Protein AF-A0A2V6FCQ1-F1 (afdb_monomer)

Mean predicted aligned error: 16.77 Å

pLDDT: mean 84.48, std 20.83, range [24.03, 98.88]

Nearest PDB structures (foldseek):
  4ilk-assembly1_A  TM=9.042E-01  e=2.075E-12  Escherichia coli CFT073
  3meq-assembly1_C  TM=8.690E-01  e=2.772E-11  Brucella suis
  3ezy-assembly1_C  TM=9.038E-01  e=1.071E-07  Thermotoga maritima
  3ezy-assembly1_B  TM=8.682E-01  e=3.368E-07  Thermotoga maritima
  5uib-assembly1_A  TM=8.508E-01  e=3.171E-07  Rhizobium rhizogenes K84

Sequence (477 aa):
MACGGTECAFHAEYLALPDLLVAPVPAGVENWQAAYTTLCAIALQAVRQTGPQLGDRVLVMGQGLVGLLVTSLLEAAGARVMAVDLMPSRRSFSRAMGSEKVVILGEQNLSDELRAWTDGYGVDAAVICTATQSNTPIEQAAEGIRDRGRIVIVGNTRADLGWKIFYEKELEVRYSRSYGPGRYDPSYEWGGNDYPIGYVRWTEQRNFQACLELMAKGQINLAAITTRRAPFKDALAVYQDLMQEGAKDIGVVLEYESAECGARESAECGARSAELPRPAARQTHPESEIRDQHLTTPVQRLDVIGAGNFARTMLLPHLKNEIPFGTIVNRTALSANHVRDKFGFETAATDSAEIFKGTEPAAVLIATRHHLHAPLVKRALADHRHIFVEKPLCLSRQELAEIDAARAKSRGSVMVGFNRRFAPAIADLKEILASVPGPKTASFRVMPGKLDPQLLTSFASFSTRGLCASWRRPPGL

Foldseek 3Di:
DAFDDPVWPDPDPDTDFFPLGDEDQDPPFDPLLSPCLQLLLLLVLLLVVQVDDAAFEEEQEDLFQSSLSVLLVCVLRNYAYEYEDQDPLSPQSSVLSPHPHYDHPPVDDLLVVLCVVVVNQAGQEYEYADADADCVVVVSNLSRHHQAHEYEYRYNYDHDDDCVSCVVSVYHYYYRDRSDALPPDCCVGVVVDDDDCVVPVGHSSNSSVVSSVCSSVVSGPVVSQAPEEEEQVCVVVVVVLVPDPPRPHRHYHYHYDPPPPPDPPDPPPPPPPVPPPPCPVVPVCVVVCPVPCPPPDDQQEEEEEDDDPCCVPPPLVVCQVVHAAEEYEDCDQVVQVVCCVVRPYPYYYPDPVVVLPDDGQYAYEYDHPQQVQLVSLLSCLLSQHAYEYEPPNHDDPVSVVSSVVSNVVHVYHYHYPDPPCPPVLNVVVVVVVVPDDDDFDFDDDDDPDDDDPVVSVPDGDGDDPDDDDDDDDDDDD

Radius of gyration: 29.87 Å; Cα contacts (8 Å, |Δi|>4): 745; chains: 1; bounding box: 73×59×68 Å

Structure (mmCIF, N/CA/C/O backbone):
data_AF-A0A2V6FCQ1-F1
#
_entry.id   AF-A0A2V6FCQ1-F1
#
loop_
_atom_site.group_PDB
_atom_site.id
_atom_site.type_symbol
_atom_site.label_atom_id
_atom_site.label_alt_id
_atom_site.label_comp_id
_atom_site.label_asym_id
_atom_site.label_entity_id
_atom_site.label_seq_id
_atom_site.pdbx_PDB_ins_code
_atom_site.Cartn_x
_atom_site.Cartn_y
_atom_site.Cartn_z
_atom_site.occupancy
_atom_site.B_iso_or_equiv
_atom_site.auth_seq_id
_atom_site.auth_comp_id
_atom_site.auth_asym_id
_atom_site.auth_atom_id
_atom_site.pdbx_PDB_model_num
ATOM 1 N N . MET A 1 1 ? -14.957 0.132 -16.082 1.00 9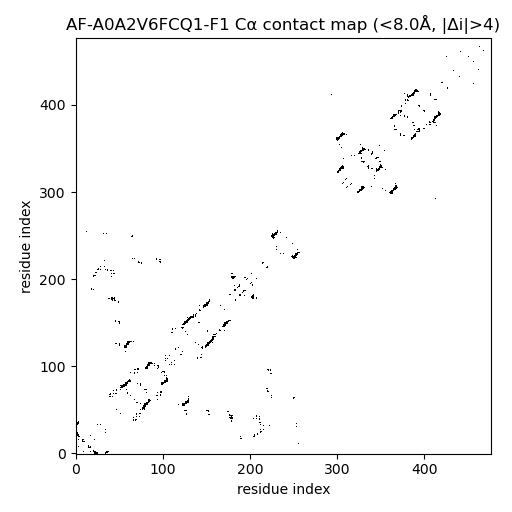1.12 1 MET A N 1
ATOM 2 C CA . MET A 1 1 ? -13.782 -0.405 -15.355 1.00 91.12 1 MET A CA 1
ATOM 3 C C . MET A 1 1 ? -13.518 0.494 -14.161 1.00 91.12 1 MET A C 1
ATOM 5 O O . MET A 1 1 ? -13.739 1.690 -14.287 1.00 91.12 1 MET A O 1
ATOM 9 N N . ALA A 1 2 ? -13.059 -0.053 -13.039 1.00 95.25 2 ALA A N 1
ATOM 10 C CA . ALA A 1 2 ? -12.425 0.719 -11.976 1.00 95.25 2 ALA A CA 1
ATOM 11 C C . ALA A 1 2 ? -10.908 0.630 -12.149 1.00 95.25 2 ALA A C 1
ATOM 13 O O . ALA A 1 2 ? -10.409 -0.381 -12.651 1.00 95.25 2 ALA A O 1
ATOM 14 N N . CYS A 1 3 ? -10.180 1.669 -11.758 1.00 94.44 3 CYS A N 1
ATOM 15 C CA . CYS A 1 3 ? -8.740 1.730 -11.961 1.00 94.44 3 CYS A CA 1
ATOM 16 C C . CYS A 1 3 ? -8.004 2.423 -10.817 1.00 94.44 3 CYS A C 1
ATOM 18 O O . CYS A 1 3 ? -8.585 3.204 -10.058 1.00 94.44 3 CYS A O 1
ATOM 20 N N . GLY A 1 4 ? -6.711 2.127 -10.723 1.00 92.56 4 GLY A N 1
ATOM 21 C CA . GLY A 1 4 ? -5.770 2.762 -9.812 1.00 92.56 4 GLY A CA 1
ATOM 22 C C . GLY A 1 4 ? -4.390 2.904 -10.451 1.00 92.56 4 GLY A C 1
ATOM 23 O O . GLY A 1 4 ? -4.201 2.600 -11.624 1.00 92.56 4 GLY A O 1
ATOM 24 N N . GLY A 1 5 ? -3.426 3.380 -9.666 1.00 87.31 5 GLY A N 1
ATOM 25 C CA . GLY A 1 5 ? -2.047 3.592 -10.114 1.00 87.31 5 GLY A CA 1
ATOM 26 C C . GLY A 1 5 ? -1.634 5.055 -10.014 1.00 87.31 5 GLY A C 1
ATOM 27 O O . GLY A 1 5 ? -2.132 5.908 -10.741 1.00 87.31 5 GLY A O 1
ATOM 28 N N . THR A 1 6 ? -0.690 5.357 -9.120 1.00 77.81 6 THR A N 1
ATOM 29 C CA . THR A 1 6 ? -0.251 6.741 -8.848 1.00 77.81 6 THR A CA 1
ATOM 30 C C . THR A 1 6 ? 0.373 7.427 -10.069 1.00 77.81 6 THR A C 1
ATOM 32 O O . THR A 1 6 ? 0.371 8.648 -10.152 1.00 77.81 6 THR A O 1
ATOM 35 N N . GLU A 1 7 ? 0.909 6.649 -11.009 1.00 80.12 7 GLU A N 1
ATOM 36 C CA . GLU A 1 7 ? 1.650 7.156 -12.169 1.00 80.12 7 GLU A CA 1
ATOM 37 C C . GLU A 1 7 ? 0.828 7.175 -13.465 1.00 80.12 7 GLU A C 1
ATOM 39 O O . GLU A 1 7 ? 1.345 7.588 -14.501 1.00 80.12 7 GLU A O 1
ATOM 44 N N . CYS A 1 8 ? -0.428 6.717 -13.438 1.00 84.81 8 CYS A N 1
ATOM 45 C CA . CYS A 1 8 ? -1.228 6.575 -14.657 1.00 84.81 8 CYS A CA 1
ATOM 46 C C . CYS A 1 8 ? -2.735 6.830 -14.491 1.00 84.81 8 CYS A C 1
ATOM 48 O O . CYS A 1 8 ? -3.376 7.211 -15.467 1.00 84.81 8 CYS A O 1
ATOM 50 N N . ALA A 1 9 ? -3.312 6.688 -13.292 1.00 88.75 9 ALA A N 1
ATOM 51 C CA . ALA A 1 9 ? -4.726 6.968 -13.037 1.00 88.75 9 ALA A CA 1
ATOM 52 C C . ALA A 1 9 ? -4.932 8.429 -12.600 1.00 88.75 9 ALA A C 1
ATOM 54 O O . ALA A 1 9 ? -5.111 8.728 -11.418 1.00 88.75 9 ALA A O 1
ATOM 55 N N . PHE A 1 10 ? -4.861 9.343 -13.568 1.00 88.69 10 PHE A N 1
ATOM 56 C CA . PHE A 1 10 ? -5.049 10.780 -13.360 1.00 88.69 10 PHE A CA 1
ATOM 57 C C . PHE A 1 10 ? -6.487 11.227 -13.633 1.00 88.69 10 PHE A C 1
ATOM 59 O O . PHE A 1 10 ? -7.298 10.487 -14.183 1.00 88.69 10 PHE A O 1
ATOM 66 N N . HIS A 1 11 ? -6.789 12.475 -13.284 1.00 90.75 11 HIS A N 1
ATOM 67 C CA . HIS A 1 11 ? -8.020 13.124 -13.718 1.00 90.75 11 HIS A CA 1
ATOM 68 C C . HIS A 1 11 ? -7.976 13.419 -15.222 1.00 90.75 11 HIS A C 1
ATOM 70 O O . HIS A 1 11 ? -7.257 14.322 -15.649 1.00 90.75 11 HIS A O 1
ATOM 76 N N . ALA A 1 12 ? -8.708 12.635 -16.014 1.00 87.69 12 ALA A N 1
ATOM 77 C CA . ALA A 1 12 ? -8.824 12.782 -17.461 1.00 87.69 12 ALA A CA 1
ATOM 78 C C . ALA A 1 12 ? -10.085 12.075 -17.988 1.00 87.69 12 ALA A C 1
ATOM 80 O O . ALA A 1 12 ? -10.575 11.129 -17.374 1.00 87.69 12 ALA A O 1
ATOM 81 N N . GLU A 1 13 ? -10.563 12.488 -19.165 1.00 83.50 13 GLU A N 1
ATOM 82 C CA . GLU A 1 13 ? -11.684 11.835 -19.865 1.00 83.50 13 GLU A CA 1
ATOM 83 C C . GLU A 1 13 ? -11.307 10.444 -20.407 1.00 83.50 13 GLU A C 1
ATOM 85 O O . GLU A 1 13 ? -12.148 9.551 -20.492 1.00 83.50 13 GLU A O 1
ATOM 90 N N . TYR A 1 14 ? -10.026 10.248 -20.744 1.00 84.88 14 TYR A N 1
ATOM 91 C CA . TYR A 1 14 ? -9.473 8.993 -21.251 1.00 84.88 14 TYR A CA 1
ATOM 92 C C . TYR A 1 14 ? -8.157 8.667 -20.542 1.00 84.88 14 TYR A C 1
ATOM 94 O O . TYR A 1 14 ? -7.306 9.539 -20.365 1.00 84.88 14 TYR A O 1
ATOM 102 N N . LEU A 1 15 ? -7.969 7.396 -20.180 1.00 85.69 15 LEU A N 1
ATOM 103 C CA . LEU A 1 15 ? -6.768 6.896 -19.511 1.00 85.69 15 LEU A CA 1
ATOM 104 C C . LEU A 1 15 ? -6.243 5.642 -20.213 1.00 85.69 15 LEU A C 1
ATOM 106 O O . LEU A 1 15 ? -7.009 4.734 -20.536 1.00 85.69 15 LEU A O 1
ATOM 110 N N . ALA A 1 16 ? -4.926 5.578 -20.410 1.00 86.75 16 ALA A N 1
ATOM 111 C CA . ALA A 1 16 ? -4.221 4.372 -20.832 1.00 86.75 16 ALA A CA 1
ATOM 112 C C . ALA A 1 16 ? -3.543 3.756 -19.604 1.00 86.75 16 ALA A C 1
ATOM 114 O O . ALA A 1 16 ? -2.686 4.384 -18.983 1.00 86.75 16 ALA A O 1
ATOM 115 N N . LEU A 1 17 ? -3.959 2.545 -19.238 1.00 90.31 17 LEU A N 1
ATOM 116 C CA . LEU A 1 17 ? -3.600 1.918 -17.969 1.00 90.31 17 LEU A CA 1
ATOM 117 C C . LEU A 1 17 ? -3.112 0.485 -18.195 1.00 90.31 17 LEU A C 1
ATOM 119 O O . LEU A 1 17 ? -3.642 -0.199 -19.076 1.00 90.31 17 LEU A O 1
ATOM 123 N N . PRO A 1 18 ? -2.152 0.005 -17.390 1.00 91.75 18 PRO A N 1
ATOM 124 C CA . PRO A 1 18 ? -1.828 -1.411 -17.335 1.00 91.75 18 PRO A CA 1
ATOM 125 C C . PRO A 1 18 ? -3.037 -2.262 -16.934 1.00 91.75 18 PRO A C 1
ATOM 127 O O . PRO A 1 18 ? -3.857 -1.869 -16.102 1.00 91.75 18 PRO A O 1
ATOM 130 N N . ASP A 1 19 ? -3.123 -3.459 -17.503 1.00 91.88 19 ASP A N 1
ATOM 131 C CA . ASP A 1 19 ? -4.212 -4.414 -17.292 1.00 91.88 19 ASP A CA 1
ATOM 132 C C . ASP A 1 19 ? -4.371 -4.820 -15.818 1.00 91.88 19 ASP A C 1
ATOM 134 O O . ASP A 1 19 ? -5.487 -4.867 -15.302 1.00 91.88 19 ASP A O 1
ATOM 138 N N . LEU A 1 20 ? -3.264 -5.029 -15.103 1.00 95.75 20 LEU A N 1
ATOM 139 C CA . LEU A 1 20 ? -3.265 -5.382 -13.678 1.00 95.75 20 LEU A CA 1
ATOM 140 C C . LEU A 1 20 ? -3.569 -4.209 -12.730 1.00 95.75 20 LEU A C 1
ATOM 142 O O . LEU A 1 20 ? -3.664 -4.418 -11.518 1.00 95.75 20 LEU A O 1
ATOM 146 N N . LEU A 1 21 ? -3.773 -3.000 -13.263 1.00 96.00 21 LEU A N 1
ATOM 147 C CA . LEU A 1 21 ? -4.216 -1.816 -12.518 1.00 96.00 21 LEU A CA 1
ATOM 148 C C . LEU A 1 21 ? -5.677 -1.439 -12.805 1.00 96.00 21 LEU A C 1
ATOM 150 O O . LEU A 1 21 ? -6.159 -0.397 -12.352 1.00 96.00 21 LEU A O 1
ATOM 154 N N . VAL A 1 22 ? -6.406 -2.299 -13.521 1.00 96.12 22 VAL A N 1
ATOM 155 C CA . VAL A 1 22 ? -7.833 -2.135 -13.808 1.00 96.12 22 VAL A CA 1
ATOM 156 C C . VAL A 1 22 ? -8.632 -3.371 -13.405 1.00 96.12 22 VAL A C 1
ATOM 158 O O . VAL A 1 22 ? -8.152 -4.498 -13.488 1.00 96.12 22 VAL A O 1
ATOM 161 N N . ALA A 1 23 ? -9.880 -3.174 -12.987 1.00 97.12 23 ALA A N 1
ATOM 162 C CA . ALA A 1 23 ? -10.818 -4.251 -12.684 1.00 97.12 23 ALA A CA 1
ATOM 163 C C . ALA A 1 23 ? -12.197 -3.982 -13.318 1.00 97.12 23 ALA A C 1
ATOM 165 O O . ALA A 1 23 ? -12.641 -2.827 -13.373 1.00 97.12 23 ALA A O 1
ATOM 166 N N . PRO A 1 24 ? -12.894 -5.020 -13.817 1.00 97.12 24 PRO A N 1
ATOM 167 C CA . PRO A 1 24 ? -14.250 -4.873 -14.330 1.00 97.12 24 PRO A CA 1
ATOM 168 C C . PRO A 1 24 ? -15.205 -4.511 -13.196 1.00 97.12 24 PRO A C 1
ATOM 170 O O . PRO A 1 24 ? -15.172 -5.125 -12.135 1.00 97.12 24 PRO A O 1
ATOM 173 N N . VAL A 1 25 ? -16.053 -3.509 -13.434 1.00 97.81 25 VAL A N 1
ATOM 174 C CA . VAL A 1 25 ? -17.096 -3.107 -12.483 1.00 97.81 25 VAL A CA 1
ATOM 175 C C . VAL A 1 25 ? -18.255 -4.094 -12.630 1.00 97.81 25 VAL A C 1
ATOM 177 O O . VAL A 1 25 ? -18.773 -4.220 -13.743 1.00 97.81 25 VAL A O 1
ATOM 180 N N . PRO A 1 26 ? -18.640 -4.823 -11.569 1.00 96.44 26 PRO A N 1
ATOM 181 C CA . PRO A 1 26 ? -19.769 -5.741 -11.618 1.00 96.44 26 PRO A CA 1
ATOM 182 C C . PRO A 1 26 ? -21.078 -5.019 -11.941 1.00 96.44 26 PRO A C 1
ATOM 184 O O . PRO A 1 26 ? -21.255 -3.844 -11.615 1.00 96.44 26 PRO A O 1
ATOM 187 N N . ALA A 1 27 ? -22.027 -5.748 -12.531 1.00 93.44 27 ALA A N 1
ATOM 188 C CA . ALA A 1 27 ? -23.381 -5.238 -12.712 1.00 93.44 27 ALA A CA 1
ATOM 189 C C . ALA A 1 27 ? -23.992 -4.841 -11.355 1.00 93.44 27 ALA A C 1
ATOM 191 O O . ALA A 1 27 ? -23.818 -5.545 -10.361 1.00 93.44 27 ALA A O 1
ATOM 192 N N . GLY A 1 28 ? -24.703 -3.715 -11.325 1.00 92.50 28 GLY A N 1
ATOM 193 C CA . GLY A 1 28 ? -25.333 -3.185 -10.112 1.00 92.50 28 GLY A CA 1
ATOM 194 C C . GLY A 1 28 ? -24.444 -2.277 -9.256 1.00 92.50 28 GLY A C 1
ATOM 195 O O . GLY A 1 28 ? -24.967 -1.643 -8.348 1.00 92.50 28 GLY A O 1
ATOM 196 N N . VAL A 1 29 ? -23.143 -2.157 -9.550 1.00 97.31 29 VAL A N 1
ATOM 197 C CA . VAL A 1 29 ? -22.277 -1.143 -8.923 1.00 97.31 29 VAL A CA 1
ATOM 198 C C . VAL A 1 29 ? -22.316 0.132 -9.757 1.00 97.31 29 VAL A C 1
ATOM 200 O O . VAL A 1 29 ? -21.922 0.132 -10.924 1.00 97.31 29 VAL A O 1
ATOM 203 N N . GLU A 1 30 ? -22.777 1.232 -9.166 1.00 96.12 30 GLU A N 1
ATOM 204 C CA . GLU A 1 30 ? -22.813 2.528 -9.840 1.00 96.12 30 GLU A CA 1
ATOM 205 C C . GLU A 1 30 ? -21.399 3.101 -10.035 1.00 96.12 30 GLU A C 1
ATOM 207 O O . GLU A 1 30 ? -20.493 2.878 -9.229 1.00 96.12 30 GLU A O 1
ATOM 212 N N . ASN A 1 31 ? -21.200 3.907 -11.084 1.00 95.00 31 ASN A N 1
ATOM 213 C CA . ASN A 1 31 ? -19.883 4.474 -11.407 1.00 95.00 31 ASN A CA 1
ATOM 214 C C . ASN A 1 31 ? -19.276 5.281 -10.247 1.00 95.00 31 ASN A C 1
ATOM 216 O O . ASN A 1 31 ? -18.073 5.195 -9.998 1.00 95.00 31 ASN A O 1
ATOM 220 N N . TRP A 1 32 ? -20.102 6.028 -9.506 1.00 95.94 32 TRP A N 1
ATOM 221 C CA . TRP A 1 32 ? -19.641 6.805 -8.355 1.00 95.94 32 TRP A CA 1
ATOM 222 C C . TRP A 1 32 ? -19.147 5.905 -7.211 1.00 95.94 32 TRP A C 1
ATOM 224 O O . TRP A 1 32 ? -18.186 6.261 -6.537 1.00 95.94 32 TRP A O 1
ATOM 234 N N . GLN A 1 33 ? -19.740 4.719 -7.026 1.00 97.44 33 GLN A N 1
ATOM 235 C CA . GLN A 1 33 ? -19.266 3.722 -6.060 1.00 97.44 33 GLN A CA 1
ATOM 236 C C . GLN A 1 33 ? -17.949 3.115 -6.536 1.00 97.44 33 GLN A C 1
ATOM 238 O O . GLN A 1 33 ? -16.984 3.042 -5.779 1.00 97.44 33 GLN A O 1
ATOM 243 N N . ALA A 1 34 ? -17.877 2.742 -7.817 1.00 97.38 34 ALA A N 1
ATOM 244 C CA . ALA A 1 34 ? -16.674 2.174 -8.413 1.00 97.38 34 ALA A CA 1
ATOM 245 C C . ALA A 1 34 ? -15.461 3.121 -8.319 1.00 97.38 34 ALA A C 1
ATOM 247 O O . ALA A 1 34 ? -14.328 2.643 -8.219 1.00 97.38 34 ALA A O 1
ATOM 248 N N . ALA A 1 35 ? -15.669 4.442 -8.267 1.00 96.75 35 ALA A N 1
ATOM 249 C CA . ALA A 1 35 ? -14.603 5.421 -8.035 1.00 96.75 35 ALA A CA 1
ATOM 250 C C . ALA A 1 35 ? -13.879 5.232 -6.682 1.00 96.75 35 ALA A C 1
ATOM 252 O O . ALA A 1 35 ? -12.701 5.566 -6.558 1.00 96.75 35 ALA A O 1
ATOM 253 N N . TYR A 1 36 ? -14.527 4.621 -5.682 1.00 97.69 36 TYR A N 1
ATOM 254 C CA . TYR A 1 36 ? -13.917 4.324 -4.380 1.00 97.69 36 TYR A CA 1
ATOM 255 C C . TYR A 1 36 ? -12.969 3.122 -4.400 1.00 97.69 36 TYR A C 1
ATOM 257 O O . TYR A 1 36 ? -12.269 2.897 -3.414 1.00 97.69 36 TYR A O 1
ATOM 265 N N . THR A 1 37 ? -12.915 2.343 -5.485 1.00 97.88 37 THR A N 1
ATOM 266 C CA . THR A 1 37 ? -12.208 1.049 -5.534 1.00 97.88 37 THR A CA 1
ATOM 267 C C . THR A 1 37 ? -10.761 1.133 -5.047 1.00 97.88 37 THR A C 1
ATOM 269 O O . THR A 1 37 ? -10.345 0.325 -4.218 1.00 97.88 37 THR A O 1
ATOM 272 N N . THR A 1 38 ? -10.004 2.138 -5.491 1.00 96.12 38 THR A N 1
ATOM 273 C CA . THR A 1 38 ? -8.594 2.305 -5.104 1.00 96.12 38 THR A CA 1
ATOM 274 C C . THR A 1 38 ? -8.435 2.635 -3.617 1.00 96.12 38 THR A C 1
ATOM 276 O O . THR A 1 38 ? -7.566 2.076 -2.949 1.00 96.12 38 THR A O 1
ATOM 279 N N . LEU A 1 39 ? -9.303 3.487 -3.063 1.00 96.81 39 LEU A N 1
ATOM 280 C CA . LEU A 1 39 ? -9.303 3.819 -1.633 1.00 96.81 39 LEU A CA 1
ATOM 281 C C . LEU A 1 39 ? -9.754 2.633 -0.778 1.00 96.81 39 LEU A C 1
ATOM 283 O O . LEU A 1 39 ? -9.154 2.341 0.257 1.00 96.81 39 LEU A O 1
ATOM 287 N N . CYS A 1 40 ? -10.776 1.917 -1.240 1.00 98.06 40 CYS A N 1
ATOM 288 C CA . CYS A 1 40 ? -11.270 0.712 -0.595 1.00 98.06 40 CYS A CA 1
ATOM 289 C C . CYS A 1 40 ? -10.191 -0.375 -0.567 1.00 98.06 40 CYS A C 1
ATOM 291 O O . CYS A 1 40 ? -10.039 -1.051 0.443 1.00 98.06 40 CYS A O 1
ATOM 293 N N . ALA A 1 41 ? -9.384 -0.503 -1.622 1.00 98.31 41 ALA A N 1
ATOM 294 C CA . ALA A 1 41 ? -8.277 -1.450 -1.671 1.00 98.31 41 ALA A CA 1
ATOM 295 C C . ALA A 1 41 ? -7.134 -1.093 -0.709 1.00 98.31 41 ALA A C 1
ATOM 297 O O . ALA A 1 41 ? -6.541 -1.994 -0.114 1.00 98.31 41 ALA A O 1
ATOM 298 N N . ILE A 1 42 ? -6.854 0.200 -0.502 1.00 98.06 42 ILE A N 1
ATOM 299 C CA . ILE A 1 42 ? -5.909 0.657 0.533 1.00 98.06 42 ILE A CA 1
ATOM 300 C C . ILE A 1 42 ? -6.408 0.251 1.925 1.00 98.06 42 ILE A C 1
ATOM 302 O O . ILE A 1 42 ? -5.658 -0.319 2.722 1.00 98.06 42 ILE A O 1
ATOM 306 N N . ALA A 1 43 ? -7.689 0.500 2.203 1.00 98.56 43 ALA A N 1
ATOM 307 C CA . ALA A 1 43 ? -8.317 0.100 3.456 1.00 98.56 43 ALA A CA 1
ATOM 308 C C . ALA A 1 43 ? -8.330 -1.431 3.624 1.00 98.56 43 ALA A C 1
ATOM 310 O O . ALA A 1 43 ? -7.946 -1.942 4.673 1.00 98.56 43 ALA A O 1
ATOM 311 N N . LEU A 1 44 ? -8.675 -2.184 2.578 1.00 98.56 44 LEU A N 1
ATOM 312 C CA . LEU A 1 44 ? -8.725 -3.646 2.600 1.00 98.56 44 LEU A CA 1
ATOM 313 C C . LEU A 1 44 ? -7.351 -4.267 2.848 1.00 98.56 44 LEU A C 1
ATOM 315 O O . LEU A 1 44 ? -7.237 -5.242 3.593 1.00 98.56 44 LEU A O 1
ATOM 319 N N . GLN A 1 45 ? -6.294 -3.694 2.274 1.00 98.44 45 GLN A N 1
ATOM 320 C CA . GLN A 1 45 ? -4.938 -4.133 2.572 1.00 98.44 45 GLN A CA 1
ATOM 321 C C . GLN A 1 45 ? -4.593 -3.908 4.049 1.00 98.44 45 GLN A C 1
ATOM 323 O O . GLN A 1 45 ? -3.988 -4.790 4.659 1.00 98.44 45 GLN A O 1
ATOM 328 N N . ALA A 1 46 ? -5.011 -2.786 4.641 1.00 98.44 46 ALA A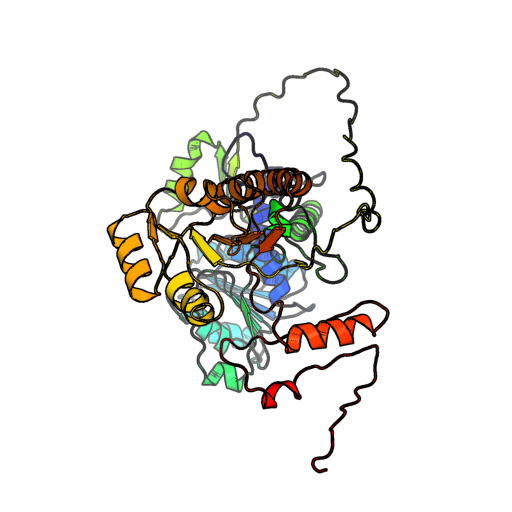 N 1
ATOM 329 C CA . ALA A 1 46 ? -4.813 -2.533 6.066 1.00 98.44 46 ALA A CA 1
ATOM 330 C C . ALA A 1 46 ? -5.544 -3.558 6.937 1.00 98.44 46 ALA A C 1
ATOM 332 O O . ALA A 1 46 ? -4.931 -4.150 7.823 1.00 98.44 46 ALA A O 1
ATOM 333 N N . VAL A 1 47 ? -6.810 -3.841 6.621 1.00 98.50 47 VAL A N 1
ATOM 334 C CA . VAL A 1 47 ? -7.590 -4.890 7.290 1.00 98.50 47 VAL A CA 1
ATOM 335 C C . VAL A 1 47 ? -6.895 -6.245 7.170 1.00 98.50 47 VAL A C 1
ATOM 337 O O . VAL A 1 47 ? -6.725 -6.951 8.151 1.00 98.50 47 VAL A O 1
ATOM 340 N N . ARG A 1 48 ? -6.360 -6.614 6.005 1.00 97.44 48 ARG A N 1
ATOM 341 C CA . ARG A 1 48 ? -5.622 -7.884 5.872 1.00 97.44 48 ARG A CA 1
ATOM 342 C C . ARG A 1 48 ? -4.342 -7.938 6.695 1.00 97.44 48 ARG A C 1
ATOM 344 O O . ARG A 1 48 ? -3.959 -9.021 7.133 1.00 97.44 48 ARG A O 1
ATOM 351 N N . GLN A 1 49 ? -3.687 -6.801 6.925 1.00 97.94 49 GLN A N 1
ATOM 352 C CA . GLN A 1 49 ? -2.527 -6.753 7.810 1.00 97.94 49 GLN A CA 1
ATOM 353 C C . GLN A 1 49 ? -2.905 -6.963 9.281 1.00 97.94 49 GLN A C 1
ATOM 355 O O . GLN A 1 49 ? -2.065 -7.479 10.021 1.00 97.94 49 GLN A O 1
ATOM 360 N N . THR A 1 50 ? -4.138 -6.656 9.710 1.00 97.62 50 THR A N 1
ATOM 361 C CA . THR A 1 50 ? -4.587 -6.987 11.077 1.00 97.62 50 THR A CA 1
ATOM 362 C C . THR A 1 50 ? -4.780 -8.492 11.241 1.00 97.62 50 THR A C 1
ATOM 364 O O . THR A 1 50 ? -4.469 -9.028 12.297 1.00 97.62 50 THR A O 1
ATOM 367 N N . GLY A 1 51 ? -5.145 -9.197 10.165 1.00 95.50 51 GLY A N 1
ATOM 368 C CA . GLY A 1 51 ? -5.433 -10.633 10.190 1.00 95.50 51 GLY A CA 1
ATOM 369 C C . GLY A 1 51 ? -6.652 -10.957 11.060 1.00 95.50 51 GLY A C 1
ATOM 370 O O . GLY A 1 51 ? -6.527 -11.820 11.930 1.00 95.50 51 GLY A O 1
ATOM 371 N N . PRO A 1 52 ? -7.783 -10.256 10.854 1.00 94.88 52 PRO A N 1
ATOM 372 C CA . PRO A 1 52 ? -8.898 -10.257 11.785 1.00 94.88 52 PRO A CA 1
ATOM 373 C C . PRO A 1 52 ? -9.537 -11.642 11.863 1.00 94.88 52 PRO A C 1
ATOM 375 O O . PRO A 1 52 ? -9.650 -12.346 10.853 1.00 94.88 52 PRO A O 1
ATOM 378 N N . GLN A 1 53 ? -9.969 -12.009 13.060 1.00 96.62 53 GLN A N 1
ATOM 379 C CA . GLN A 1 53 ? -10.843 -13.140 13.330 1.00 96.62 53 GLN A CA 1
ATOM 380 C C . GLN A 1 53 ? -12.253 -12.650 13.671 1.00 96.62 53 GLN A C 1
ATOM 382 O O . GLN A 1 53 ? -12.467 -11.504 14.074 1.00 96.62 53 GLN A O 1
ATOM 387 N N . LEU A 1 54 ? -13.229 -13.545 13.515 1.00 97.56 54 LEU A N 1
ATOM 388 C CA . LEU A 1 54 ? -14.607 -13.282 13.915 1.00 97.56 54 LEU A CA 1
ATOM 389 C C . LEU A 1 54 ? -14.658 -12.978 15.421 1.00 97.56 54 LEU A C 1
ATOM 391 O O . LEU A 1 54 ? -14.275 -13.817 16.235 1.00 97.56 54 LEU A O 1
ATOM 395 N N . GLY A 1 55 ? -15.166 -11.800 15.776 1.00 96.19 55 GLY A N 1
ATOM 396 C CA . GLY A 1 55 ? -15.294 -11.340 17.157 1.00 96.19 55 GLY A CA 1
ATOM 397 C C . GLY A 1 55 ? -14.118 -10.519 17.694 1.00 96.19 55 GLY A C 1
ATOM 398 O O . GLY A 1 55 ? -14.265 -9.965 18.785 1.00 96.19 55 GLY A O 1
ATOM 399 N N . ASP A 1 56 ? -13.011 -10.385 16.949 1.00 98.12 56 ASP A N 1
ATOM 400 C CA . ASP A 1 56 ? -11.871 -9.550 17.357 1.00 98.12 56 ASP A CA 1
ATOM 401 C C . ASP A 1 56 ? -12.323 -8.116 17.653 1.00 98.12 56 ASP A C 1
ATOM 403 O O . ASP A 1 56 ? -13.113 -7.530 16.906 1.00 98.12 56 ASP A O 1
ATOM 407 N N . ARG A 1 57 ? -11.789 -7.517 18.719 1.00 98.69 57 ARG A N 1
ATOM 408 C CA . ARG A 1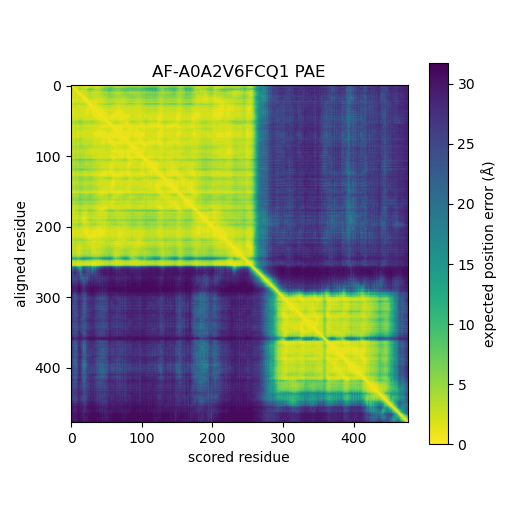 57 ? -11.995 -6.099 19.037 1.00 98.69 57 ARG A CA 1
ATOM 409 C C . ARG A 1 57 ? -10.866 -5.293 18.411 1.00 98.69 57 ARG A C 1
ATOM 411 O O . ARG A 1 57 ? -9.706 -5.474 18.773 1.00 98.69 57 ARG A O 1
ATOM 418 N N . VAL A 1 58 ? -11.189 -4.387 17.491 1.00 98.88 58 VAL A N 1
ATOM 419 C CA . VAL A 1 58 ? -10.196 -3.606 16.741 1.00 98.88 58 VAL A CA 1
ATOM 420 C C . VAL A 1 58 ? -10.387 -2.110 16.967 1.00 98.88 58 VAL A C 1
ATOM 422 O O . VAL A 1 58 ? -11.483 -1.570 16.824 1.00 98.88 58 VAL A O 1
ATOM 425 N N . LEU A 1 59 ? -9.294 -1.432 17.312 1.00 98.81 59 LEU A N 1
ATOM 426 C CA . LEU A 1 59 ? -9.227 0.021 17.437 1.00 98.81 59 LEU A CA 1
ATOM 427 C C . LEU A 1 59 ? -8.876 0.646 16.083 1.00 98.81 59 LEU A C 1
ATOM 429 O O . LEU A 1 59 ? -7.886 0.255 15.472 1.00 98.81 59 LEU A O 1
ATOM 433 N N . VAL A 1 60 ? -9.621 1.647 15.618 1.00 98.88 60 VAL A N 1
ATOM 434 C CA . VAL A 1 60 ? -9.296 2.390 14.386 1.00 98.88 60 VAL A CA 1
ATOM 435 C C . VAL A 1 60 ? -9.110 3.865 14.717 1.00 98.88 60 VAL A C 1
ATOM 437 O O . VAL A 1 60 ? -10.074 4.578 15.007 1.00 98.88 60 VAL A O 1
ATOM 440 N N . MET A 1 61 ? -7.861 4.325 14.664 1.00 98.50 61 MET A N 1
ATOM 441 C CA . MET A 1 61 ? -7.491 5.706 14.967 1.00 98.50 61 MET A CA 1
ATOM 442 C C . MET A 1 61 ? -7.498 6.566 13.707 1.00 98.50 61 MET A C 1
ATOM 444 O O . MET A 1 61 ? -6.723 6.326 12.782 1.00 98.50 61 MET A O 1
ATOM 448 N N . GLY A 1 62 ? -8.325 7.608 13.708 1.00 97.81 62 GLY A N 1
ATOM 449 C CA . GLY A 1 62 ? -8.583 8.482 12.569 1.00 97.81 62 GLY A CA 1
ATOM 450 C C . GLY A 1 62 ? -9.748 7.964 11.729 1.00 97.81 62 GLY A C 1
ATOM 451 O O . GLY A 1 62 ? -9.670 6.891 11.142 1.00 97.81 62 GLY A O 1
ATOM 452 N N . GLN A 1 63 ? -10.812 8.757 11.631 1.00 97.69 63 GLN A N 1
ATOM 453 C CA . GLN A 1 63 ? -12.042 8.498 10.874 1.00 97.69 63 GLN A CA 1
ATOM 454 C C . GLN A 1 63 ? -12.176 9.484 9.701 1.00 97.69 63 GLN A C 1
ATOM 456 O O . GLN A 1 63 ? -13.250 9.998 9.369 1.00 97.69 63 GLN A O 1
ATOM 461 N N . GLY A 1 64 ? -11.042 9.734 9.039 1.00 95.38 64 GLY A N 1
ATOM 462 C CA . GLY A 1 64 ? -11.016 10.237 7.669 1.00 95.38 64 GLY A CA 1
ATOM 463 C C . GLY A 1 64 ? -11.495 9.172 6.676 1.00 95.38 64 GLY A C 1
ATOM 464 O O . GLY A 1 64 ? -11.893 8.073 7.059 1.00 95.38 64 GLY A O 1
ATOM 465 N N . LEU A 1 65 ? -11.413 9.473 5.381 1.00 95.88 65 LEU A N 1
ATOM 466 C CA . LEU A 1 65 ? -11.960 8.618 4.322 1.00 95.88 65 LEU A CA 1
ATOM 467 C C . LEU A 1 65 ? -11.454 7.162 4.381 1.00 95.88 65 LEU A C 1
ATOM 469 O O . LEU A 1 65 ? -12.248 6.227 4.331 1.00 95.88 65 LEU A O 1
ATOM 473 N N . VAL A 1 66 ? -10.142 6.964 4.557 1.00 97.69 66 VAL A N 1
ATOM 474 C CA . VAL A 1 66 ? -9.538 5.622 4.675 1.00 97.69 66 VAL A CA 1
ATOM 475 C C . VAL A 1 66 ? -9.950 4.928 5.974 1.00 97.69 66 VAL A C 1
ATOM 477 O O . VAL A 1 66 ? -10.274 3.747 5.946 1.00 97.69 66 VAL A O 1
ATOM 480 N N . GLY A 1 67 ? -9.971 5.645 7.100 1.00 98.44 67 GLY A N 1
ATOM 481 C CA . GLY A 1 67 ? -10.351 5.080 8.397 1.00 98.44 67 GLY A CA 1
ATOM 482 C C . GLY A 1 67 ? -11.798 4.597 8.436 1.00 98.44 67 GLY A C 1
ATOM 483 O O . GLY A 1 67 ? -12.068 3.504 8.918 1.00 98.44 67 GLY A O 1
ATOM 484 N N . LEU A 1 68 ? -12.713 5.356 7.829 1.00 98.62 68 LEU A N 1
ATOM 485 C CA . LEU A 1 68 ? -14.117 4.968 7.682 1.00 98.62 68 LEU A CA 1
ATOM 486 C C . LEU A 1 68 ? -14.281 3.701 6.831 1.00 98.62 68 LEU A C 1
ATOM 488 O O . LEU A 1 68 ? -15.057 2.816 7.184 1.00 98.62 68 LEU A O 1
ATOM 492 N N . LEU A 1 69 ? -13.517 3.576 5.740 1.00 98.69 69 LEU A N 1
ATOM 493 C CA . LEU A 1 69 ? -13.495 2.356 4.926 1.00 98.69 69 LEU A CA 1
ATOM 494 C C . LEU A 1 69 ? -12.901 1.166 5.695 1.00 98.69 69 LEU A C 1
ATOM 496 O O . LEU A 1 69 ? -13.429 0.063 5.600 1.00 98.69 69 LEU A O 1
ATOM 500 N N . VAL A 1 70 ? -11.844 1.377 6.488 1.00 98.81 70 VAL A N 1
ATOM 501 C CA . VAL A 1 70 ? -11.277 0.342 7.371 1.00 98.81 70 VAL A CA 1
ATOM 502 C C . VAL A 1 70 ? -12.316 -0.133 8.387 1.00 98.81 70 VAL A C 1
ATOM 504 O O . VAL A 1 70 ? -12.475 -1.339 8.549 1.00 98.81 70 VAL A O 1
ATOM 507 N N . THR A 1 71 ? -13.048 0.786 9.023 1.00 98.75 71 THR A N 1
ATOM 508 C CA . THR A 1 71 ? -14.129 0.472 9.972 1.00 98.75 71 THR A CA 1
ATOM 509 C C . THR A 1 71 ? -15.173 -0.450 9.337 1.00 98.75 71 THR A C 1
ATOM 511 O O . THR A 1 71 ? -15.448 -1.513 9.887 1.00 98.75 71 THR A O 1
ATOM 514 N N . SER A 1 72 ? -15.686 -0.106 8.150 1.00 98.50 72 SER A N 1
ATOM 515 C CA . SER A 1 72 ? -16.694 -0.938 7.471 1.00 98.50 72 SER A CA 1
ATOM 516 C C . SER A 1 72 ? -16.149 -2.283 7.006 1.00 98.50 72 SER A C 1
ATOM 518 O O . SER A 1 72 ? -16.847 -3.286 7.097 1.00 98.50 72 SER A O 1
ATOM 520 N N . LEU A 1 73 ? -14.900 -2.345 6.546 1.00 98.62 73 LEU A N 1
ATOM 521 C CA . LEU A 1 73 ? -14.299 -3.607 6.113 1.00 98.62 73 LEU A CA 1
ATOM 522 C C . LEU A 1 73 ? -13.971 -4.544 7.285 1.00 98.62 73 LEU A C 1
ATOM 524 O O . LEU A 1 73 ? -13.999 -5.760 7.111 1.00 98.62 73 LEU A O 1
ATOM 528 N N . LEU A 1 74 ? -13.654 -4.001 8.464 1.00 98.62 74 LEU A N 1
ATOM 529 C CA . LEU A 1 74 ? -13.494 -4.780 9.694 1.00 98.62 74 LEU A CA 1
ATOM 530 C C . LEU A 1 74 ? -14.834 -5.330 10.185 1.00 98.62 74 LEU A C 1
ATOM 532 O O . LEU A 1 74 ? -14.904 -6.509 10.522 1.00 98.62 74 LEU A O 1
ATOM 536 N N . GLU A 1 75 ? -15.888 -4.512 10.168 1.00 97.69 75 GLU A N 1
ATOM 537 C CA . GLU A 1 75 ? -17.248 -4.959 10.490 1.00 97.69 75 GLU A CA 1
ATOM 538 C C . GLU A 1 75 ? -17.696 -6.078 9.538 1.00 97.69 75 GLU A C 1
ATOM 540 O O . GLU A 1 75 ? -18.085 -7.153 9.996 1.00 97.69 75 GLU A O 1
ATOM 545 N N . ALA A 1 76 ? -17.481 -5.911 8.229 1.00 96.75 76 ALA A N 1
ATOM 546 C CA . ALA A 1 76 ? -17.779 -6.938 7.231 1.00 96.75 76 ALA A CA 1
ATOM 547 C C . ALA A 1 76 ? -16.939 -8.222 7.403 1.00 96.75 76 ALA A C 1
ATOM 549 O O . ALA A 1 76 ? -17.353 -9.299 6.967 1.00 96.75 76 ALA A O 1
ATOM 550 N N . ALA A 1 77 ? -15.763 -8.130 8.034 1.00 96.69 77 ALA A N 1
ATOM 551 C CA . ALA A 1 77 ? -14.938 -9.280 8.409 1.00 96.69 77 ALA A CA 1
ATOM 552 C C . ALA A 1 77 ? -15.393 -9.953 9.722 1.00 96.69 77 ALA A C 1
ATOM 554 O O . ALA A 1 77 ? -14.818 -10.967 10.119 1.00 96.69 77 ALA A O 1
ATOM 555 N N . GLY A 1 78 ? -16.418 -9.411 10.387 1.00 97.31 78 GLY A N 1
ATOM 556 C CA . GLY A 1 78 ? -16.947 -9.902 11.655 1.00 97.31 78 GLY A CA 1
ATOM 557 C C . GLY A 1 78 ? -16.200 -9.391 12.890 1.00 97.31 78 GLY A C 1
ATOM 558 O O . GLY A 1 78 ? -16.392 -9.934 13.979 1.00 97.31 78 GLY A O 1
ATOM 559 N N . ALA A 1 79 ? -15.342 -8.380 12.743 1.00 98.25 79 ALA A N 1
ATOM 560 C CA . ALA A 1 79 ? -14.679 -7.727 13.865 1.00 98.25 79 ALA A CA 1
ATOM 561 C C . ALA A 1 79 ? -15.577 -6.642 14.481 1.00 98.25 79 ALA A C 1
ATOM 563 O O . ALA A 1 79 ? -16.395 -6.011 13.813 1.00 98.25 79 ALA A O 1
ATOM 564 N N . ARG A 1 80 ? -15.387 -6.386 15.773 1.00 98.50 80 ARG A N 1
ATOM 565 C CA . ARG A 1 80 ? -16.042 -5.314 16.526 1.00 98.50 80 ARG A CA 1
ATOM 566 C C . ARG A 1 80 ? -15.124 -4.103 16.537 1.00 98.50 80 ARG A C 1
ATOM 568 O O . ARG A 1 80 ? -13.967 -4.222 16.935 1.00 98.50 80 ARG A O 1
ATOM 575 N N . VAL A 1 81 ? -15.610 -2.936 16.116 1.00 98.81 81 VAL A N 1
ATOM 576 C CA . VAL A 1 81 ? -14.744 -1.765 15.898 1.00 98.81 81 VAL A CA 1
ATOM 577 C C . VAL A 1 81 ? -15.018 -0.642 16.895 1.00 98.81 81 VAL A C 1
ATOM 579 O O . VAL A 1 81 ? -16.147 -0.157 17.002 1.00 98.81 81 VAL A O 1
ATOM 582 N N . MET A 1 82 ? -13.959 -0.169 17.560 1.00 98.81 82 MET A N 1
ATOM 583 C CA . MET A 1 82 ? -13.934 1.130 18.234 1.00 98.81 82 MET A CA 1
ATOM 584 C C . MET A 1 82 ? -13.265 2.159 17.320 1.00 98.81 82 MET A C 1
ATOM 586 O O . MET A 1 82 ? -12.065 2.096 17.056 1.00 98.81 82 MET A O 1
ATOM 590 N N . ALA A 1 83 ? -14.046 3.126 16.854 1.00 98.75 83 ALA A N 1
ATOM 591 C CA . ALA A 1 83 ? -13.589 4.244 16.045 1.00 98.75 83 ALA A CA 1
ATOM 592 C C . ALA A 1 83 ? -13.147 5.415 16.935 1.00 98.75 83 ALA A C 1
ATOM 594 O O . ALA A 1 83 ? -13.863 5.799 17.859 1.00 98.75 83 ALA A O 1
ATOM 595 N N . VAL A 1 84 ? -11.991 6.010 16.641 1.00 98.62 84 VAL A N 1
ATOM 596 C CA . VAL A 1 84 ? -11.457 7.165 17.380 1.00 98.62 84 VAL A CA 1
ATOM 597 C C . VAL A 1 84 ? -11.158 8.310 16.427 1.00 98.62 84 VAL A C 1
ATOM 599 O O . VAL A 1 84 ? -10.493 8.108 15.413 1.00 98.62 84 VAL A O 1
ATOM 602 N N . ASP A 1 85 ? -11.600 9.517 16.768 1.00 97.50 85 ASP A N 1
ATOM 603 C CA . ASP A 1 85 ? -11.257 10.744 16.042 1.00 97.50 85 ASP A CA 1
ATOM 604 C C . ASP A 1 85 ? -11.218 11.959 16.989 1.00 97.50 85 ASP A C 1
ATOM 606 O O . ASP A 1 85 ? -11.578 11.854 18.160 1.00 97.50 85 ASP A O 1
ATOM 610 N N . LEU A 1 86 ? -10.768 13.109 16.488 1.00 95.12 86 LEU A N 1
ATOM 611 C CA . LEU A 1 86 ? -10.788 14.392 17.198 1.00 95.12 86 LEU A CA 1
ATOM 612 C C . LEU A 1 86 ? -12.075 15.176 16.913 1.00 95.12 86 LEU A C 1
ATOM 614 O O . LEU A 1 86 ? -12.508 15.976 17.735 1.00 95.12 86 LEU A O 1
ATOM 618 N N . MET A 1 87 ? -12.677 14.988 15.736 1.00 93.69 87 MET A N 1
ATOM 619 C CA . MET A 1 87 ? -13.812 15.791 15.290 1.00 93.69 87 MET A CA 1
ATOM 620 C C . MET A 1 87 ? -15.143 15.120 15.676 1.00 93.69 87 MET A C 1
ATOM 622 O O . MET A 1 87 ? -15.445 14.036 15.163 1.00 93.69 87 MET A O 1
ATOM 626 N N . PRO A 1 88 ? -16.015 15.774 16.471 1.00 94.94 88 PRO A N 1
ATOM 627 C CA . PRO A 1 88 ? -17.319 15.215 16.848 1.00 94.94 88 PRO A CA 1
ATOM 628 C C . PRO A 1 88 ? -18.205 14.858 15.646 1.00 94.94 88 PRO A C 1
ATOM 630 O O . PRO A 1 88 ? -18.977 13.897 15.693 1.00 94.94 88 PRO A O 1
ATOM 633 N N . SER A 1 89 ? -18.050 15.583 14.530 1.00 93.12 89 SER A N 1
ATOM 634 C CA . SER A 1 89 ? -18.762 15.330 13.271 1.00 93.12 89 SER A CA 1
ATOM 635 C C . SER A 1 89 ? -18.499 13.940 12.684 1.00 93.12 89 SER A C 1
ATOM 637 O O . SER A 1 89 ? -19.325 13.442 11.924 1.00 93.12 89 SER A O 1
ATOM 639 N N . ARG A 1 90 ? -17.405 13.260 13.061 1.00 95.06 90 ARG A N 1
ATOM 640 C CA . ARG A 1 90 ? -17.094 11.896 12.595 1.00 95.06 90 ARG A CA 1
ATOM 641 C C . ARG A 1 90 ? -17.963 10.821 13.227 1.00 95.06 90 ARG A C 1
ATOM 643 O O . ARG A 1 90 ? -18.001 9.704 12.712 1.00 95.06 90 ARG A O 1
ATOM 650 N N . ARG A 1 91 ? -18.685 11.132 14.307 1.00 96.19 91 ARG A N 1
ATOM 651 C CA . ARG A 1 91 ? -19.494 10.155 15.047 1.00 96.19 91 ARG A CA 1
ATOM 652 C C . ARG A 1 91 ? -20.610 9.543 14.207 1.00 96.19 91 ARG A C 1
ATOM 654 O O . ARG A 1 91 ? -20.812 8.332 14.276 1.00 96.19 91 ARG A O 1
ATOM 661 N N . SER A 1 92 ? -21.319 10.349 13.418 1.00 96.31 92 SER A N 1
ATOM 662 C CA . SER A 1 92 ? -22.386 9.857 12.537 1.00 96.31 92 SER A CA 1
ATOM 663 C C . SER A 1 92 ? -21.825 8.966 11.430 1.00 96.31 92 SER A C 1
ATOM 665 O O . SER A 1 92 ? -22.317 7.856 11.245 1.00 96.31 92 SER A O 1
ATOM 667 N N . PHE A 1 93 ? -20.754 9.406 10.764 1.00 97.50 93 PHE A N 1
ATOM 668 C CA . PHE A 1 93 ? -20.086 8.641 9.710 1.00 97.50 93 PHE A CA 1
ATOM 669 C C . PHE A 1 93 ? -19.549 7.303 10.222 1.00 97.50 93 PHE A C 1
ATOM 671 O O . PHE A 1 93 ? -19.805 6.270 9.616 1.00 97.50 93 PHE A O 1
ATOM 678 N N . SER A 1 94 ? -18.868 7.301 11.369 1.00 98.19 94 SER A N 1
ATOM 679 C CA . SER A 1 94 ? -18.280 6.080 11.941 1.00 98.19 94 SER A CA 1
ATOM 680 C C . SER A 1 94 ? -19.351 5.036 12.261 1.00 98.19 94 SER A C 1
ATOM 682 O O . SER A 1 94 ? -19.213 3.874 11.886 1.00 98.19 94 SER A O 1
ATOM 684 N N . ARG A 1 95 ? -20.466 5.463 12.875 1.00 98.06 95 ARG A N 1
ATOM 685 C CA . ARG A 1 95 ? -21.610 4.584 13.171 1.00 98.06 95 ARG A CA 1
ATOM 686 C C . ARG A 1 95 ? -22.269 4.053 11.904 1.00 98.06 95 ARG A C 1
ATOM 688 O O . ARG A 1 95 ? -22.561 2.867 11.834 1.00 98.06 95 ARG A O 1
ATOM 695 N N . ALA A 1 96 ? -22.475 4.909 10.904 1.00 97.31 96 ALA A N 1
ATOM 696 C CA . ALA A 1 96 ? -23.051 4.500 9.623 1.00 97.31 96 ALA A CA 1
ATOM 697 C C . ALA A 1 96 ? -22.158 3.504 8.860 1.00 97.31 96 ALA A C 1
ATOM 699 O O . ALA A 1 96 ? -22.664 2.715 8.066 1.00 97.31 96 ALA A O 1
ATOM 700 N N . MET A 1 97 ? -20.852 3.531 9.134 1.00 98.06 97 MET A N 1
ATOM 701 C CA . MET A 1 97 ? -19.857 2.595 8.612 1.00 98.06 97 MET A CA 1
ATOM 702 C C . MET A 1 97 ? -19.648 1.361 9.502 1.00 98.06 97 MET A C 1
ATOM 704 O O . MET A 1 97 ? -18.750 0.578 9.224 1.00 98.06 97 MET A O 1
ATOM 708 N N . GLY A 1 98 ? -20.451 1.168 10.553 1.00 97.12 98 GLY A N 1
ATOM 709 C CA . GLY A 1 98 ? -20.445 -0.063 11.350 1.00 97.12 98 GLY A CA 1
ATOM 710 C C . GLY A 1 98 ? -19.575 -0.039 12.609 1.00 97.12 98 GLY A C 1
ATOM 711 O O . GLY A 1 98 ? -19.381 -1.081 13.230 1.00 97.12 98 GLY A O 1
ATOM 712 N N . SER A 1 99 ? -19.059 1.120 13.044 1.00 98.19 99 SER A N 1
ATOM 713 C CA . SER A 1 99 ? -18.377 1.185 14.344 1.00 98.19 99 SER A CA 1
ATOM 714 C C . SER A 1 99 ? -19.355 0.861 15.475 1.00 98.19 99 SER A C 1
ATOM 716 O O . SER A 1 99 ? -20.391 1.520 15.601 1.00 98.19 99 SER A O 1
ATOM 718 N N . GLU A 1 100 ? -18.985 -0.062 16.355 1.00 98.31 100 GLU A N 1
ATOM 719 C CA . GLU A 1 100 ? -19.767 -0.378 17.550 1.00 98.31 100 GLU A CA 1
ATOM 720 C C . GLU A 1 100 ? -19.661 0.739 18.594 1.00 98.31 100 GLU A C 1
ATOM 722 O O . GLU A 1 100 ? -20.641 1.112 19.242 1.00 98.31 100 GLU A O 1
ATOM 727 N N . LYS A 1 101 ? -18.462 1.314 18.732 1.00 98.12 101 LYS A N 1
ATOM 728 C CA . LYS A 1 101 ? -18.178 2.400 19.668 1.00 98.12 101 LYS A CA 1
ATOM 729 C C . LYS A 1 101 ? -17.416 3.515 18.970 1.00 98.12 101 LYS A C 1
ATOM 731 O O . LYS A 1 101 ? -16.538 3.253 18.155 1.00 98.12 101 LYS A O 1
ATOM 736 N N . VAL A 1 102 ? -17.742 4.761 19.308 1.00 98.62 102 VAL A N 1
ATOM 737 C CA . VAL A 1 102 ? -17.019 5.943 18.825 1.00 98.62 102 VAL A CA 1
ATOM 738 C C . VAL A 1 102 ? -16.523 6.737 20.019 1.00 98.62 102 VAL A C 1
ATOM 740 O O . VAL A 1 102 ? -17.324 7.082 20.888 1.00 98.62 102 VAL A O 1
ATOM 743 N N . VAL A 1 103 ? -15.232 7.048 20.029 1.00 98.50 103 VAL A N 1
ATOM 744 C CA . VAL A 1 103 ? -14.584 7.891 21.033 1.00 98.50 103 VAL A CA 1
ATOM 745 C C . VAL A 1 103 ? -14.119 9.177 20.363 1.00 98.50 103 VAL A C 1
ATOM 747 O O . VAL A 1 103 ? -13.382 9.136 19.377 1.00 98.50 103 VAL A O 1
ATOM 750 N N . ILE A 1 104 ? -14.551 10.318 20.900 1.00 98.06 104 ILE A N 1
ATOM 751 C CA . ILE A 1 104 ? -14.068 11.632 20.467 1.00 98.06 104 ILE A CA 1
ATOM 752 C C . ILE A 1 104 ? -13.027 12.127 21.467 1.00 98.06 104 ILE A C 1
ATOM 754 O O . ILE A 1 104 ? -13.330 12.387 22.634 1.00 98.06 104 ILE A O 1
ATOM 758 N N . LEU A 1 105 ? -11.783 12.236 21.008 1.00 94.50 105 LEU A N 1
ATOM 759 C CA . LEU A 1 105 ? -10.672 12.716 21.822 1.00 94.50 105 LEU A CA 1
ATOM 760 C C . LEU A 1 105 ? -10.881 14.198 22.153 1.00 94.50 105 LEU A C 1
ATOM 762 O O . LEU A 1 105 ? -11.126 15.010 21.266 1.00 94.50 105 LEU A O 1
ATOM 766 N N . GLY A 1 106 ? -10.794 14.536 23.439 1.00 92.06 106 GLY A N 1
ATOM 767 C CA . GLY A 1 106 ? -11.135 15.860 23.973 1.00 92.06 106 GLY A CA 1
ATOM 768 C C . GLY A 1 106 ? -12.499 15.904 24.670 1.00 92.06 106 GLY A C 1
ATOM 769 O O . GLY A 1 106 ? -12.666 16.686 25.599 1.00 92.06 106 GLY A O 1
ATOM 770 N N . GLU A 1 107 ? -13.434 15.021 24.298 1.00 95.75 107 GLU A N 1
ATOM 771 C CA . GLU A 1 107 ? -14.685 14.795 25.046 1.00 95.75 107 GLU A CA 1
ATOM 772 C C . GLU A 1 107 ? -14.559 13.614 26.019 1.00 95.75 107 GLU A C 1
ATOM 774 O O . GLU A 1 107 ? -15.145 13.624 27.098 1.00 95.75 107 GLU A O 1
ATOM 779 N N . GLN A 1 108 ? -13.809 12.581 25.624 1.00 96.62 108 GLN A N 1
ATOM 780 C CA . GLN A 1 108 ? -13.711 11.303 26.329 1.00 96.62 108 GLN A CA 1
ATOM 781 C C . GLN A 1 108 ? -12.247 10.897 26.544 1.00 96.62 108 GLN A C 1
ATOM 783 O O . GLN A 1 108 ? -11.376 11.190 25.719 1.00 96.62 108 GLN A O 1
ATOM 788 N N . ASN A 1 109 ? -11.976 10.178 27.639 1.00 97.19 109 ASN A N 1
ATOM 789 C CA . ASN A 1 109 ? -10.672 9.570 27.896 1.00 97.19 109 ASN A CA 1
ATOM 790 C C . ASN A 1 109 ? -10.582 8.201 27.204 1.00 97.19 109 ASN A C 1
ATOM 792 O O . ASN A 1 109 ? -11.302 7.269 27.553 1.00 97.19 109 ASN A O 1
ATOM 796 N N . LEU A 1 110 ? -9.675 8.067 26.233 1.00 97.44 110 LEU A N 1
ATOM 797 C CA . LEU A 1 110 ? -9.541 6.841 25.444 1.00 97.44 110 LEU A CA 1
ATOM 798 C C . LEU A 1 110 ? -9.187 5.606 26.290 1.00 97.44 110 LEU A C 1
ATOM 800 O O . LEU A 1 110 ? -9.724 4.533 26.031 1.00 97.44 110 LEU A O 1
ATOM 804 N N . SER A 1 111 ? -8.322 5.744 27.298 1.00 96.56 111 SER A N 1
ATOM 805 C CA . SER A 1 111 ? -7.906 4.623 28.153 1.00 96.56 111 SER A CA 1
ATOM 806 C C . SER A 1 111 ? -9.084 4.056 28.949 1.00 96.56 111 SER A C 1
ATOM 808 O O . SER A 1 111 ? -9.250 2.837 29.028 1.00 96.56 111 SER A O 1
ATOM 810 N N . ASP A 1 112 ? -9.932 4.926 29.497 1.00 97.56 112 ASP A N 1
ATOM 811 C CA . ASP A 1 112 ? -11.117 4.507 30.251 1.00 97.56 112 ASP A CA 1
ATOM 812 C C . ASP A 1 112 ? -12.142 3.827 29.336 1.00 97.56 112 ASP A C 1
ATOM 814 O O . ASP A 1 112 ? -12.666 2.756 29.654 1.00 97.56 112 ASP A O 1
ATOM 818 N N . GLU A 1 113 ? -12.375 4.405 28.154 1.00 98.31 113 GLU A N 1
ATOM 819 C CA . GLU A 1 113 ? -13.311 3.865 27.168 1.00 98.31 113 GLU A CA 1
ATOM 820 C C . GLU A 1 113 ? -12.872 2.502 26.622 1.00 98.31 113 GLU A C 1
ATOM 822 O O . GLU A 1 113 ? -13.726 1.630 26.410 1.00 98.31 113 GLU A O 1
ATOM 827 N N . LEU A 1 114 ? -11.562 2.321 26.414 1.00 97.81 114 LEU A N 1
ATOM 828 C CA . LEU A 1 114 ? -10.938 1.053 26.045 1.00 97.81 114 LEU A CA 1
ATOM 829 C C . LEU A 1 114 ? -11.103 0.032 27.158 1.00 97.81 114 LEU A C 1
ATOM 831 O O . LEU A 1 114 ? -11.713 -1.004 26.920 1.00 97.81 114 LEU A O 1
ATOM 835 N N . ARG A 1 115 ? -10.646 0.339 28.379 1.00 96.88 115 ARG A N 1
ATOM 836 C CA . ARG A 1 115 ? -10.743 -0.578 29.522 1.00 96.88 115 ARG A CA 1
ATOM 837 C C . ARG A 1 115 ? -12.179 -1.061 29.725 1.00 96.88 115 ARG A C 1
ATOM 839 O O . ARG A 1 115 ? -12.380 -2.258 29.905 1.00 96.88 115 ARG A O 1
ATOM 846 N N . ALA A 1 116 ? -13.160 -0.161 29.653 1.00 97.94 116 ALA A N 1
ATOM 847 C CA . ALA A 1 116 ? -14.569 -0.511 29.797 1.00 97.94 116 ALA A CA 1
ATOM 848 C C . ALA A 1 116 ? -15.097 -1.382 28.643 1.00 97.94 116 ALA A C 1
ATOM 850 O O . ALA A 1 116 ? -15.870 -2.304 28.875 1.00 97.94 116 ALA A O 1
ATOM 851 N N . TRP A 1 117 ? -14.700 -1.106 27.398 1.00 98.25 117 TRP A N 1
ATOM 852 C CA . TRP A 1 117 ? -15.194 -1.844 26.228 1.00 98.25 117 TRP A CA 1
ATOM 853 C C . TRP A 1 117 ? -14.517 -3.205 26.035 1.00 98.25 117 TRP A C 1
ATOM 855 O O . TRP A 1 117 ? -15.126 -4.130 25.494 1.00 98.25 117 TRP A O 1
ATOM 865 N N . THR A 1 118 ?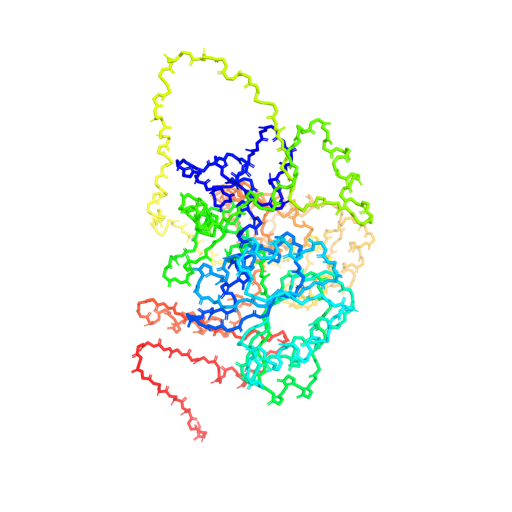 -13.265 -3.328 26.476 1.00 97.75 118 THR A N 1
ATOM 866 C CA . THR A 1 118 ? -12.440 -4.528 26.309 1.00 97.75 118 THR A CA 1
ATOM 867 C C . THR A 1 118 ? -12.389 -5.411 27.557 1.00 97.75 118 THR A C 1
ATOM 869 O O . THR A 1 118 ? -11.538 -6.292 27.625 1.00 97.75 118 THR A O 1
ATOM 872 N N . ASP A 1 119 ? -13.209 -5.142 28.576 1.00 95.56 119 ASP A N 1
ATOM 873 C CA . ASP A 1 119 ? -13.177 -5.839 29.875 1.00 95.56 119 ASP A CA 1
ATOM 874 C C . ASP A 1 119 ? -11.782 -5.800 30.542 1.00 95.56 119 ASP A C 1
ATOM 876 O O . ASP A 1 119 ? -11.360 -6.717 31.239 1.00 95.56 119 ASP A O 1
ATOM 880 N N . GLY A 1 120 ? -11.024 -4.730 30.282 1.00 96.00 120 GLY A N 1
ATOM 881 C CA . GLY A 1 120 ? -9.652 -4.543 30.757 1.00 96.00 120 GLY A CA 1
ATOM 882 C C . GLY A 1 120 ? -8.556 -5.314 30.013 1.00 96.00 120 GLY A C 1
ATOM 883 O O . GLY A 1 120 ? -7.388 -5.077 30.307 1.00 96.00 120 GLY A O 1
ATOM 884 N N . TYR A 1 121 ? -8.885 -6.170 29.039 1.00 95.56 121 TYR A N 1
ATOM 885 C CA . TYR A 1 121 ? -7.885 -6.972 28.316 1.00 95.56 121 TYR A CA 1
ATOM 886 C C . TYR A 1 121 ? -7.137 -6.213 27.211 1.00 95.56 121 TYR A C 1
ATOM 888 O O . TYR A 1 121 ? -6.034 -6.613 26.846 1.00 95.56 121 TYR A O 1
ATOM 896 N N . GLY A 1 122 ? -7.705 -5.118 26.700 1.00 98.00 122 GLY A N 1
ATOM 897 C CA . GLY A 1 122 ? -7.209 -4.407 25.522 1.00 98.00 122 GLY A CA 1
ATOM 898 C C . GLY A 1 122 ? -7.767 -4.963 24.208 1.00 98.00 122 GLY A C 1
ATOM 899 O O . GLY A 1 122 ? -8.495 -5.955 24.187 1.00 98.00 122 GLY A O 1
ATOM 900 N N . VAL A 1 123 ? -7.462 -4.282 23.105 1.00 98.62 123 VAL A N 1
ATOM 901 C CA . VAL A 1 123 ? -7.896 -4.665 21.747 1.00 98.62 123 VAL A CA 1
ATOM 902 C C . VAL A 1 123 ? -6.935 -5.664 21.102 1.00 98.62 123 VAL A C 1
ATOM 904 O O . VAL A 1 123 ? -5.745 -5.662 21.415 1.00 98.62 123 VAL A O 1
ATOM 907 N N . ASP A 1 124 ? -7.427 -6.483 20.173 1.00 98.62 124 ASP A N 1
ATOM 908 C CA . ASP A 1 124 ? -6.637 -7.474 19.427 1.00 98.62 124 ASP A CA 1
ATOM 909 C C . ASP A 1 124 ? -5.700 -6.820 18.408 1.00 98.62 124 ASP A C 1
ATOM 911 O O . ASP A 1 124 ? -4.549 -7.234 18.225 1.00 98.62 124 ASP A O 1
ATOM 915 N N . ALA A 1 125 ? -6.193 -5.764 17.762 1.00 98.75 125 ALA A N 1
ATOM 916 C CA . ALA A 1 125 ? -5.437 -4.978 16.807 1.00 98.75 125 ALA A CA 1
ATOM 917 C C . ALA A 1 125 ? -5.791 -3.490 16.882 1.00 98.75 125 ALA A C 1
ATOM 919 O O . ALA A 1 125 ? -6.899 -3.109 17.264 1.00 98.75 125 ALA A O 1
ATOM 920 N N . ALA A 1 126 ? -4.854 -2.649 16.453 1.00 98.81 126 ALA A N 1
ATOM 921 C CA . ALA A 1 126 ? -5.084 -1.232 16.214 1.00 98.81 126 ALA A CA 1
ATOM 922 C C . ALA A 1 126 ? -4.681 -0.860 14.783 1.00 98.81 126 ALA A C 1
ATOM 924 O O . ALA A 1 126 ? -3.611 -1.252 14.320 1.00 98.81 126 ALA A O 1
ATOM 925 N N . VAL A 1 127 ? -5.512 -0.089 14.082 1.00 98.88 127 VAL A N 1
ATOM 926 C CA . VAL A 1 127 ? -5.219 0.450 12.749 1.00 98.88 127 VAL A CA 1
ATOM 927 C C . VAL A 1 127 ? -5.064 1.962 12.833 1.00 98.88 127 VAL A C 1
ATOM 929 O O . VAL A 1 127 ? -5.961 2.670 13.289 1.00 98.88 127 VAL A O 1
ATOM 932 N N . ILE A 1 128 ? -3.917 2.460 12.384 1.00 98.69 128 ILE A N 1
ATOM 933 C CA . ILE A 1 128 ? -3.542 3.870 12.446 1.00 98.69 128 ILE A CA 1
ATOM 934 C C . ILE A 1 128 ? -3.778 4.500 11.074 1.00 98.69 128 ILE A C 1
ATOM 936 O O . ILE A 1 128 ? -2.998 4.318 10.133 1.00 98.69 128 ILE A O 1
ATOM 940 N N . CYS A 1 129 ? -4.879 5.237 10.976 1.00 98.19 129 CYS A N 1
ATOM 941 C CA . CYS A 1 129 ? -5.350 5.937 9.781 1.00 98.19 129 CYS A CA 1
ATOM 942 C C . CYS A 1 129 ? -5.208 7.466 9.893 1.00 98.19 129 CYS A C 1
ATOM 944 O O . CYS A 1 129 ? -5.721 8.196 9.045 1.00 98.19 129 CYS A O 1
ATOM 946 N N . THR A 1 130 ? -4.523 7.960 10.926 1.00 96.56 130 THR A N 1
ATOM 947 C CA . THR A 1 130 ? -4.194 9.381 11.095 1.00 96.56 130 THR A CA 1
ATOM 948 C C . THR A 1 130 ? -3.068 9.818 10.151 1.00 96.56 130 THR A C 1
ATOM 950 O O . THR A 1 130 ? -2.350 8.995 9.591 1.00 96.56 130 THR A O 1
ATOM 953 N N . ALA A 1 131 ? -2.900 11.127 9.972 1.00 93.62 131 ALA A N 1
ATOM 954 C CA . ALA A 1 131 ? -1.729 11.706 9.321 1.00 93.62 131 ALA A CA 1
ATOM 955 C C . ALA A 1 131 ? -1.197 12.831 10.212 1.00 93.62 131 ALA A C 1
ATOM 957 O O . ALA A 1 131 ? -1.805 13.895 10.305 1.00 93.62 131 ALA A O 1
ATOM 958 N N . THR A 1 132 ? -0.111 12.574 10.941 1.00 94.62 132 THR A N 1
ATOM 959 C CA . THR A 1 132 ? 0.438 13.526 11.916 1.00 94.62 132 THR A CA 1
ATOM 960 C C . THR A 1 132 ? 1.912 13.262 12.210 1.00 94.62 132 THR A C 1
ATOM 962 O O . THR A 1 132 ? 2.384 12.130 12.171 1.00 94.62 132 THR A O 1
ATOM 965 N N . GLN A 1 133 ? 2.650 14.317 12.551 1.00 94.94 133 GLN A N 1
ATOM 966 C CA . GLN A 1 133 ? 4.028 14.197 13.039 1.00 94.94 133 GLN A CA 1
ATOM 967 C C . GLN A 1 133 ? 4.101 13.862 14.538 1.00 94.94 133 GLN A C 1
ATOM 969 O O . GLN A 1 133 ? 5.191 13.628 15.059 1.00 94.94 133 GLN A O 1
ATOM 974 N N . SER A 1 134 ? 2.965 13.844 15.242 1.00 96.12 134 SER A N 1
ATOM 975 C CA . SER A 1 134 ? 2.912 13.395 16.633 1.00 96.12 134 SER A CA 1
ATOM 976 C C . SER A 1 134 ? 2.979 11.870 16.730 1.00 96.12 134 SER A C 1
ATOM 978 O O . SER A 1 134 ? 2.337 11.172 15.948 1.00 96.12 134 SER A O 1
ATOM 980 N N . ASN A 1 135 ? 3.698 11.363 17.733 1.00 97.25 135 ASN A N 1
ATOM 981 C CA . ASN A 1 135 ? 3.735 9.936 18.059 1.00 97.25 135 ASN A CA 1
ATOM 982 C C . ASN A 1 135 ? 2.527 9.476 18.904 1.00 97.25 135 ASN A C 1
ATOM 984 O O . ASN A 1 135 ? 2.330 8.280 19.106 1.00 97.25 135 ASN A O 1
ATOM 988 N N . THR A 1 136 ? 1.686 10.411 19.366 1.00 96.75 136 THR A N 1
ATOM 989 C CA . THR A 1 136 ? 0.556 10.134 20.270 1.00 96.75 136 THR A CA 1
ATOM 990 C C . THR A 1 136 ? -0.373 9.008 19.795 1.00 96.75 136 THR A C 1
ATOM 992 O O . THR A 1 136 ? -0.723 8.174 20.627 1.00 96.75 136 THR A O 1
ATOM 995 N N . PRO A 1 137 ? -0.766 8.897 18.504 1.00 97.38 137 PRO A N 1
ATOM 996 C CA . PRO A 1 137 ? -1.619 7.788 18.073 1.00 97.38 137 PRO A CA 1
ATOM 997 C C . PRO A 1 137 ? -0.969 6.413 18.283 1.00 97.38 137 PRO A C 1
ATOM 999 O O . PRO A 1 137 ? -1.650 5.445 18.597 1.00 97.38 137 PRO A O 1
ATOM 1002 N N . ILE A 1 138 ? 0.353 6.320 18.134 1.00 98.12 138 ILE A N 1
ATOM 1003 C CA . ILE A 1 138 ? 1.094 5.066 18.304 1.00 98.12 138 ILE A CA 1
ATOM 1004 C C . ILE A 1 138 ? 1.204 4.699 19.780 1.00 98.12 138 ILE A C 1
ATOM 1006 O O . ILE A 1 138 ? 0.975 3.546 20.137 1.00 98.12 138 ILE A O 1
ATOM 1010 N N . GLU A 1 139 ? 1.495 5.676 20.636 1.00 97.69 139 GLU A N 1
ATOM 1011 C CA . GLU A 1 139 ? 1.559 5.495 22.090 1.00 97.69 139 GLU A CA 1
ATOM 1012 C C . GLU A 1 139 ? 0.207 5.045 22.653 1.00 97.69 139 GLU A C 1
ATOM 1014 O O . GLU A 1 139 ? 0.124 4.006 23.305 1.00 97.69 139 GLU A O 1
ATOM 1019 N N . GLN A 1 140 ? -0.871 5.751 22.302 1.00 97.38 140 GLN A N 1
ATOM 1020 C CA . GLN A 1 140 ? -2.229 5.416 22.737 1.00 97.38 140 GLN A CA 1
ATOM 1021 C C . GLN A 1 140 ? -2.683 4.038 22.237 1.00 97.38 140 GLN A C 1
ATOM 1023 O O . GLN A 1 140 ? -3.298 3.274 22.983 1.00 97.38 140 GLN A O 1
ATOM 1028 N N . ALA A 1 141 ? -2.363 3.689 20.987 1.00 97.88 141 ALA A N 1
ATOM 1029 C CA . ALA A 1 141 ? -2.643 2.357 20.464 1.00 97.88 141 ALA A CA 1
ATOM 1030 C C . ALA A 1 141 ? -1.864 1.270 21.222 1.00 97.88 141 ALA A C 1
ATOM 1032 O O . ALA A 1 141 ? -2.444 0.246 21.576 1.00 97.88 141 ALA A O 1
ATOM 1033 N N . ALA A 1 142 ? -0.577 1.488 21.508 1.00 98.19 142 ALA A N 1
ATOM 1034 C CA . ALA A 1 142 ? 0.256 0.534 22.241 1.00 98.19 142 ALA A CA 1
ATOM 1035 C C . ALA A 1 142 ? -0.203 0.342 23.697 1.00 98.19 142 ALA A C 1
ATOM 1037 O O . ALA A 1 142 ? -0.121 -0.762 24.241 1.00 98.19 142 ALA A O 1
ATOM 1038 N N . GLU A 1 143 ? -0.727 1.384 24.337 1.00 97.44 143 GLU A N 1
ATOM 1039 C CA . GLU A 1 143 ? -1.345 1.288 25.663 1.00 97.44 143 GLU A CA 1
ATOM 1040 C C . GLU A 1 143 ? -2.639 0.469 25.626 1.00 97.44 143 GLU A C 1
ATOM 1042 O O . GLU A 1 143 ? -2.818 -0.428 26.454 1.00 97.44 143 GLU A O 1
ATOM 1047 N N . GLY A 1 144 ? -3.490 0.725 24.629 1.00 97.19 144 GLY A N 1
ATOM 1048 C CA . GLY A 1 144 ? -4.809 0.112 24.472 1.00 97.19 144 GLY A CA 1
ATOM 1049 C C . GLY A 1 144 ? -4.834 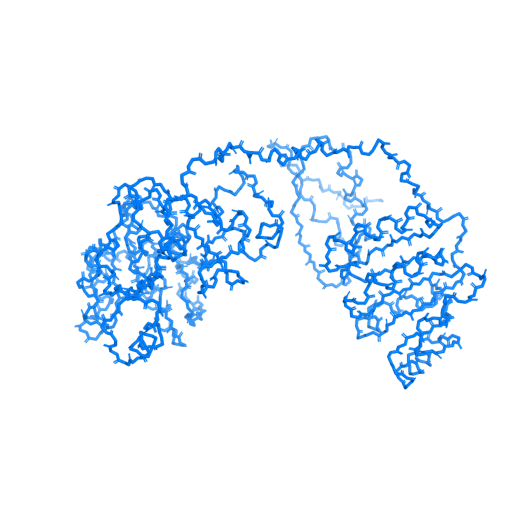-1.326 23.960 1.00 97.19 144 GLY A C 1
ATOM 1050 O O . GLY A 1 144 ? -5.855 -2.004 24.081 1.00 97.19 144 GLY A O 1
ATOM 1051 N N . ILE A 1 145 ? -3.741 -1.794 23.363 1.00 98.00 145 ILE A N 1
ATOM 1052 C CA . ILE A 1 145 ? -3.658 -3.128 22.769 1.00 98.00 145 ILE A CA 1
ATOM 1053 C C . ILE A 1 145 ? -3.317 -4.197 23.815 1.00 98.00 145 ILE A C 1
ATOM 1055 O O . ILE A 1 145 ? -2.572 -3.932 24.765 1.00 98.00 145 ILE A O 1
ATOM 1059 N N . ARG A 1 146 ? -3.842 -5.412 23.649 1.00 98.00 146 ARG A N 1
ATOM 1060 C CA . ARG A 1 146 ? -3.503 -6.546 24.521 1.00 98.00 146 ARG A CA 1
ATOM 1061 C C . ARG A 1 146 ? -2.065 -7.038 24.312 1.00 98.00 146 ARG A C 1
ATOM 1063 O O . ARG A 1 146 ? -1.414 -6.701 23.321 1.00 98.00 146 ARG A O 1
ATOM 1070 N N . ASP A 1 147 ? -1.594 -7.892 25.220 1.00 97.31 147 ASP A N 1
ATOM 1071 C CA . ASP A 1 147 ? -0.362 -8.667 25.022 1.00 97.31 147 ASP A CA 1
ATOM 1072 C C . ASP A 1 147 ? -0.437 -9.487 23.719 1.00 97.31 147 ASP A C 1
ATOM 1074 O O . ASP A 1 147 ? -1.485 -10.060 23.396 1.00 97.31 147 ASP A O 1
ATOM 1078 N N . ARG A 1 148 ? 0.655 -9.511 22.947 1.00 97.44 148 ARG A N 1
ATOM 1079 C CA . ARG A 1 148 ? 0.771 -10.131 21.612 1.00 97.44 148 ARG A CA 1
ATOM 1080 C C . ARG A 1 148 ? -0.257 -9.613 20.605 1.00 97.44 148 ARG A C 1
ATOM 1082 O O . ARG A 1 148 ? -0.738 -10.360 19.749 1.00 97.44 148 ARG A O 1
ATOM 1089 N N . GLY A 1 149 ? -0.655 -8.351 20.743 1.00 97.75 149 GLY A N 1
ATOM 1090 C CA . GLY A 1 149 ? -1.495 -7.658 19.774 1.00 97.75 149 GLY A CA 1
ATOM 1091 C C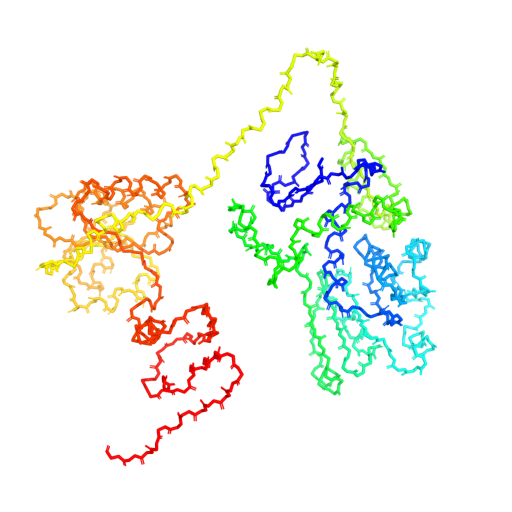 . GLY A 1 149 ? -0.698 -7.067 18.608 1.00 97.75 149 GLY A C 1
ATOM 1092 O O . GLY A 1 149 ? 0.537 -7.042 18.610 1.00 97.75 149 GLY A O 1
ATOM 1093 N N . ARG A 1 150 ? -1.418 -6.562 17.600 1.00 98.19 150 ARG A N 1
ATOM 1094 C CA . ARG A 1 150 ? -0.824 -5.963 16.396 1.00 98.19 150 ARG A CA 1
ATOM 1095 C C . ARG A 1 150 ? -1.242 -4.515 16.131 1.00 98.19 150 ARG A C 1
ATOM 1097 O O . ARG A 1 150 ? -2.425 -4.197 16.086 1.00 98.19 150 ARG A O 1
ATOM 1104 N N . ILE A 1 151 ? -0.274 -3.664 15.804 1.00 98.75 151 ILE A N 1
ATOM 1105 C CA . ILE A 1 151 ? -0.505 -2.316 15.272 1.00 98.75 151 ILE A CA 1
ATOM 1106 C C . ILE A 1 151 ? -0.259 -2.317 13.760 1.00 98.75 151 ILE A C 1
ATOM 1108 O O . ILE A 1 151 ? 0.810 -2.706 13.289 1.00 98.75 151 ILE A O 1
ATOM 1112 N N . VAL A 1 152 ? -1.244 -1.862 12.987 1.00 98.75 152 VAL A N 1
ATOM 1113 C CA . VAL A 1 152 ? -1.160 -1.683 11.534 1.00 98.75 152 VAL A CA 1
ATOM 1114 C C . VAL A 1 152 ? -1.152 -0.199 11.201 1.00 98.75 152 VAL A C 1
ATOM 1116 O O . VAL A 1 152 ? -2.109 0.515 11.481 1.00 98.75 152 VAL A O 1
ATOM 1119 N N . ILE A 1 153 ? -0.092 0.266 10.553 1.00 98.44 153 ILE A N 1
ATOM 1120 C CA . ILE A 1 153 ? 0.093 1.669 10.186 1.00 98.44 153 ILE A CA 1
ATOM 1121 C C . ILE A 1 153 ? -0.207 1.838 8.698 1.00 98.44 153 ILE A C 1
ATOM 1123 O O . ILE A 1 153 ? 0.405 1.180 7.854 1.00 98.44 153 ILE A O 1
ATOM 1127 N N . VAL A 1 154 ? -1.167 2.708 8.383 1.00 97.19 154 VAL A N 1
ATOM 1128 C CA . VAL A 1 154 ? -1.626 2.994 7.011 1.00 97.19 154 VAL A CA 1
ATOM 1129 C C . VAL A 1 154 ? -1.394 4.454 6.658 1.00 97.19 154 VAL A C 1
ATOM 1131 O O . VAL A 1 154 ? -0.959 4.770 5.553 1.00 97.19 154 VAL A O 1
ATOM 1134 N N . GLY A 1 155 ? -1.723 5.345 7.592 1.00 92.12 155 GLY A N 1
ATOM 1135 C CA . GLY A 1 155 ? -1.567 6.776 7.407 1.00 92.12 155 GLY A CA 1
ATOM 1136 C C . GLY A 1 155 ? -0.128 7.247 7.609 1.00 92.12 155 GLY A C 1
ATOM 1137 O O . GLY A 1 155 ? 0.729 6.522 8.118 1.00 92.12 155 GLY A O 1
ATOM 1138 N N . ASN A 1 156 ? 0.141 8.483 7.187 1.00 93.19 156 ASN A N 1
ATOM 1139 C CA . ASN A 1 156 ? 1.455 9.110 7.310 1.00 93.19 156 ASN A CA 1
ATOM 1140 C C . ASN A 1 156 ? 1.659 9.660 8.732 1.00 93.19 156 ASN A C 1
ATOM 1142 O O . ASN A 1 156 ? 1.641 10.874 8.951 1.00 93.19 156 ASN A O 1
ATOM 1146 N N . THR A 1 157 ? 1.777 8.748 9.695 1.00 93.25 157 THR A N 1
ATOM 1147 C CA . THR A 1 157 ? 1.926 9.047 11.122 1.00 93.25 157 THR A CA 1
ATOM 1148 C C . THR A 1 157 ? 3.328 8.701 11.603 1.00 93.25 157 THR A C 1
ATOM 1150 O O . THR A 1 157 ? 3.855 7.639 11.268 1.00 93.25 157 THR A O 1
ATOM 1153 N N . ARG A 1 158 ? 3.935 9.593 12.397 1.00 94.38 158 ARG A N 1
ATOM 1154 C CA . ARG A 1 158 ? 5.200 9.309 13.088 1.00 94.38 158 ARG A CA 1
ATOM 1155 C C . ARG A 1 158 ? 5.044 8.062 13.960 1.00 94.38 158 ARG A C 1
ATOM 1157 O O . ARG A 1 158 ? 4.060 7.943 14.682 1.00 94.38 158 ARG A O 1
ATOM 1164 N N . ALA A 1 159 ? 6.016 7.155 13.878 1.00 95.44 159 ALA A N 1
ATOM 1165 C CA . ALA A 1 159 ? 5.944 5.841 14.507 1.00 95.44 159 ALA A CA 1
ATOM 1166 C C . ALA A 1 159 ? 7.234 5.465 15.236 1.00 95.44 159 ALA A C 1
ATOM 1168 O O . ALA A 1 159 ? 7.958 4.550 14.838 1.00 95.44 159 ALA A O 1
ATOM 1169 N N . ASP A 1 160 ? 7.493 6.175 16.328 1.00 96.38 160 ASP A N 1
ATOM 1170 C CA . ASP A 1 160 ? 8.556 5.842 17.264 1.00 96.38 160 ASP A CA 1
ATOM 1171 C C . ASP A 1 160 ? 8.055 4.775 18.241 1.00 96.38 160 ASP A C 1
ATOM 1173 O O . ASP A 1 160 ? 7.045 4.944 18.931 1.00 96.38 160 ASP A O 1
ATOM 1177 N N . LEU A 1 161 ? 8.771 3.653 18.300 1.00 96.88 161 LEU A N 1
ATOM 1178 C CA . LEU A 1 161 ? 8.372 2.492 19.090 1.00 96.88 161 LEU A CA 1
ATOM 1179 C C . LEU A 1 161 ? 9.031 2.549 20.471 1.00 96.88 161 LEU A C 1
ATOM 1181 O O . LEU A 1 161 ? 10.239 2.343 20.608 1.00 96.88 161 LEU A O 1
ATOM 1185 N N . GLY A 1 162 ? 8.237 2.828 21.504 1.00 95.50 162 GLY A N 1
ATOM 1186 C CA . GLY A 1 162 ? 8.713 2.880 22.885 1.00 95.50 162 GLY A CA 1
ATOM 1187 C C . GLY A 1 162 ? 9.194 1.511 23.369 1.00 95.50 162 GLY A C 1
ATOM 1188 O O . GLY A 1 162 ? 8.380 0.631 23.633 1.00 95.50 162 GLY A O 1
ATOM 1189 N N . TRP A 1 163 ? 10.508 1.331 23.530 1.00 96.50 163 TRP A N 1
ATOM 1190 C CA . TRP A 1 163 ? 11.111 0.012 23.775 1.00 96.50 163 TRP A CA 1
ATOM 1191 C C . TRP A 1 163 ? 10.393 -0.810 24.857 1.00 96.50 163 TRP A C 1
ATOM 1193 O O . TRP A 1 163 ? 10.032 -1.952 24.599 1.00 96.50 163 TRP A O 1
ATOM 1203 N N . LYS A 1 164 ? 10.115 -0.219 26.029 1.00 97.56 164 LYS A N 1
ATOM 1204 C CA . LYS A 1 164 ? 9.526 -0.926 27.177 1.00 97.56 164 LYS A CA 1
ATOM 1205 C C . LYS A 1 164 ? 8.166 -1.558 26.858 1.00 97.56 164 LYS A C 1
ATOM 1207 O O . LYS A 1 164 ? 8.021 -2.763 27.003 1.00 97.56 164 LYS A O 1
ATOM 1212 N N . ILE A 1 165 ? 7.190 -0.766 26.404 1.00 97.69 165 ILE A N 1
ATOM 1213 C CA . ILE A 1 165 ? 5.816 -1.253 26.190 1.00 97.69 165 ILE A CA 1
ATOM 1214 C C . ILE A 1 165 ? 5.729 -2.244 25.026 1.00 97.69 165 ILE A C 1
ATOM 1216 O O . ILE A 1 165 ? 5.029 -3.248 25.123 1.00 97.69 165 ILE A O 1
ATOM 1220 N N . PHE A 1 166 ? 6.472 -1.992 23.945 1.00 97.94 166 PHE A N 1
ATOM 1221 C CA . PHE A 1 166 ? 6.498 -2.883 22.786 1.00 97.94 166 PHE A CA 1
ATOM 1222 C C . PHE A 1 166 ? 7.192 -4.211 23.109 1.00 97.94 166 PHE A C 1
ATOM 1224 O O . PHE A 1 166 ? 6.747 -5.252 22.632 1.00 97.94 166 PHE A O 1
ATOM 1231 N N . TYR A 1 167 ? 8.249 -4.179 23.930 1.00 97.69 167 TYR A N 1
ATOM 1232 C CA . TYR A 1 167 ? 8.951 -5.374 24.393 1.00 97.69 167 TYR A CA 1
ATOM 1233 C C . TYR A 1 167 ? 8.107 -6.183 25.384 1.00 97.69 167 TYR A C 1
ATOM 1235 O O . TYR A 1 167 ? 7.917 -7.376 25.176 1.00 97.69 167 TYR A O 1
ATOM 1243 N N . GLU A 1 168 ? 7.567 -5.545 26.428 1.00 97.44 168 GLU A N 1
ATOM 1244 C CA . GLU A 1 168 ? 6.804 -6.225 27.486 1.00 97.44 168 GLU A CA 1
ATOM 1245 C C . GLU A 1 168 ? 5.541 -6.905 26.954 1.00 97.44 168 GLU A C 1
ATOM 1247 O O . GLU A 1 168 ? 5.220 -7.997 27.410 1.00 97.44 168 GLU A O 1
ATOM 1252 N N . LYS A 1 169 ? 4.858 -6.286 25.981 1.00 97.81 169 LYS A N 1
ATOM 1253 C CA . LYS A 1 169 ? 3.655 -6.850 25.355 1.00 97.81 169 LYS A CA 1
ATOM 1254 C C . LYS A 1 169 ? 3.935 -7.699 24.110 1.00 97.81 169 LYS A C 1
ATOM 1256 O O . LYS A 1 169 ? 2.985 -8.149 23.479 1.00 97.81 169 LYS A O 1
ATOM 1261 N N . GLU A 1 170 ? 5.194 -7.853 23.692 1.00 97.94 170 GLU A N 1
ATOM 1262 C CA . GLU A 1 170 ? 5.581 -8.488 22.418 1.00 97.94 170 GLU A CA 1
ATOM 1263 C C . GLU A 1 170 ? 4.740 -8.014 21.214 1.00 97.94 170 GLU A C 1
ATOM 1265 O O . GLU A 1 170 ? 4.166 -8.807 20.463 1.00 97.94 170 GLU A O 1
ATOM 1270 N N . LEU A 1 171 ? 4.627 -6.695 21.043 1.00 98.19 171 LEU A N 1
ATOM 1271 C CA . LEU A 1 171 ? 3.760 -6.124 20.013 1.00 98.19 171 LEU A CA 1
ATOM 1272 C C . LEU A 1 171 ? 4.322 -6.325 18.608 1.00 98.19 171 LEU A C 1
ATOM 1274 O O . LEU A 1 171 ? 5.497 -6.069 18.335 1.00 98.19 171 LEU A O 1
ATOM 1278 N N . GLU A 1 172 ? 3.438 -6.677 17.678 1.00 98.19 172 GLU A N 1
ATOM 1279 C CA . GLU A 1 172 ? 3.758 -6.708 16.257 1.00 98.19 172 GLU A CA 1
ATOM 1280 C C . GLU A 1 172 ? 3.375 -5.382 15.591 1.00 98.19 172 GLU A C 1
ATOM 1282 O O . GLU A 1 172 ? 2.243 -4.917 15.711 1.00 98.19 172 GLU A O 1
ATOM 1287 N N . VAL A 1 173 ? 4.294 -4.791 14.825 1.00 98.06 173 VAL A N 1
ATOM 1288 C CA . VAL A 1 173 ? 4.027 -3.571 14.048 1.00 98.06 173 VAL A CA 1
ATOM 1289 C C . VAL A 1 173 ? 4.134 -3.876 12.563 1.00 98.06 173 VAL A C 1
ATOM 1291 O O . VAL A 1 173 ? 5.160 -4.370 12.094 1.00 98.06 173 VAL A O 1
ATOM 1294 N N . ARG A 1 174 ? 3.081 -3.563 11.803 1.00 97.88 174 ARG A N 1
ATOM 1295 C CA . ARG A 1 174 ? 3.030 -3.763 10.352 1.00 97.88 174 ARG A CA 1
ATOM 1296 C C . ARG A 1 174 ? 2.704 -2.473 9.623 1.00 97.88 174 ARG A C 1
ATOM 1298 O O . ARG A 1 174 ? 1.765 -1.771 9.975 1.00 97.88 174 ARG A O 1
ATOM 1305 N N . TYR A 1 175 ? 3.416 -2.219 8.535 1.00 97.06 175 TYR A N 1
ATOM 1306 C CA . TYR A 1 175 ? 3.045 -1.177 7.584 1.00 97.06 175 TYR A CA 1
ATOM 1307 C C . TYR A 1 175 ? 2.135 -1.754 6.499 1.00 97.06 175 TYR A C 1
ATOM 1309 O O . TYR A 1 175 ? 2.479 -2.739 5.840 1.00 97.06 175 TYR A O 1
ATOM 1317 N N . SER A 1 176 ? 0.983 -1.121 6.288 1.00 96.75 176 SER A N 1
ATOM 1318 C CA . SER A 1 176 ? 0.091 -1.434 5.178 1.00 96.75 176 SER A CA 1
ATOM 1319 C C . SER A 1 176 ? 0.528 -0.675 3.929 1.00 96.75 176 SER A C 1
ATOM 1321 O O . SER A 1 176 ? 0.380 0.542 3.821 1.00 96.75 176 SER A O 1
ATOM 1323 N N . ARG A 1 177 ? 1.096 -1.397 2.963 1.00 91.44 177 ARG A N 1
ATOM 1324 C CA . ARG A 1 177 ? 1.555 -0.807 1.704 1.00 91.44 177 ARG A CA 1
ATOM 1325 C C . ARG A 1 177 ? 0.391 -0.625 0.727 1.00 91.44 177 ARG A C 1
ATOM 1327 O O . ARG A 1 177 ? 0.100 -1.550 -0.027 1.00 91.44 177 ARG A O 1
ATOM 1334 N N . SER A 1 178 ? -0.173 0.584 0.671 1.00 91.06 178 SER A N 1
ATOM 1335 C CA . SER A 1 178 ? -1.125 1.019 -0.371 1.00 91.06 178 SER A CA 1
ATOM 1336 C C . SER A 1 178 ? -2.215 -0.040 -0.638 1.00 91.06 178 SER A C 1
ATOM 1338 O O . SER A 1 178 ? -2.720 -0.627 0.312 1.00 91.06 178 SER A O 1
ATOM 1340 N N . TYR A 1 179 ? -2.559 -0.316 -1.897 1.00 91.81 179 TYR A N 1
ATOM 1341 C CA . TYR A 1 179 ? -3.510 -1.358 -2.311 1.00 91.81 179 TYR A CA 1
ATOM 1342 C C . TYR A 1 179 ? -2.919 -2.788 -2.350 1.00 91.81 179 TYR A C 1
ATOM 1344 O O . TYR A 1 179 ? -3.548 -3.699 -2.884 1.00 91.81 179 TYR A O 1
ATOM 1352 N N . GLY A 1 180 ? -1.755 -3.030 -1.729 1.00 94.69 180 GLY A N 1
ATOM 1353 C CA . GLY A 1 180 ? -1.234 -4.371 -1.435 1.00 94.69 180 GLY A CA 1
ATOM 1354 C C . GLY A 1 180 ? -0.108 -4.891 -2.342 1.00 94.69 180 GLY A C 1
ATOM 1355 O O . GLY A 1 180 ? 0.592 -4.113 -2.989 1.00 94.69 180 GLY A O 1
ATOM 1356 N N . PRO A 1 181 ? 0.150 -6.214 -2.312 1.00 95.62 181 PRO A N 1
ATOM 1357 C CA . PRO A 1 181 ? 1.163 -6.877 -3.137 1.00 95.62 181 PRO A CA 1
ATOM 1358 C C . PRO A 1 181 ? 1.012 -6.585 -4.635 1.00 95.62 181 PRO A C 1
ATOM 1360 O O . PRO A 1 181 ? -0.096 -6.619 -5.159 1.00 95.62 181 PRO A O 1
ATOM 1363 N N . GLY A 1 182 ? 2.134 -6.334 -5.310 1.00 94.38 182 GLY A N 1
ATOM 1364 C CA . GLY A 1 182 ? 2.197 -5.727 -6.647 1.00 94.38 182 GLY A CA 1
ATOM 1365 C C . GLY A 1 182 ? 2.715 -4.297 -6.588 1.00 94.38 182 GLY A C 1
ATOM 1366 O O . GLY A 1 182 ? 3.545 -3.919 -7.412 1.00 94.38 182 GLY A O 1
ATOM 1367 N N . ARG A 1 183 ? 2.343 -3.542 -5.541 1.00 94.12 183 ARG A N 1
ATOM 1368 C CA . ARG A 1 183 ? 2.682 -2.119 -5.482 1.00 94.12 183 ARG A CA 1
ATOM 1369 C C . ARG A 1 183 ? 4.192 -1.939 -5.416 1.00 94.12 183 ARG A C 1
ATOM 1371 O O . ARG A 1 183 ? 4.843 -2.476 -4.504 1.00 94.12 183 ARG A O 1
ATOM 1378 N N . TYR A 1 184 ? 4.704 -1.095 -6.311 1.00 89.44 184 TYR A N 1
ATOM 1379 C CA . TYR A 1 184 ? 6.129 -0.821 -6.515 1.00 89.44 184 TYR A CA 1
ATOM 1380 C C . TYR A 1 184 ? 6.920 -1.997 -7.106 1.00 89.44 184 TYR A C 1
ATOM 1382 O O . TYR A 1 184 ? 8.149 -2.008 -7.013 1.00 89.44 184 TYR A O 1
ATOM 1390 N N . ASP A 1 185 ? 6.244 -2.983 -7.699 1.00 93.06 185 ASP A N 1
ATOM 1391 C CA . ASP A 1 185 ? 6.860 -4.005 -8.540 1.00 93.06 185 ASP A CA 1
ATOM 1392 C C . ASP A 1 185 ? 6.584 -3.682 -10.019 1.00 93.06 185 ASP A C 1
ATOM 1394 O O . ASP A 1 185 ? 5.495 -3.964 -10.524 1.00 93.06 185 ASP A O 1
ATOM 1398 N N . PRO A 1 186 ? 7.571 -3.144 -10.761 1.00 87.56 186 PRO A N 1
ATOM 1399 C CA . PRO A 1 186 ? 7.396 -2.830 -12.174 1.00 87.56 186 PRO A CA 1
ATOM 1400 C C . PRO A 1 186 ? 7.049 -4.048 -13.037 1.00 87.56 186 PRO A C 1
ATOM 1402 O O . PRO A 1 186 ? 6.439 -3.889 -14.090 1.00 87.56 186 PRO A O 1
ATOM 1405 N N . SER A 1 187 ? 7.427 -5.265 -12.626 1.00 91.25 187 SER A N 1
ATOM 1406 C CA . SER A 1 187 ? 7.073 -6.488 -13.353 1.00 91.25 187 SER A CA 1
ATOM 1407 C C . SER A 1 187 ? 5.575 -6.770 -13.285 1.00 91.25 187 SER A C 1
ATOM 1409 O O . SER A 1 187 ? 5.011 -7.278 -14.258 1.00 91.25 187 SER A O 1
ATOM 1411 N N . TYR A 1 188 ? 4.951 -6.430 -12.159 1.00 94.19 188 TYR A N 1
ATOM 1412 C CA . TYR A 1 188 ? 3.512 -6.511 -11.964 1.00 94.19 188 TYR A CA 1
ATOM 1413 C C . TYR A 1 188 ? 2.824 -5.306 -12.618 1.00 94.19 188 TYR A C 1
ATOM 1415 O O . TYR A 1 188 ? 2.113 -5.478 -13.604 1.00 94.19 188 TYR A O 1
ATOM 1423 N N . GLU A 1 189 ? 3.108 -4.089 -12.140 1.00 90.69 189 GLU A N 1
ATOM 1424 C CA . GLU A 1 189 ? 2.371 -2.870 -12.510 1.00 90.69 189 GLU A CA 1
ATOM 1425 C C . GLU A 1 189 ? 2.521 -2.516 -13.990 1.00 90.69 189 GLU A C 1
ATOM 1427 O O . GLU A 1 189 ? 1.552 -2.121 -14.617 1.00 90.69 189 GLU A O 1
ATOM 1432 N N . TRP A 1 190 ? 3.713 -2.679 -14.566 1.00 86.12 190 TRP A N 1
ATOM 1433 C CA . TRP A 1 190 ? 3.996 -2.291 -15.956 1.00 86.12 190 TRP A CA 1
ATOM 1434 C C . TRP A 1 190 ? 4.309 -3.479 -16.862 1.00 86.12 190 TRP A C 1
ATOM 1436 O O . TRP A 1 190 ? 4.258 -3.376 -18.087 1.00 86.12 190 TRP A O 1
ATOM 1446 N N . GLY A 1 191 ? 4.689 -4.609 -16.271 1.00 86.31 191 GLY A N 1
ATOM 1447 C CA . GLY A 1 191 ? 5.054 -5.813 -16.998 1.00 86.31 191 GLY A CA 1
ATOM 1448 C C . GLY A 1 191 ? 3.895 -6.771 -17.253 1.00 86.31 191 GLY A C 1
ATOM 1449 O O . GLY A 1 191 ? 4.113 -7.709 -18.020 1.00 86.31 191 GLY A O 1
ATOM 1450 N N . GLY A 1 192 ? 2.730 -6.575 -16.622 1.00 89.88 192 GLY A N 1
ATOM 1451 C CA . GLY A 1 192 ? 1.563 -7.455 -16.760 1.00 89.88 192 GLY A CA 1
ATOM 1452 C C . GLY A 1 192 ? 1.774 -8.856 -16.171 1.00 89.88 192 GLY A C 1
ATOM 1453 O O . GLY A 1 192 ? 1.075 -9.799 -16.534 1.00 89.88 192 GLY A O 1
ATOM 1454 N N . ASN A 1 193 ? 2.771 -9.036 -15.294 1.00 92.81 193 ASN A N 1
ATOM 1455 C CA . ASN A 1 193 ? 3.089 -10.340 -14.712 1.00 92.81 193 ASN A CA 1
ATOM 1456 C C . ASN A 1 193 ? 2.466 -10.452 -13.324 1.00 92.81 193 ASN A C 1
ATOM 1458 O O . ASN A 1 193 ? 3.046 -10.009 -12.332 1.00 92.81 193 ASN A O 1
ATOM 1462 N N . ASP A 1 194 ? 1.289 -11.067 -13.263 1.00 95.69 194 ASP A N 1
ATOM 1463 C CA . ASP A 1 194 ? 0.624 -11.356 -11.998 1.00 95.69 194 ASP A CA 1
ATOM 1464 C C . ASP A 1 194 ? 1.401 -12.421 -11.198 1.00 95.69 194 ASP A C 1
ATOM 1466 O O . ASP A 1 194 ? 2.100 -13.281 -11.746 1.00 95.69 194 ASP A O 1
ATOM 1470 N N . TYR A 1 195 ? 1.268 -12.386 -9.875 1.00 94.75 195 TYR A N 1
ATOM 1471 C CA . TYR A 1 195 ? 1.855 -13.391 -9.002 1.00 94.75 195 TYR A CA 1
ATOM 1472 C C . TYR A 1 195 ? 1.024 -14.675 -9.027 1.00 94.75 195 TYR A C 1
ATOM 1474 O O . TYR A 1 195 ? -0.217 -14.622 -9.043 1.00 94.75 195 TYR A O 1
ATOM 1482 N N . PRO A 1 196 ? 1.665 -15.853 -8.921 1.00 93.94 196 PRO A N 1
ATOM 1483 C CA . PRO A 1 196 ? 0.915 -17.092 -8.858 1.00 93.94 196 PRO A CA 1
ATOM 1484 C C . PRO A 1 196 ? 0.014 -17.107 -7.614 1.00 93.94 196 PRO A C 1
ATOM 1486 O O . PRO A 1 196 ? 0.463 -16.877 -6.486 1.00 93.94 196 PRO A O 1
ATOM 1489 N N . ILE A 1 197 ? -1.271 -17.400 -7.832 1.00 93.06 197 ILE A N 1
ATOM 1490 C CA . ILE A 1 197 ? -2.344 -17.229 -6.839 1.00 93.06 197 ILE A CA 1
ATOM 1491 C C . ILE A 1 197 ? -2.117 -17.995 -5.527 1.00 93.06 197 ILE A C 1
ATOM 1493 O O . ILE A 1 197 ? -2.539 -17.529 -4.472 1.00 93.06 197 ILE A O 1
ATOM 1497 N N . GLY A 1 198 ? -1.419 -19.135 -5.575 1.00 92.56 198 GLY A N 1
ATOM 1498 C CA . GLY A 1 198 ? -1.099 -19.944 -4.394 1.00 92.56 198 GLY A CA 1
ATOM 1499 C C . GLY A 1 198 ? -0.036 -19.337 -3.470 1.00 92.56 198 GLY A C 1
ATOM 1500 O O . GLY A 1 198 ? 0.028 -19.720 -2.307 1.00 92.56 198 GLY A O 1
ATOM 1501 N N . TYR A 1 199 ? 0.775 -18.390 -3.955 1.00 92.69 199 TYR A N 1
ATOM 1502 C CA . TYR A 1 199 ? 1.812 -17.721 -3.154 1.00 92.69 199 TYR A CA 1
ATOM 1503 C C . TYR A 1 199 ? 1.386 -16.324 -2.717 1.00 92.69 199 TYR A C 1
ATOM 1505 O O . TYR A 1 199 ? 1.605 -15.933 -1.574 1.00 92.69 199 TYR A O 1
ATOM 1513 N N . VAL A 1 200 ? 0.755 -15.573 -3.621 1.00 95.75 200 VAL A N 1
ATOM 1514 C CA . VAL A 1 200 ? 0.234 -14.237 -3.331 1.00 95.75 200 VAL A CA 1
ATOM 1515 C C . VAL A 1 200 ? -1.226 -14.229 -3.735 1.00 95.75 200 VAL A C 1
ATOM 1517 O O . VAL A 1 200 ? -1.566 -13.957 -4.883 1.00 95.75 200 VAL A O 1
ATOM 1520 N N . ARG A 1 201 ? -2.110 -14.559 -2.789 1.00 95.00 201 ARG A N 1
ATOM 1521 C CA . ARG A 1 201 ? -3.554 -14.627 -3.055 1.00 95.00 201 ARG A CA 1
ATOM 1522 C C . ARG A 1 201 ? -4.132 -13.268 -3.438 1.00 95.00 201 ARG A C 1
ATOM 1524 O O . ARG A 1 201 ? -5.042 -13.192 -4.266 1.00 95.00 201 ARG A O 1
ATOM 1531 N N . TRP A 1 202 ? -3.606 -12.215 -2.834 1.00 96.81 202 TRP A N 1
ATOM 1532 C CA . TRP A 1 202 ? -4.198 -10.892 -2.826 1.00 96.81 202 TRP A CA 1
ATOM 1533 C C . TRP A 1 202 ? -3.223 -9.870 -3.385 1.00 96.81 202 TRP A C 1
ATOM 1535 O O . TRP A 1 202 ? -2.359 -9.383 -2.668 1.00 96.81 202 TRP A O 1
ATOM 1545 N N . THR A 1 203 ? -3.363 -9.597 -4.674 1.00 97.25 203 THR A N 1
ATOM 1546 C CA . THR A 1 203 ? -2.630 -8.556 -5.395 1.00 97.25 203 THR A CA 1
ATOM 1547 C C . THR A 1 203 ? -3.479 -7.295 -5.501 1.00 97.25 203 THR A C 1
ATOM 1549 O O . THR A 1 203 ? -4.655 -7.317 -5.132 1.00 97.25 203 THR A O 1
ATOM 1552 N N . GLU A 1 204 ? -2.920 -6.204 -6.014 1.00 96.06 204 GLU A N 1
ATOM 1553 C CA . GLU A 1 204 ? -3.643 -4.941 -6.214 1.00 96.06 204 GLU A CA 1
ATOM 1554 C C . GLU A 1 204 ? -4.957 -5.119 -6.983 1.00 96.06 204 GLU A C 1
ATOM 1556 O O . GLU A 1 204 ? -6.021 -4.712 -6.519 1.00 96.06 204 GLU A O 1
ATOM 1561 N N . GLN A 1 205 ? -4.908 -5.817 -8.121 1.00 97.44 205 GLN A N 1
ATOM 1562 C CA . GLN A 1 205 ? -6.082 -6.024 -8.965 1.00 97.44 205 GLN A CA 1
ATOM 1563 C C . GLN A 1 205 ? -7.133 -6.871 -8.251 1.00 97.44 205 GLN A C 1
ATOM 1565 O O . GLN A 1 205 ? -8.328 -6.591 -8.307 1.00 97.44 205 GLN A O 1
ATOM 1570 N N . ARG A 1 206 ? -6.694 -7.911 -7.535 1.00 97.94 206 ARG A N 1
ATOM 1571 C CA . ARG A 1 206 ? -7.596 -8.787 -6.778 1.00 97.94 206 ARG A CA 1
ATOM 1572 C C . ARG A 1 206 ? -8.166 -8.078 -5.551 1.00 97.94 206 ARG A C 1
ATOM 1574 O O . ARG A 1 206 ? -9.253 -8.424 -5.099 1.00 97.94 206 ARG A O 1
ATOM 1581 N N . ASN A 1 207 ? -7.460 -7.082 -5.016 1.00 98.12 207 ASN A N 1
ATOM 1582 C CA . ASN A 1 207 ? -7.998 -6.141 -4.042 1.00 98.12 207 ASN A CA 1
ATOM 1583 C C . ASN A 1 207 ? -9.092 -5.268 -4.662 1.00 98.12 207 ASN A C 1
ATOM 1585 O O . ASN A 1 207 ? -10.153 -5.145 -4.057 1.00 98.12 207 ASN A O 1
ATOM 1589 N N . PHE A 1 208 ? -8.883 -4.731 -5.868 1.00 98.25 208 PHE A N 1
ATOM 1590 C CA . PHE A 1 208 ? -9.919 -3.985 -6.592 1.00 98.25 208 PHE A CA 1
ATOM 1591 C C . PHE A 1 208 ? -11.165 -4.841 -6.831 1.00 98.25 208 PHE A C 1
ATOM 1593 O O . PHE A 1 208 ? -12.267 -4.426 -6.481 1.00 98.25 208 PHE A O 1
ATOM 1600 N N . GLN A 1 209 ? -10.986 -6.062 -7.340 1.00 98.31 209 GLN A N 1
ATOM 1601 C CA . GLN A 1 209 ? -12.071 -7.022 -7.568 1.00 98.31 209 GLN A CA 1
ATOM 1602 C C . GLN A 1 209 ? -12.832 -7.333 -6.275 1.00 98.31 209 GLN A C 1
ATOM 1604 O O . GLN A 1 209 ? -14.051 -7.212 -6.247 1.00 98.31 209 GLN A O 1
ATOM 1609 N N . ALA A 1 210 ? -12.128 -7.640 -5.180 1.00 98.12 210 ALA A N 1
ATOM 1610 C CA . ALA A 1 210 ? -12.769 -7.915 -3.895 1.00 98.12 210 ALA A CA 1
ATOM 1611 C C . ALA A 1 210 ? -13.568 -6.711 -3.367 1.00 98.12 210 ALA A C 1
ATOM 1613 O O . ALA A 1 210 ? -14.673 -6.884 -2.864 1.00 98.12 210 ALA A O 1
ATOM 1614 N N . CYS A 1 211 ? -13.045 -5.489 -3.504 1.00 98.38 211 CYS A N 1
ATOM 1615 C CA . CYS A 1 211 ? -13.770 -4.283 -3.101 1.00 98.38 211 CYS A CA 1
ATOM 1616 C C . CYS A 1 211 ? -15.042 -4.090 -3.935 1.00 98.38 211 CYS A C 1
ATOM 1618 O O . CYS A 1 211 ? -16.107 -3.833 -3.383 1.00 98.38 211 CYS A O 1
ATOM 1620 N N . LEU A 1 212 ? -14.945 -4.263 -5.253 1.00 98.50 212 LEU A N 1
ATOM 1621 C CA . LEU A 1 212 ? -16.084 -4.167 -6.162 1.00 98.50 212 LEU A CA 1
ATOM 1622 C C . LEU A 1 212 ? -17.146 -5.241 -5.889 1.00 98.50 212 LEU A C 1
ATOM 1624 O O . LEU A 1 212 ? -18.336 -4.952 -5.953 1.00 98.50 212 LEU A O 1
ATOM 1628 N N . GLU A 1 213 ? -16.740 -6.463 -5.544 1.00 97.88 213 GLU A N 1
ATOM 1629 C CA . GLU A 1 213 ? -17.661 -7.529 -5.134 1.00 97.88 213 GLU A CA 1
ATOM 1630 C C . GLU A 1 213 ? -18.404 -7.184 -3.837 1.00 97.88 213 GLU A C 1
ATOM 1632 O O . GLU A 1 213 ? -19.605 -7.437 -3.735 1.00 97.88 213 GLU A O 1
ATOM 1637 N N . LEU A 1 214 ? -17.719 -6.587 -2.854 1.00 97.44 214 LEU A N 1
ATOM 1638 C CA . LEU A 1 214 ? -18.351 -6.113 -1.618 1.00 97.44 214 LEU A CA 1
ATOM 1639 C C . LEU A 1 214 ? -19.356 -4.984 -1.898 1.00 97.44 214 LEU A C 1
ATOM 1641 O O . LEU A 1 214 ? -20.446 -4.982 -1.326 1.00 97.44 214 LEU A O 1
ATOM 1645 N N . MET A 1 215 ? -19.026 -4.063 -2.812 1.00 97.62 215 MET A N 1
ATOM 1646 C CA . MET A 1 215 ? -19.947 -3.011 -3.266 1.00 97.62 215 MET A CA 1
ATOM 1647 C C . MET A 1 215 ? -21.173 -3.605 -3.967 1.00 97.62 215 MET A C 1
ATOM 1649 O O . MET A 1 215 ? -22.296 -3.226 -3.649 1.00 97.62 215 MET A O 1
ATOM 1653 N N . ALA A 1 216 ? -20.975 -4.578 -4.862 1.00 97.38 216 ALA A N 1
ATOM 1654 C CA . ALA A 1 216 ? -22.058 -5.240 -5.592 1.00 97.38 216 ALA A CA 1
ATOM 1655 C C . ALA A 1 216 ? -23.034 -5.970 -4.659 1.00 97.38 216 ALA A C 1
ATOM 1657 O O . ALA A 1 216 ? -24.233 -6.019 -4.917 1.00 97.38 216 ALA A O 1
ATOM 1658 N N . LYS A 1 217 ? -22.525 -6.519 -3.550 1.00 96.56 217 LYS A N 1
ATOM 1659 C CA . LYS A 1 217 ? -23.332 -7.172 -2.510 1.00 96.56 217 LYS A CA 1
ATOM 1660 C C . LYS A 1 217 ? -23.957 -6.191 -1.512 1.00 96.56 217 LYS A C 1
ATOM 1662 O O . LYS A 1 217 ? -24.638 -6.636 -0.594 1.00 96.56 217 LYS A O 1
ATOM 1667 N N . GLY A 1 218 ? -23.706 -4.887 -1.644 1.00 94.44 218 GLY A N 1
ATOM 1668 C CA . GLY A 1 218 ? -24.193 -3.873 -0.707 1.00 94.44 218 GLY A CA 1
ATOM 1669 C C . GLY A 1 218 ? -23.583 -3.976 0.695 1.00 94.44 218 GLY A C 1
ATOM 1670 O O . GLY A 1 218 ? -24.176 -3.487 1.650 1.00 94.44 218 GLY A O 1
ATOM 1671 N N . GLN A 1 219 ? -22.411 -4.606 0.839 1.00 94.19 219 GLN A N 1
ATOM 1672 C CA . GLN A 1 219 ? -21.755 -4.822 2.139 1.00 94.19 219 GLN A CA 1
ATOM 1673 C C . GLN A 1 219 ? -20.947 -3.606 2.619 1.00 94.19 219 GLN A C 1
ATOM 1675 O O . GLN A 1 219 ? -20.375 -3.638 3.702 1.00 94.19 219 GLN A O 1
ATOM 1680 N N . ILE A 1 220 ? -20.875 -2.538 1.817 1.00 93.81 220 ILE A N 1
ATOM 1681 C CA . ILE A 1 220 ? -20.192 -1.288 2.165 1.00 93.81 220 ILE A CA 1
ATOM 1682 C C . ILE A 1 220 ? -21.135 -0.121 1.876 1.00 93.81 220 ILE A C 1
ATOM 1684 O O . ILE A 1 220 ? -21.514 0.117 0.727 1.00 93.81 220 ILE A O 1
ATOM 1688 N N . ASN A 1 221 ? -21.479 0.648 2.908 1.00 93.56 221 ASN A N 1
ATOM 1689 C CA . ASN A 1 221 ? -22.382 1.792 2.796 1.00 93.56 221 ASN A CA 1
ATOM 1690 C C . ASN A 1 221 ? -21.651 3.063 2.320 1.00 93.56 221 ASN A C 1
ATOM 1692 O O . ASN A 1 221 ? -21.494 4.033 3.059 1.00 93.56 221 ASN A O 1
ATOM 1696 N N . LEU A 1 222 ? -21.196 3.074 1.064 1.00 97.25 222 LEU A N 1
ATOM 1697 C CA . LEU A 1 222 ? -20.464 4.220 0.503 1.00 97.25 222 LEU A CA 1
ATOM 1698 C C . LEU A 1 222 ? -21.299 5.509 0.452 1.00 97.25 222 LEU A C 1
ATOM 1700 O O . LEU A 1 222 ? -20.738 6.603 0.525 1.00 97.25 222 LEU A O 1
ATOM 1704 N N . ALA A 1 223 ? -22.627 5.398 0.370 1.00 96.62 223 ALA A N 1
ATOM 1705 C CA . ALA A 1 223 ? -23.523 6.552 0.381 1.00 96.62 223 ALA A CA 1
ATOM 1706 C C . ALA A 1 223 ? -23.397 7.349 1.688 1.00 96.62 223 ALA A C 1
ATOM 1708 O O . ALA A 1 223 ? -23.446 8.574 1.662 1.00 96.62 223 ALA A O 1
ATOM 1709 N N . ALA A 1 224 ? -23.141 6.674 2.817 1.00 95.88 224 ALA A N 1
ATOM 1710 C CA . ALA A 1 224 ? -22.949 7.339 4.102 1.00 95.88 224 ALA A CA 1
ATOM 1711 C C . ALA A 1 224 ? -21.731 8.271 4.133 1.00 95.88 224 ALA A C 1
ATOM 1713 O O . ALA A 1 224 ? -21.729 9.222 4.905 1.00 95.88 224 ALA A O 1
ATOM 1714 N N . ILE A 1 225 ? -20.704 8.011 3.317 1.00 96.25 225 ILE A N 1
ATOM 1715 C CA . ILE A 1 225 ? -19.441 8.770 3.316 1.00 96.25 225 ILE A CA 1
ATOM 1716 C C . ILE A 1 225 ? -19.228 9.594 2.042 1.00 96.25 225 ILE A C 1
ATOM 1718 O O . ILE A 1 225 ? -18.219 10.290 1.934 1.00 96.25 225 ILE A O 1
ATOM 1722 N N . THR A 1 226 ? -20.152 9.526 1.082 1.00 97.38 226 THR A N 1
ATOM 1723 C CA . THR A 1 226 ? -20.128 10.337 -0.142 1.00 97.38 226 THR A CA 1
ATOM 1724 C C . THR A 1 226 ? -20.931 11.605 0.101 1.00 97.38 226 THR A C 1
ATOM 1726 O O . THR A 1 226 ? -22.151 11.618 -0.029 1.00 97.38 226 THR A O 1
ATOM 1729 N N . THR A 1 227 ? -20.253 12.674 0.502 1.00 95.81 227 THR A N 1
ATOM 1730 C CA . THR A 1 227 ? -20.897 13.928 0.915 1.00 95.81 227 THR A CA 1
ATOM 1731 C C . THR A 1 227 ? -21.158 14.870 -0.254 1.00 95.81 227 THR A C 1
ATOM 1733 O O . THR A 1 227 ? -22.081 15.680 -0.186 1.00 95.81 227 THR A O 1
ATOM 1736 N N . ARG A 1 228 ? -20.385 14.748 -1.342 1.00 95.69 228 ARG A N 1
ATOM 173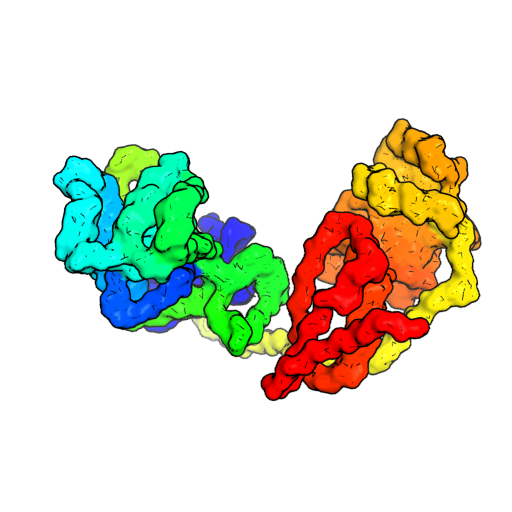7 C CA . ARG A 1 228 ? -20.532 15.580 -2.540 1.00 95.69 228 ARG A CA 1
ATOM 1738 C C . ARG A 1 228 ? -20.266 14.773 -3.810 1.00 95.69 228 ARG A C 1
ATOM 1740 O O . ARG A 1 228 ? -19.276 14.053 -3.913 1.00 95.69 228 ARG A O 1
ATOM 1747 N N . ARG A 1 229 ? -21.135 14.944 -4.803 1.00 96.00 229 ARG A N 1
ATOM 1748 C CA . ARG A 1 229 ? -20.895 14.585 -6.207 1.00 96.00 229 ARG A CA 1
ATOM 1749 C C . ARG A 1 229 ? -20.882 15.892 -6.984 1.00 96.00 229 ARG A C 1
ATOM 1751 O O . ARG A 1 229 ? -21.817 16.676 -6.842 1.00 96.00 229 ARG A O 1
ATOM 1758 N N . ALA A 1 230 ? -19.801 16.171 -7.697 1.00 95.31 230 ALA A N 1
ATOM 1759 C CA . ALA A 1 230 ? -19.612 17.446 -8.381 1.00 95.31 230 ALA A CA 1
ATOM 1760 C C . ALA A 1 230 ? -19.091 17.211 -9.799 1.00 95.31 230 ALA A C 1
ATOM 1762 O O . ALA A 1 230 ? -18.277 16.308 -9.993 1.00 95.31 230 ALA A O 1
ATOM 1763 N N . PRO A 1 231 ? -19.506 18.011 -10.790 1.00 95.31 231 PRO A N 1
ATOM 1764 C CA . PRO A 1 231 ? -18.961 17.893 -12.130 1.00 95.31 231 PRO A CA 1
ATOM 1765 C C . PRO A 1 231 ? -17.472 18.268 -12.126 1.00 95.31 231 PRO A C 1
ATOM 1767 O O . PRO A 1 231 ? -17.033 19.145 -11.381 1.00 95.31 231 PRO A O 1
ATOM 1770 N N . PHE A 1 232 ? -16.679 17.628 -12.983 1.00 94.44 232 PHE A N 1
ATOM 1771 C CA . PHE A 1 232 ? -15.226 17.803 -13.013 1.00 94.44 232 PHE A CA 1
ATOM 1772 C C . PHE A 1 232 ? -14.802 19.256 -13.286 1.00 94.44 232 PHE A C 1
ATOM 1774 O O . PHE A 1 232 ? -13.771 19.700 -12.786 1.00 94.44 232 PHE A O 1
ATOM 1781 N N . LYS A 1 233 ? -15.624 20.034 -14.003 1.00 94.69 233 LYS A N 1
ATOM 1782 C CA . LYS A 1 233 ? -15.397 21.474 -14.225 1.00 94.69 233 LYS A CA 1
ATOM 1783 C C . LYS A 1 233 ? -15.262 22.285 -12.929 1.00 94.69 233 LYS A C 1
ATOM 1785 O O . LYS A 1 233 ? -14.552 23.285 -12.917 1.00 94.69 233 LYS A O 1
ATOM 1790 N N . ASP A 1 234 ? -15.856 21.808 -11.836 1.00 95.50 234 ASP A N 1
ATOM 1791 C CA . ASP A 1 234 ? -15.809 22.456 -10.524 1.00 95.50 234 ASP A CA 1
ATOM 1792 C C . ASP A 1 234 ? -14.667 21.920 -9.640 1.00 95.50 234 ASP A C 1
ATOM 1794 O O . ASP A 1 234 ? -14.555 22.298 -8.473 1.00 95.50 234 ASP A O 1
ATOM 1798 N N . ALA A 1 235 ? -13.790 21.053 -10.167 1.00 94.25 235 ALA A N 1
ATOM 1799 C CA . ALA A 1 235 ? -12.757 20.371 -9.386 1.00 94.25 235 ALA A CA 1
ATOM 1800 C C . ALA A 1 235 ? -11.876 21.336 -8.580 1.00 94.25 235 ALA A C 1
ATOM 1802 O O . ALA A 1 235 ? -11.588 21.065 -7.418 1.00 94.25 235 ALA A O 1
ATOM 1803 N N . LEU A 1 236 ? -11.477 22.478 -9.151 1.00 94.81 236 LEU A N 1
ATOM 1804 C CA . LEU A 1 236 ? -10.646 23.458 -8.441 1.00 94.81 236 LEU A CA 1
ATOM 1805 C C . LEU A 1 236 ? -11.349 24.028 -7.203 1.00 94.81 236 LEU A C 1
ATOM 1807 O O . LEU A 1 236 ? -10.731 24.100 -6.142 1.00 94.81 236 LEU A O 1
ATOM 1811 N N . ALA A 1 237 ? -12.630 24.384 -7.319 1.00 94.19 237 ALA A N 1
ATOM 1812 C CA . ALA A 1 237 ? -13.421 24.872 -6.191 1.00 94.19 237 ALA A CA 1
ATOM 1813 C C . ALA A 1 237 ? -13.619 23.768 -5.140 1.00 94.19 237 ALA A C 1
ATOM 1815 O O . ALA A 1 237 ? -13.451 24.003 -3.947 1.00 94.19 237 ALA A O 1
ATOM 1816 N N . VAL A 1 238 ? -13.875 22.532 -5.582 1.00 94.31 238 VAL A N 1
ATOM 1817 C CA . VAL A 1 238 ? -13.963 21.361 -4.697 1.00 94.31 238 VAL A CA 1
ATOM 1818 C C . VAL A 1 238 ? -12.666 21.152 -3.908 1.00 94.31 238 VAL A C 1
ATOM 1820 O O . VAL A 1 238 ? -12.715 20.943 -2.698 1.00 94.31 238 VAL A O 1
ATOM 1823 N N . TYR A 1 239 ? -11.500 21.222 -4.557 1.00 92.44 239 TYR A N 1
ATOM 1824 C CA . TYR A 1 239 ? -10.213 21.094 -3.869 1.00 92.44 239 TYR A CA 1
ATOM 1825 C C . TYR A 1 239 ? -9.970 22.238 -2.881 1.00 92.44 239 TYR A C 1
ATOM 1827 O O . TYR A 1 239 ? -9.467 21.988 -1.788 1.00 92.44 239 TYR A O 1
ATOM 1835 N N . GLN A 1 240 ? -10.351 23.470 -3.229 1.00 92.56 240 GLN A N 1
ATOM 1836 C CA . GLN A 1 240 ? -10.259 24.613 -2.317 1.00 92.56 240 GLN A CA 1
ATOM 1837 C C . GLN A 1 240 ? -11.110 24.402 -1.061 1.00 92.56 240 GLN A C 1
ATOM 1839 O O . GLN A 1 240 ? -10.602 24.603 0.038 1.00 92.56 240 GLN A O 1
ATOM 1844 N N . ASP A 1 241 ? -12.352 23.932 -1.204 1.00 91.62 241 ASP A N 1
ATOM 1845 C CA . ASP A 1 241 ? -13.229 23.614 -0.071 1.00 91.62 241 ASP A CA 1
ATOM 1846 C C . ASP A 1 241 ? -12.646 22.506 0.819 1.00 91.62 241 ASP A C 1
ATOM 1848 O O . ASP A 1 241 ? -12.681 22.607 2.044 1.00 91.62 241 ASP A O 1
ATOM 1852 N N . LEU A 1 242 ? -12.078 21.454 0.218 1.00 89.44 242 LEU A N 1
ATOM 1853 C CA . LEU A 1 242 ? -11.477 20.331 0.949 1.00 89.44 242 LEU A CA 1
ATOM 1854 C C . LEU A 1 242 ? -10.222 20.722 1.738 1.00 89.44 242 LEU A C 1
ATOM 1856 O O . LEU A 1 242 ? -9.887 20.060 2.719 1.00 89.44 242 LEU A O 1
ATOM 1860 N N . MET A 1 243 ? -9.516 21.768 1.307 1.00 87.00 243 MET A N 1
ATOM 1861 C CA . MET A 1 243 ? -8.322 22.274 1.986 1.00 87.00 243 MET A CA 1
ATOM 1862 C C . MET A 1 243 ? -8.641 23.235 3.138 1.00 87.00 243 MET A C 1
ATOM 1864 O O . MET A 1 243 ? -7.737 23.568 3.904 1.00 87.00 243 MET A O 1
ATOM 1868 N N . GLN A 1 244 ? -9.891 23.689 3.277 1.00 86.88 244 GLN A N 1
ATOM 1869 C CA . GLN A 1 244 ? -10.288 24.561 4.380 1.00 86.88 244 GLN A CA 1
ATOM 1870 C C . GLN A 1 244 ? -10.363 23.789 5.702 1.00 86.88 244 GLN A C 1
ATOM 1872 O O . GLN A 1 244 ? -10.833 22.649 5.770 1.00 86.88 244 GLN A O 1
ATOM 1877 N N . GLU A 1 245 ? -9.935 24.434 6.787 1.00 76.31 245 GLU A N 1
ATOM 1878 C CA . GLU A 1 245 ? -10.112 23.881 8.127 1.00 76.31 245 GLU A CA 1
ATOM 1879 C C . GLU A 1 245 ? -11.602 23.691 8.438 1.00 76.31 245 GLU A C 1
ATOM 1881 O O . GLU A 1 245 ? -12.426 24.579 8.226 1.00 76.31 245 GLU A O 1
ATOM 1886 N N . GLY A 1 246 ? -11.959 22.509 8.943 1.00 74.75 246 GLY A N 1
ATOM 1887 C CA . GLY A 1 246 ? -13.351 22.179 9.249 1.00 74.75 246 GLY A CA 1
ATOM 1888 C C . GLY A 1 246 ? -14.210 21.838 8.028 1.00 74.75 246 GLY A C 1
ATOM 1889 O O . GLY A 1 246 ? -15.438 21.859 8.147 1.00 74.75 246 GLY A O 1
ATOM 1890 N N . ALA A 1 247 ? -13.598 21.502 6.883 1.00 80.50 247 ALA A N 1
ATOM 1891 C CA . ALA A 1 247 ? -14.304 21.011 5.703 1.00 80.50 247 ALA A CA 1
ATOM 1892 C C . ALA A 1 247 ? -15.365 19.958 6.076 1.00 80.50 247 ALA A C 1
ATOM 1894 O O . ALA A 1 247 ? -15.097 18.980 6.783 1.00 80.50 247 ALA A O 1
ATOM 1895 N N . LYS A 1 248 ? -16.596 20.188 5.607 1.00 83.38 248 LYS A N 1
ATOM 1896 C CA . LYS A 1 248 ? -17.751 19.319 5.887 1.00 83.38 248 LYS A CA 1
ATOM 1897 C C . LYS A 1 248 ? -17.729 18.040 5.056 1.00 83.38 248 LYS A C 1
ATOM 1899 O O . LYS A 1 248 ? -18.367 17.059 5.434 1.00 83.38 248 LYS A O 1
ATOM 1904 N N . ASP A 1 249 ? -17.022 18.075 3.932 1.00 91.19 249 ASP A N 1
ATOM 1905 C CA . ASP A 1 249 ? -16.955 16.965 3.001 1.00 91.19 249 ASP A CA 1
ATOM 1906 C C . ASP A 1 249 ? -15.976 15.884 3.449 1.00 91.19 249 ASP A C 1
ATOM 1908 O O . ASP A 1 249 ? -14.897 16.160 3.976 1.00 91.19 249 ASP A O 1
ATOM 1912 N N . ILE A 1 250 ? -16.374 14.629 3.234 1.00 91.94 250 ILE A N 1
ATOM 1913 C CA . ILE A 1 250 ? -15.572 13.454 3.581 1.00 91.94 250 ILE A CA 1
ATOM 1914 C C . ILE A 1 250 ? -15.107 12.749 2.315 1.00 91.94 250 ILE A C 1
ATOM 1916 O O . ILE A 1 250 ? -13.909 12.636 2.064 1.00 91.94 250 ILE A O 1
ATOM 1920 N N . GLY A 1 251 ? -16.062 12.261 1.532 1.00 94.94 251 GLY A N 1
ATOM 1921 C CA . GLY A 1 251 ? -15.831 11.641 0.242 1.00 94.94 251 GLY A CA 1
ATOM 1922 C C . GLY A 1 251 ? -16.484 12.477 -0.842 1.00 94.94 251 GLY A C 1
ATOM 1923 O O . GLY A 1 251 ? -17.687 12.738 -0.787 1.00 94.94 251 GLY A O 1
ATOM 1924 N N . VAL A 1 252 ? -15.681 12.890 -1.818 1.00 96.69 252 VAL A N 1
ATOM 1925 C CA . VAL A 1 252 ? -16.144 13.658 -2.971 1.00 96.69 252 VAL A CA 1
ATOM 1926 C C . VAL A 1 252 ? -15.870 12.872 -4.240 1.00 96.69 252 VAL A C 1
ATOM 1928 O O . VAL A 1 252 ? -14.746 12.419 -4.459 1.00 96.69 252 VAL A O 1
ATOM 1931 N N . VAL A 1 253 ? -16.892 12.729 -5.078 1.00 96.88 253 VAL A N 1
ATOM 1932 C CA . VAL A 1 253 ? -16.773 12.123 -6.407 1.00 96.88 253 VAL A CA 1
ATOM 1933 C C . VAL A 1 253 ? -16.851 13.225 -7.453 1.00 96.88 253 VAL A C 1
ATOM 1935 O O . VAL A 1 253 ? -17.805 14.004 -7.468 1.00 96.88 253 VAL A O 1
ATOM 1938 N N . LEU A 1 254 ? -15.842 13.281 -8.321 1.00 96.06 254 LEU A N 1
ATOM 1939 C CA . LEU A 1 254 ? -15.839 14.156 -9.488 1.00 96.06 254 LEU A CA 1
ATOM 1940 C C . LEU A 1 254 ? -16.417 13.412 -10.691 1.00 96.06 254 LEU A C 1
ATOM 1942 O O . LEU A 1 254 ? -15.972 12.313 -11.024 1.00 96.06 254 LEU A O 1
ATOM 1946 N N . GLU A 1 255 ? -17.408 14.017 -11.330 1.00 94.31 255 GLU A N 1
ATOM 1947 C CA . GLU A 1 255 ? -18.165 13.437 -12.431 1.00 94.31 255 GLU A CA 1
ATOM 1948 C C . GLU A 1 255 ? -17.780 14.110 -13.740 1.00 94.31 255 GLU A C 1
ATOM 1950 O O . GLU A 1 255 ? -17.887 15.324 -13.900 1.00 94.31 255 GLU A O 1
ATOM 1955 N N . TYR A 1 256 ? -17.325 13.315 -14.694 1.00 90.25 256 TYR A N 1
ATOM 1956 C CA . TYR A 1 256 ? -17.055 13.799 -16.036 1.00 90.25 256 TYR A CA 1
ATOM 1957 C C . TYR A 1 256 ? -18.377 13.826 -16.797 1.00 90.25 256 TYR A C 1
ATOM 1959 O O . TYR A 1 256 ? -19.151 12.868 -16.718 1.00 90.25 256 TYR A O 1
ATOM 1967 N N . GLU A 1 257 ? -18.652 14.924 -17.504 1.00 81.06 257 GLU A N 1
ATOM 1968 C CA . GLU A 1 257 ? -19.791 14.978 -18.415 1.00 81.06 257 GLU A CA 1
ATOM 1969 C C . GLU A 1 257 ? -19.586 13.858 -19.435 1.00 81.06 257 GLU A C 1
ATOM 1971 O O . GLU A 1 257 ? -18.563 13.800 -20.119 1.00 81.06 257 GLU A O 1
ATOM 1976 N N . SER A 1 258 ? -20.516 12.903 -19.483 1.00 61.22 258 SER A N 1
ATOM 1977 C CA . SER A 1 258 ? -20.491 11.916 -20.547 1.00 61.22 258 SER A CA 1
ATOM 1978 C C . SER A 1 258 ? -20.619 12.700 -21.843 1.00 61.22 258 SER A C 1
ATOM 1980 O O . SER A 1 258 ? -21.681 13.276 -22.087 1.00 61.22 258 SER A O 1
ATOM 1982 N N . ALA A 1 259 ? -19.576 12.717 -22.677 1.00 48.16 259 ALA A N 1
ATOM 1983 C CA . ALA A 1 259 ? -19.801 12.922 -24.096 1.00 48.16 259 ALA A CA 1
ATOM 1984 C C . ALA A 1 259 ? -20.931 11.958 -24.443 1.00 48.16 259 ALA A C 1
ATOM 1986 O O . ALA A 1 259 ? -20.799 10.760 -24.168 1.00 48.16 259 ALA A O 1
ATOM 1987 N N . GLU A 1 260 ? -22.068 12.482 -24.902 1.00 43.22 260 GLU A N 1
ATOM 1988 C CA . GLU A 1 260 ? -23.145 11.655 -25.410 1.00 43.22 260 GLU A CA 1
ATOM 1989 C C . GLU A 1 260 ? -22.475 10.637 -26.325 1.00 43.22 260 GLU A C 1
ATOM 1991 O O . GLU A 1 260 ? -21.952 10.975 -27.389 1.00 43.22 260 GLU A O 1
ATOM 1996 N N . CYS A 1 261 ? -22.426 9.379 -25.886 1.00 37.94 261 CYS A N 1
ATOM 1997 C CA . CYS A 1 261 ? -22.135 8.276 -26.773 1.00 37.94 261 CYS A CA 1
ATOM 1998 C C . CYS A 1 261 ? -23.418 8.131 -27.586 1.00 37.94 261 CYS A C 1
ATOM 2000 O O . CYS A 1 261 ? -24.222 7.227 -27.368 1.00 37.94 261 CYS A O 1
ATOM 2002 N N . GLY A 1 262 ? -23.671 9.140 -28.428 1.00 31.80 262 GLY A N 1
ATOM 2003 C CA . GLY A 1 262 ? -24.722 9.144 -29.410 1.00 31.80 262 GLY A CA 1
ATOM 2004 C C . GLY A 1 262 ? -24.569 7.835 -30.138 1.00 31.80 262 GLY A C 1
ATOM 2005 O O . GLY A 1 262 ? -23.454 7.473 -30.523 1.00 31.80 262 GLY A O 1
ATOM 2006 N N . ALA A 1 263 ? -25.678 7.111 -30.205 1.00 33.12 263 ALA A N 1
ATOM 2007 C CA . ALA A 1 263 ? -25.826 5.858 -30.900 1.00 33.12 263 ALA A CA 1
ATOM 2008 C C . ALA A 1 263 ? -24.958 5.834 -32.167 1.00 33.12 263 ALA A C 1
ATOM 2010 O O . ALA A 1 263 ? -25.367 6.263 -33.241 1.00 33.12 263 ALA A O 1
ATOM 2011 N N . ARG A 1 264 ? -23.743 5.293 -32.054 1.00 33.31 264 ARG A N 1
ATOM 2012 C CA . ARG A 1 264 ? -23.152 4.567 -33.162 1.00 33.31 264 ARG A CA 1
ATOM 2013 C C . ARG A 1 264 ? -23.893 3.253 -33.135 1.00 33.31 264 ARG A C 1
ATOM 2015 O O . ARG A 1 264 ? -23.503 2.319 -32.437 1.00 33.31 264 ARG A O 1
ATOM 2022 N N . GLU A 1 265 ? -25.043 3.275 -33.803 1.00 33.09 265 GLU A N 1
ATOM 2023 C CA . GLU A 1 265 ? -25.716 2.092 -34.305 1.00 33.09 265 GLU A CA 1
ATOM 2024 C C . GLU A 1 265 ? -24.654 1.065 -34.680 1.00 33.09 265 GLU A C 1
ATOM 2026 O O . GLU A 1 265 ? -23.746 1.370 -35.452 1.00 33.09 265 GLU A O 1
ATOM 2031 N N . SER A 1 266 ? -24.736 -0.100 -34.040 1.00 36.59 266 SER A N 1
ATOM 2032 C CA . SER A 1 266 ? -24.512 -1.414 -34.643 1.00 36.59 266 SER A CA 1
ATOM 2033 C C . SER A 1 266 ? -23.767 -1.430 -35.986 1.00 36.59 266 SER A C 1
ATOM 2035 O O . SER A 1 266 ? -24.279 -1.917 -36.987 1.00 36.59 266 SER A O 1
ATOM 2037 N N . ALA A 1 267 ? -22.528 -0.958 -36.007 1.00 32.09 267 ALA A N 1
ATOM 2038 C CA . ALA A 1 267 ? -21.518 -1.459 -36.910 1.00 32.09 267 ALA A CA 1
ATOM 2039 C C . ALA A 1 267 ? -20.787 -2.484 -36.068 1.00 32.09 267 ALA A C 1
ATOM 2041 O O . ALA A 1 267 ? -20.048 -2.090 -35.169 1.00 32.09 267 ALA A O 1
ATOM 2042 N N . GLU A 1 268 ? -21.126 -3.758 -36.278 1.00 36.56 268 GLU A N 1
ATOM 2043 C CA . GLU A 1 268 ? -20.504 -4.948 -35.701 1.00 36.56 268 GLU A CA 1
ATOM 2044 C C . GLU A 1 268 ? -19.137 -4.650 -35.073 1.00 36.56 268 GLU A C 1
ATOM 2046 O O . GLU A 1 268 ? -18.080 -4.837 -35.678 1.00 36.56 268 GLU A O 1
ATOM 2051 N N . CYS A 1 269 ? -19.143 -4.239 -33.803 1.00 31.05 269 CYS A N 1
ATOM 2052 C CA . CYS A 1 269 ? -17.989 -4.412 -32.946 1.00 31.05 269 CYS A CA 1
ATOM 2053 C C . CYS A 1 269 ? -18.044 -5.882 -32.555 1.00 31.05 269 CYS A C 1
ATOM 2055 O O . CYS A 1 269 ? -18.340 -6.251 -31.419 1.00 31.05 269 CYS A O 1
ATOM 2057 N N . GLY A 1 270 ? -17.860 -6.737 -33.570 1.00 31.61 270 GLY A N 1
ATOM 2058 C CA . GLY A 1 270 ? -17.508 -8.116 -33.360 1.00 31.61 270 GLY A CA 1
ATOM 2059 C C . GLY A 1 270 ? -16.384 -8.066 -32.353 1.00 31.61 270 GLY A C 1
ATOM 2060 O O . GLY A 1 270 ? -15.437 -7.292 -32.523 1.00 31.61 270 GLY A O 1
ATOM 2061 N N . ALA A 1 271 ? -16.551 -8.822 -31.275 1.00 33.66 271 ALA A N 1
ATOM 2062 C CA . ALA A 1 271 ? -15.499 -9.103 -30.336 1.00 33.66 271 ALA A CA 1
ATOM 2063 C C . ALA A 1 271 ? -14.311 -9.659 -31.129 1.00 33.66 271 ALA A C 1
ATOM 2065 O O . ALA A 1 271 ? -14.103 -10.862 -31.235 1.00 33.66 271 ALA A O 1
ATOM 2066 N N . ARG A 1 272 ? -13.487 -8.769 -31.678 1.00 31.16 272 ARG A N 1
ATOM 2067 C CA . ARG A 1 272 ? -12.076 -9.014 -31.823 1.00 31.16 272 ARG A CA 1
ATOM 2068 C C . ARG A 1 272 ? -11.571 -8.890 -30.401 1.00 31.16 272 ARG A C 1
ATOM 2070 O O . ARG A 1 272 ? -10.951 -7.907 -30.012 1.00 31.16 272 ARG A O 1
ATOM 2077 N N . SER A 1 273 ? -11.824 -9.951 -29.636 1.00 36.19 273 SER A N 1
ATOM 2078 C CA . SER A 1 273 ? -10.728 -10.641 -28.990 1.00 36.19 273 SER A CA 1
ATOM 2079 C C . SER A 1 273 ? -9.613 -10.642 -30.029 1.00 36.19 273 SER A C 1
ATOM 2081 O O . SER A 1 273 ? -9.563 -11.493 -30.914 1.00 36.19 273 SER A O 1
ATOM 2083 N N . ALA A 1 274 ? -8.771 -9.610 -30.021 1.00 33.19 274 ALA A N 1
ATOM 2084 C CA . ALA A 1 274 ? -7.418 -9.846 -30.433 1.00 33.19 274 ALA A CA 1
ATOM 2085 C C . ALA A 1 274 ? -7.008 -10.931 -29.448 1.00 33.19 274 ALA A C 1
ATOM 2087 O O . ALA A 1 274 ? -6.828 -10.657 -28.260 1.00 33.19 274 ALA A O 1
ATOM 2088 N N . GLU A 1 275 ? -7.024 -12.186 -29.901 1.00 27.86 275 GLU A N 1
ATOM 2089 C CA . GLU A 1 275 ? -6.161 -13.180 -29.311 1.00 27.86 275 GLU A CA 1
ATOM 2090 C C . GLU A 1 275 ? -4.794 -12.512 -29.351 1.00 27.86 275 GLU A C 1
ATOM 2092 O O . GLU A 1 275 ? -4.113 -12.484 -30.376 1.00 27.86 275 GLU A O 1
ATOM 2097 N N . LEU A 1 276 ? -4.429 -11.872 -28.238 1.00 32.22 276 LEU A N 1
ATOM 2098 C CA . LEU A 1 276 ? -3.039 -11.688 -27.912 1.00 32.22 276 LEU A CA 1
ATOM 2099 C C . LEU A 1 276 ? -2.491 -13.095 -28.083 1.00 32.22 276 LEU A C 1
ATOM 2101 O O . LEU A 1 276 ? -3.031 -14.005 -27.437 1.00 32.22 276 LEU A O 1
ATOM 2105 N N . PRO A 1 277 ? -1.543 -13.315 -29.009 1.00 31.19 277 PRO A N 1
ATOM 2106 C CA . PRO A 1 277 ? -0.996 -14.639 -29.187 1.00 31.19 277 PRO A CA 1
ATOM 2107 C C . PRO A 1 277 ? -0.606 -15.088 -27.789 1.00 31.19 277 PRO A C 1
ATOM 2109 O O . PRO A 1 277 ? 0.177 -14.399 -27.126 1.00 31.19 277 PRO A O 1
ATOM 2112 N N . ARG A 1 278 ? -1.235 -16.175 -27.302 1.00 29.92 278 ARG A N 1
ATOM 2113 C CA . ARG A 1 278 ? -0.786 -16.867 -26.088 1.00 29.92 278 ARG A CA 1
ATOM 2114 C C . ARG A 1 278 ? 0.728 -16.828 -26.178 1.00 29.92 278 ARG A C 1
ATOM 2116 O O . ARG A 1 278 ? 1.200 -17.267 -27.232 1.00 29.92 278 ARG A O 1
ATOM 2123 N N . PRO A 1 279 ? 1.468 -16.265 -25.200 1.00 32.53 279 PRO A N 1
ATOM 2124 C CA . PRO A 1 279 ? 2.916 -16.211 -25.304 1.00 32.53 279 PRO A CA 1
ATOM 2125 C C . PRO A 1 279 ? 3.332 -17.634 -25.616 1.00 32.53 279 PRO A C 1
ATOM 2127 O O . PRO A 1 279 ? 3.068 -18.530 -24.808 1.00 32.53 279 PRO A O 1
ATOM 2130 N N . ALA A 1 280 ? 3.786 -17.844 -26.859 1.00 34.06 280 ALA A N 1
ATOM 2131 C CA . ALA A 1 280 ? 3.993 -19.175 -27.393 1.00 34.06 280 ALA A CA 1
ATOM 2132 C C . ALA A 1 280 ? 4.861 -19.856 -26.359 1.00 34.06 280 ALA A C 1
ATOM 2134 O O . ALA A 1 280 ? 5.903 -19.277 -26.036 1.00 34.06 280 ALA A O 1
ATOM 2135 N N . ALA A 1 281 ? 4.330 -20.939 -25.763 1.00 34.69 281 ALA A N 1
ATOM 2136 C CA . ALA A 1 281 ? 4.873 -21.622 -24.595 1.00 34.69 281 ALA A CA 1
ATOM 2137 C C . ALA A 1 281 ? 6.373 -21.431 -24.608 1.00 34.69 281 ALA A C 1
ATOM 2139 O O . ALA A 1 281 ? 6.973 -21.988 -25.525 1.00 34.69 281 ALA A O 1
ATOM 2140 N N 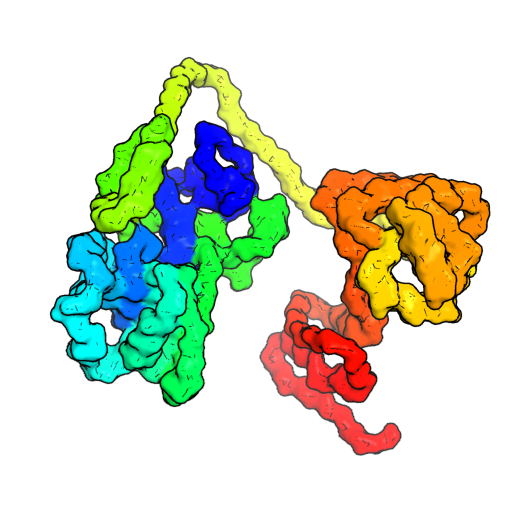. ARG A 1 282 ? 6.863 -20.509 -23.743 1.00 35.97 282 ARG A N 1
ATOM 2141 C CA . ARG A 1 282 ? 8.170 -19.830 -23.821 1.00 35.97 282 ARG A CA 1
ATOM 2142 C C . ARG A 1 282 ? 8.999 -20.545 -24.854 1.00 35.97 282 ARG A C 1
ATOM 2144 O O . ARG A 1 282 ? 9.502 -21.594 -24.460 1.00 35.97 282 ARG A O 1
ATOM 2151 N N . GLN A 1 283 ? 8.996 -20.090 -26.124 1.00 32.81 283 GLN A N 1
ATOM 2152 C CA . GLN A 1 283 ? 9.728 -20.795 -27.177 1.00 32.81 283 GLN A CA 1
ATOM 2153 C C . GLN A 1 283 ? 11.072 -21.086 -26.547 1.00 32.81 283 GLN A C 1
ATOM 2155 O O . GLN A 1 283 ? 11.843 -20.173 -26.236 1.00 32.81 283 GLN A O 1
ATOM 2160 N N . THR A 1 284 ? 11.290 -22.352 -26.212 1.00 30.77 284 THR A N 1
ATOM 2161 C CA . THR A 1 284 ? 12.608 -22.826 -25.908 1.00 30.77 284 THR A CA 1
ATOM 2162 C C . THR A 1 284 ? 13.212 -22.676 -27.272 1.00 30.77 284 THR A C 1
ATOM 2164 O O . THR A 1 284 ? 12.999 -23.525 -28.132 1.00 30.77 284 THR A O 1
ATOM 2167 N N . HIS A 1 285 ? 13.817 -21.511 -27.514 1.00 32.38 285 HIS A N 1
ATOM 2168 C CA . HIS A 1 285 ? 14.889 -21.375 -28.463 1.00 32.38 285 HIS A CA 1
ATOM 2169 C C . HIS A 1 285 ? 15.675 -22.664 -28.274 1.00 32.38 285 HIS A C 1
ATOM 2171 O O . HIS A 1 285 ? 16.164 -22.853 -27.156 1.00 32.38 285 HIS A O 1
ATOM 2177 N N . PRO A 1 286 ? 15.606 -23.609 -29.228 1.00 31.23 286 PRO A N 1
ATOM 2178 C CA . PRO A 1 286 ? 16.084 -24.967 -29.022 1.00 31.23 286 PRO A CA 1
ATOM 2179 C C . PRO A 1 286 ? 17.580 -24.866 -28.838 1.00 31.23 286 PRO A C 1
ATOM 2181 O O . PRO A 1 286 ? 18.254 -24.794 -29.851 1.00 31.23 286 PRO A O 1
ATOM 2184 N N . GLU A 1 287 ? 18.034 -24.669 -27.590 1.00 39.22 287 GLU A N 1
ATOM 2185 C CA . GLU A 1 287 ? 19.342 -24.101 -27.241 1.00 39.22 287 GLU A CA 1
ATOM 2186 C C . GLU A 1 287 ? 19.922 -23.340 -28.432 1.00 39.22 287 GLU A C 1
ATOM 2188 O O . GLU A 1 287 ? 20.902 -23.800 -29.003 1.00 39.22 287 GLU A O 1
ATOM 2193 N N . SER A 1 288 ? 19.198 -22.327 -28.951 1.00 34.19 288 SER A N 1
ATOM 2194 C CA . SER A 1 288 ? 19.402 -21.903 -30.344 1.00 34.19 288 SER A CA 1
ATOM 2195 C C . SER A 1 288 ? 20.750 -21.234 -30.432 1.00 34.19 288 SER A C 1
ATOM 2197 O O . SER A 1 288 ? 20.830 -20.046 -30.131 1.00 34.19 288 SER A O 1
ATOM 2199 N N . GLU A 1 289 ? 21.773 -22.033 -30.722 1.00 40.78 289 GLU A N 1
ATOM 2200 C CA . GLU A 1 289 ? 23.186 -21.705 -30.698 1.00 40.78 289 GLU A CA 1
ATOM 2201 C C . GLU A 1 289 ? 23.433 -20.431 -29.891 1.00 40.78 289 GLU A C 1
ATOM 2203 O O . GLU A 1 289 ? 23.845 -19.403 -30.437 1.00 40.78 289 GLU A O 1
ATOM 2208 N N . ILE A 1 290 ? 23.111 -20.448 -28.584 1.00 42.47 290 ILE A N 1
ATOM 2209 C CA . ILE A 1 290 ? 23.704 -19.457 -27.699 1.00 42.47 290 ILE A CA 1
ATOM 2210 C C . ILE A 1 290 ? 25.151 -19.880 -27.759 1.00 42.47 290 ILE A C 1
ATOM 2212 O O . ILE A 1 290 ? 25.569 -20.812 -27.081 1.00 42.47 290 ILE A O 1
ATOM 2216 N N . ARG A 1 291 ? 25.878 -19.283 -28.702 1.00 46.22 291 ARG A N 1
ATOM 2217 C CA . ARG A 1 291 ? 27.310 -19.378 -28.771 1.00 46.22 291 ARG A CA 1
ATOM 2218 C C . ARG A 1 291 ? 27.748 -18.783 -27.447 1.00 46.22 291 ARG A C 1
ATOM 2220 O O . ARG A 1 291 ? 27.900 -17.566 -27.330 1.00 46.22 291 ARG A O 1
ATOM 2227 N N . ASP A 1 292 ? 27.892 -19.640 -26.443 1.00 44.06 292 ASP A N 1
ATOM 2228 C CA . ASP A 1 292 ? 28.765 -19.433 -25.308 1.00 44.06 292 ASP A CA 1
ATOM 2229 C C . ASP A 1 292 ? 30.158 -19.329 -25.926 1.00 44.06 292 ASP A C 1
ATOM 2231 O O . ASP A 1 292 ? 30.959 -20.258 -25.948 1.00 44.06 292 ASP A O 1
ATOM 2235 N N . GLN A 1 293 ? 30.407 -18.176 -26.548 1.00 53.03 293 GLN A N 1
ATOM 2236 C CA . GLN A 1 293 ? 31.710 -17.718 -26.966 1.00 53.03 293 GLN A CA 1
ATOM 2237 C C . GLN A 1 293 ? 32.436 -17.404 -25.670 1.00 53.03 293 GLN A C 1
ATOM 2239 O O . GLN A 1 293 ? 32.627 -16.247 -25.294 1.00 53.03 293 GLN A O 1
ATOM 2244 N N . HIS A 1 294 ? 32.836 -18.461 -24.962 1.00 56.53 294 HIS A N 1
ATOM 2245 C CA . HIS A 1 294 ? 34.071 -18.392 -24.222 1.00 56.53 294 HIS A CA 1
ATOM 2246 C C . HIS A 1 294 ? 35.096 -17.848 -25.202 1.00 56.53 294 HIS A C 1
ATOM 2248 O O . HIS A 1 294 ? 35.328 -18.427 -26.266 1.00 56.53 294 HIS A O 1
ATOM 2254 N N . LEU A 1 295 ? 35.602 -16.660 -24.889 1.00 65.69 295 LEU A N 1
ATOM 2255 C CA . LEU A 1 295 ? 36.615 -16.021 -25.701 1.00 65.69 295 LEU A CA 1
ATOM 2256 C C . LEU A 1 295 ? 37.772 -17.010 -25.818 1.00 65.69 295 LEU A C 1
ATOM 2258 O O . LEU A 1 295 ? 38.412 -17.340 -24.823 1.00 65.69 295 LEU A O 1
ATOM 2262 N N . THR A 1 296 ? 38.013 -17.515 -27.026 1.00 65.00 296 THR A N 1
ATOM 2263 C CA . THR A 1 296 ? 39.110 -18.454 -27.298 1.00 65.00 296 THR A CA 1
ATOM 2264 C C . THR A 1 296 ? 40.471 -17.774 -27.172 1.00 65.00 296 THR A C 1
ATOM 2266 O O . THR A 1 296 ? 41.503 -18.436 -27.121 1.00 65.00 296 THR A O 1
ATOM 2269 N N . THR A 1 297 ? 40.480 -16.442 -27.123 1.00 69.94 297 THR A N 1
ATOM 2270 C CA . THR A 1 297 ? 41.660 -15.610 -26.922 1.00 69.94 297 THR A CA 1
ATOM 2271 C C . THR A 1 297 ? 41.318 -14.514 -25.910 1.00 69.94 297 THR A C 1
ATOM 2273 O O . THR A 1 297 ? 40.283 -13.862 -26.073 1.00 69.94 297 THR A O 1
ATOM 2276 N N . PRO A 1 298 ? 42.142 -14.295 -24.869 1.00 76.56 298 PRO A N 1
ATOM 2277 C CA . PRO A 1 298 ? 41.932 -13.206 -23.921 1.00 76.56 298 PRO A CA 1
ATOM 2278 C C . PRO A 1 298 ? 41.895 -11.838 -24.613 1.00 76.56 298 PRO A C 1
ATOM 2280 O O . PRO A 1 298 ? 42.646 -11.587 -25.557 1.00 76.56 298 PRO A O 1
ATOM 2283 N N . VAL A 1 299 ? 41.039 -10.941 -24.121 1.00 82.75 299 VAL A N 1
ATOM 2284 C CA . VAL A 1 299 ? 41.048 -9.529 -24.532 1.00 82.75 299 VAL A CA 1
ATOM 2285 C C . VAL A 1 299 ? 42.338 -8.865 -24.058 1.00 82.75 299 VAL A C 1
ATOM 2287 O O . VAL A 1 299 ? 42.760 -9.066 -22.922 1.00 82.75 299 VAL A O 1
ATOM 2290 N N . GLN A 1 300 ? 42.975 -8.088 -24.934 1.00 85.81 300 GLN A N 1
ATOM 2291 C CA . GLN A 1 300 ? 44.318 -7.552 -24.677 1.00 85.81 300 GLN A CA 1
ATOM 2292 C C . GLN A 1 300 ? 44.298 -6.211 -23.941 1.00 85.81 300 GLN A C 1
ATOM 2294 O O . GLN A 1 300 ? 45.269 -5.862 -23.275 1.00 85.81 300 GLN A O 1
ATOM 2299 N N . ARG A 1 301 ? 43.186 -5.471 -24.032 1.00 90.44 301 ARG A N 1
ATOM 2300 C CA . ARG A 1 301 ? 42.981 -4.205 -23.320 1.00 90.44 301 ARG A CA 1
ATOM 2301 C C . ARG A 1 301 ? 41.514 -3.952 -22.987 1.00 90.44 301 ARG A C 1
ATOM 2303 O O . ARG A 1 301 ? 40.615 -4.516 -23.621 1.00 90.44 301 ARG A O 1
ATOM 2310 N N . LEU A 1 302 ? 41.292 -3.052 -22.033 1.00 93.81 302 LEU A N 1
ATOM 2311 C CA . LEU A 1 302 ? 39.985 -2.535 -21.647 1.00 93.81 302 LEU A CA 1
ATOM 2312 C C . LEU A 1 302 ? 39.892 -1.031 -21.919 1.00 93.81 302 LEU A C 1
ATOM 2314 O O . LEU A 1 302 ? 40.590 -0.230 -21.294 1.00 93.81 302 LEU A O 1
ATOM 2318 N N . ASP A 1 303 ? 38.978 -0.656 -22.806 1.00 95.06 303 ASP A N 1
ATOM 2319 C CA . ASP A 1 303 ? 38.529 0.721 -22.981 1.00 95.06 303 ASP A CA 1
ATOM 2320 C C . ASP A 1 303 ? 37.330 0.989 -22.061 1.00 95.06 303 ASP A C 1
ATOM 2322 O O . ASP A 1 303 ? 36.517 0.100 -21.794 1.00 95.06 303 ASP A O 1
ATOM 2326 N N . VAL A 1 304 ? 37.195 2.212 -21.549 1.00 96.38 304 VAL A N 1
ATOM 2327 C CA . VAL A 1 304 ? 36.143 2.555 -20.579 1.00 96.38 304 VAL A CA 1
ATOM 2328 C C . VAL A 1 304 ? 35.371 3.778 -21.050 1.00 96.38 304 VAL A C 1
ATOM 2330 O O . VAL A 1 304 ? 35.943 4.834 -21.297 1.00 96.38 304 VAL A O 1
ATOM 2333 N N . ILE A 1 305 ? 34.046 3.664 -21.113 1.00 96.75 305 ILE A N 1
ATOM 2334 C CA . ILE A 1 305 ? 33.130 4.770 -21.389 1.00 96.75 305 ILE A CA 1
ATOM 2335 C C . ILE A 1 305 ? 32.351 5.067 -20.116 1.00 96.75 305 ILE A C 1
ATOM 2337 O O . ILE A 1 305 ? 31.519 4.277 -19.672 1.00 96.75 305 ILE A O 1
ATOM 2341 N N . GLY A 1 306 ? 32.599 6.242 -19.548 1.00 94.75 306 GLY A N 1
ATOM 2342 C CA . GLY A 1 306 ? 32.020 6.666 -18.285 1.00 94.75 306 GLY A CA 1
ATOM 2343 C C . GLY A 1 306 ? 32.760 6.077 -17.093 1.00 94.75 306 GLY A C 1
ATOM 2344 O O . GLY A 1 306 ? 32.655 4.901 -16.779 1.00 94.75 306 GLY A O 1
ATOM 2345 N N . ALA A 1 307 ? 33.458 6.938 -16.363 1.00 91.31 307 ALA A N 1
ATOM 2346 C CA . ALA A 1 307 ? 33.990 6.628 -15.047 1.00 91.31 307 ALA A CA 1
ATOM 2347 C C . ALA A 1 307 ? 33.307 7.526 -14.016 1.00 91.31 307 ALA A C 1
ATOM 2349 O O . ALA A 1 307 ? 33.885 8.514 -13.555 1.00 91.31 307 ALA A O 1
ATOM 2350 N N . GLY A 1 308 ? 32.049 7.217 -13.690 1.00 87.25 308 GLY A N 1
ATOM 2351 C CA . GLY A 1 308 ? 31.333 7.830 -12.567 1.00 87.25 308 GLY A CA 1
ATOM 2352 C C . GLY A 1 308 ? 31.891 7.389 -11.208 1.00 87.25 308 GLY A C 1
ATOM 2353 O O . GLY A 1 308 ? 32.839 6.608 -11.142 1.00 87.25 308 GLY A O 1
ATOM 2354 N N . ASN A 1 309 ? 31.293 7.867 -10.110 1.00 86.81 309 ASN A N 1
ATOM 2355 C CA . ASN A 1 309 ? 31.749 7.528 -8.754 1.00 86.81 309 ASN A CA 1
ATOM 2356 C C . ASN A 1 309 ? 31.846 6.007 -8.547 1.00 86.81 309 ASN A C 1
ATOM 2358 O O . ASN A 1 309 ? 32.891 5.510 -8.149 1.00 86.81 309 ASN A O 1
ATOM 2362 N N . PHE A 1 310 ? 30.796 5.276 -8.932 1.00 89.69 310 PHE A N 1
ATOM 2363 C CA . PHE A 1 310 ? 30.742 3.820 -8.809 1.00 89.69 310 PHE A CA 1
ATOM 2364 C C . PHE A 1 310 ? 31.888 3.115 -9.546 1.00 89.69 310 PHE A C 1
ATOM 2366 O O . PHE A 1 310 ? 32.589 2.300 -8.957 1.00 89.69 310 PHE A O 1
ATOM 2373 N N . ALA A 1 311 ? 32.141 3.466 -10.811 1.00 92.62 311 ALA A N 1
ATOM 2374 C CA . ALA A 1 311 ? 33.234 2.867 -11.572 1.00 92.62 311 ALA A CA 1
ATOM 2375 C C . ALA A 1 311 ? 34.598 3.135 -10.912 1.00 92.62 311 ALA A C 1
ATOM 2377 O O . ALA A 1 311 ? 35.417 2.227 -10.805 1.00 92.62 311 ALA A O 1
ATOM 2378 N N . ARG A 1 312 ? 34.826 4.358 -10.407 1.00 93.38 312 ARG A N 1
ATOM 2379 C CA . ARG A 1 312 ? 36.089 4.752 -9.757 1.00 93.38 312 ARG A CA 1
ATOM 2380 C C . ARG A 1 312 ? 36.322 4.080 -8.408 1.00 93.38 312 ARG A C 1
ATOM 2382 O O . ARG A 1 312 ? 37.477 3.930 -8.026 1.00 93.38 312 ARG A O 1
ATOM 2389 N N . THR A 1 313 ? 35.269 3.749 -7.665 1.00 89.94 313 THR A N 1
ATOM 2390 C CA . THR A 1 313 ? 35.396 3.175 -6.318 1.00 89.94 313 THR A CA 1
ATOM 2391 C C . THR A 1 313 ? 35.253 1.659 -6.302 1.00 89.94 313 THR A C 1
ATOM 2393 O O . THR A 1 313 ? 35.891 1.014 -5.477 1.00 89.94 313 THR A O 1
ATOM 2396 N N . MET A 1 314 ? 34.466 1.086 -7.216 1.00 88.12 314 MET A N 1
ATOM 2397 C CA . MET A 1 314 ? 34.105 -0.335 -7.185 1.00 88.12 314 MET A CA 1
ATOM 2398 C C . MET A 1 314 ? 34.702 -1.151 -8.331 1.00 88.12 314 MET A C 1
ATOM 2400 O O . MET A 1 314 ? 35.034 -2.310 -8.109 1.00 88.12 314 MET A O 1
ATOM 2404 N N . LEU A 1 315 ? 34.862 -0.582 -9.532 1.00 91.81 315 LEU A N 1
ATOM 2405 C CA . LEU A 1 315 ? 35.292 -1.342 -10.716 1.00 91.81 315 LEU A CA 1
ATOM 2406 C C . LEU A 1 315 ? 36.783 -1.154 -11.011 1.00 91.81 315 LEU A C 1
ATOM 2408 O O . LEU A 1 315 ? 37.567 -2.088 -10.880 1.00 91.81 315 LEU A O 1
ATOM 2412 N N . LEU A 1 316 ? 37.190 0.070 -11.356 1.00 95.06 316 LEU A N 1
ATOM 2413 C CA . LEU A 1 316 ? 38.544 0.376 -11.825 1.00 95.06 316 LEU A CA 1
ATOM 2414 C C . LEU A 1 316 ? 39.657 -0.024 -10.841 1.00 95.06 316 LEU A C 1
ATOM 2416 O O . LEU A 1 316 ? 40.661 -0.551 -11.313 1.00 95.06 316 LEU A O 1
ATOM 2420 N N . PRO A 1 317 ? 39.522 0.148 -9.508 1.00 93.88 317 PRO A N 1
ATOM 2421 C CA . PRO A 1 317 ? 40.553 -0.302 -8.571 1.00 93.88 317 PRO A CA 1
ATOM 2422 C C . PRO A 1 317 ? 40.818 -1.811 -8.619 1.00 93.88 317 PRO A C 1
ATOM 2424 O O . PRO A 1 317 ? 41.950 -2.219 -8.399 1.00 93.88 317 PRO A O 1
ATOM 2427 N N . HIS A 1 318 ? 39.789 -2.617 -8.902 1.00 90.12 318 HIS A N 1
ATOM 2428 C CA . HIS A 1 318 ? 39.876 -4.081 -8.924 1.00 90.12 318 HIS A CA 1
ATOM 2429 C C . HIS A 1 318 ? 40.242 -4.643 -10.301 1.00 90.12 318 HIS A C 1
ATOM 2431 O O . HIS A 1 318 ? 40.593 -5.808 -10.398 1.00 90.12 318 HIS A O 1
ATOM 2437 N N . LEU A 1 319 ? 40.136 -3.835 -11.359 1.00 91.50 319 LEU A N 1
ATOM 2438 C CA . LEU A 1 319 ? 40.563 -4.204 -12.714 1.00 91.50 319 LEU A CA 1
ATOM 2439 C C . LEU A 1 319 ? 41.985 -3.721 -13.022 1.00 91.50 319 LEU A C 1
ATOM 2441 O O . LEU A 1 319 ? 42.625 -4.215 -13.948 1.00 91.50 319 LEU A O 1
ATOM 2445 N N . LYS A 1 320 ? 42.485 -2.746 -12.255 1.00 88.81 320 LYS A N 1
ATOM 2446 C CA . LYS A 1 320 ? 43.849 -2.240 -12.387 1.00 88.81 320 LYS A CA 1
ATOM 2447 C C . LYS A 1 320 ? 44.836 -3.385 -12.138 1.00 88.81 320 LYS A C 1
ATOM 2449 O O . LYS A 1 320 ? 44.761 -4.036 -11.103 1.00 88.81 320 LYS A O 1
ATOM 2454 N N . ASN A 1 321 ? 45.774 -3.570 -13.066 1.00 88.44 321 ASN A N 1
ATOM 2455 C CA . ASN A 1 321 ? 46.761 -4.662 -13.125 1.00 88.44 321 ASN A CA 1
ATOM 2456 C C . ASN A 1 321 ? 46.222 -6.039 -13.557 1.00 88.44 321 ASN A C 1
ATOM 2458 O O . ASN A 1 321 ? 47.033 -6.904 -13.864 1.00 88.44 321 ASN A O 1
ATOM 2462 N N . GLU A 1 322 ? 44.903 -6.235 -13.638 1.00 90.06 322 GLU A N 1
ATOM 2463 C CA . GLU A 1 322 ? 44.305 -7.469 -14.181 1.00 90.06 322 GLU A CA 1
ATOM 2464 C C . GLU A 1 322 ? 44.198 -7.418 -15.713 1.00 90.06 322 GLU A C 1
ATOM 2466 O O . GLU A 1 322 ? 44.287 -8.438 -16.393 1.00 90.06 322 GLU A O 1
ATOM 2471 N N . ILE A 1 323 ? 44.011 -6.217 -16.273 1.00 91.19 323 ILE A N 1
ATOM 2472 C CA . ILE A 1 323 ? 43.948 -5.975 -17.716 1.00 91.19 323 ILE A CA 1
ATOM 2473 C C . ILE A 1 323 ? 44.545 -4.597 -18.055 1.00 91.19 323 ILE A C 1
ATOM 2475 O O . ILE A 1 323 ? 44.283 -3.633 -17.327 1.00 91.19 323 ILE A O 1
ATOM 2479 N N . PRO A 1 324 ? 45.333 -4.461 -19.141 1.00 93.31 324 PRO A N 1
ATOM 2480 C CA . PRO A 1 324 ? 45.805 -3.160 -19.607 1.00 93.31 324 PRO A CA 1
ATOM 2481 C C . PRO A 1 324 ? 44.649 -2.204 -19.923 1.00 93.31 324 PRO A C 1
ATOM 2483 O O . PRO A 1 324 ? 43.634 -2.597 -20.504 1.00 93.31 324 PRO A O 1
ATOM 2486 N N . PHE A 1 325 ? 44.799 -0.937 -19.544 1.00 95.00 325 PHE A N 1
ATOM 2487 C CA . PHE A 1 325 ? 43.789 0.100 -19.746 1.00 95.00 325 PHE A CA 1
ATOM 2488 C C . PHE A 1 325 ? 44.133 0.964 -20.958 1.00 95.00 325 PHE A C 1
ATOM 2490 O O . PHE A 1 325 ? 45.116 1.697 -20.938 1.00 95.00 325 PHE A O 1
ATOM 2497 N N . GLY A 1 326 ? 43.284 0.905 -21.986 1.00 93.69 326 GLY A N 1
ATOM 2498 C CA . GLY A 1 326 ? 43.438 1.684 -23.214 1.00 93.69 326 GLY A CA 1
ATOM 2499 C C . GLY A 1 326 ? 42.933 3.116 -23.042 1.00 93.69 326 GLY A C 1
ATOM 2500 O O . GLY A 1 326 ? 43.533 3.941 -22.356 1.00 93.69 326 GLY A O 1
ATOM 2501 N N . THR A 1 327 ? 41.787 3.411 -23.646 1.00 94.56 327 THR A N 1
ATOM 2502 C CA . THR A 1 327 ? 41.185 4.747 -23.680 1.00 94.56 327 THR A CA 1
ATOM 2503 C C . THR A 1 327 ? 40.112 4.905 -22.605 1.00 94.56 327 THR A C 1
ATOM 2505 O O . THR A 1 327 ? 39.164 4.118 -22.534 1.00 94.56 327 THR A O 1
ATOM 2508 N N . ILE A 1 328 ? 40.193 5.977 -21.809 1.00 96.25 328 ILE A N 1
ATOM 2509 C CA . ILE A 1 328 ? 39.081 6.431 -20.961 1.00 96.25 328 ILE A CA 1
ATOM 2510 C C . ILE A 1 328 ? 38.309 7.570 -21.633 1.00 96.25 328 ILE A C 1
ATOM 2512 O O . ILE A 1 328 ? 38.846 8.645 -21.898 1.00 96.25 328 ILE A O 1
ATOM 2516 N N . VAL A 1 329 ? 37.007 7.369 -21.827 1.00 96.12 329 VAL A N 1
ATOM 2517 C CA . VAL A 1 329 ? 36.073 8.384 -22.320 1.00 96.12 329 VAL A CA 1
ATOM 2518 C C . VAL A 1 329 ? 35.206 8.899 -21.179 1.00 96.12 329 VAL A C 1
ATOM 2520 O O . VAL A 1 329 ? 34.474 8.149 -20.532 1.00 96.12 329 VAL A O 1
ATOM 2523 N N . ASN A 1 330 ? 35.238 10.211 -20.960 1.00 93.56 330 ASN A N 1
ATOM 2524 C CA . ASN A 1 330 ? 34.348 10.912 -20.036 1.00 93.56 330 ASN A CA 1
ATOM 2525 C C . ASN A 1 330 ? 33.763 12.161 -20.700 1.00 93.56 330 ASN A C 1
ATOM 2527 O O . ASN A 1 330 ? 34.323 12.702 -21.642 1.00 93.56 330 ASN A O 1
ATOM 2531 N N . ARG A 1 331 ? 32.664 12.682 -20.143 1.00 88.56 331 ARG A N 1
ATOM 2532 C CA . ARG A 1 331 ? 31.972 13.875 -20.667 1.00 88.56 331 ARG A CA 1
ATOM 2533 C C . ARG A 1 331 ? 32.864 15.121 -20.792 1.00 88.56 331 ARG A C 1
ATOM 2535 O O . ARG A 1 331 ? 32.563 15.996 -21.590 1.00 88.56 331 ARG A O 1
ATOM 2542 N N . THR A 1 332 ? 33.902 15.251 -19.965 1.00 87.94 332 THR A N 1
ATOM 2543 C CA . THR A 1 332 ? 34.795 16.419 -19.966 1.00 87.94 332 THR A CA 1
ATOM 2544 C C . THR A 1 332 ? 36.252 15.984 -19.995 1.00 87.94 332 THR A C 1
ATOM 2546 O O . THR A 1 332 ? 36.627 15.025 -19.315 1.00 87.94 332 THR A O 1
ATOM 2549 N N . ALA A 1 333 ? 37.086 16.734 -20.723 1.00 90.81 333 ALA A N 1
ATOM 2550 C CA . ALA A 1 333 ? 38.515 16.456 -20.843 1.00 90.81 333 ALA A CA 1
ATOM 2551 C C . ALA A 1 333 ? 39.207 16.431 -19.472 1.00 90.81 333 ALA A C 1
ATOM 2553 O O . ALA A 1 333 ? 39.999 15.536 -19.198 1.00 90.81 333 ALA A O 1
ATOM 2554 N N . LEU A 1 334 ? 38.852 17.348 -18.564 1.00 90.81 334 LEU A N 1
ATOM 2555 C CA . LEU A 1 334 ? 39.400 17.379 -17.204 1.00 90.81 334 LEU A CA 1
ATOM 2556 C C . LEU A 1 334 ? 39.110 16.079 -16.436 1.00 90.81 334 LEU A C 1
ATOM 2558 O O . LEU A 1 334 ? 40.008 15.500 -15.832 1.00 90.81 334 LEU A O 1
ATOM 2562 N N . SER A 1 335 ? 37.871 15.575 -16.495 1.00 89.25 335 SER A N 1
ATOM 2563 C CA . SER A 1 335 ? 37.513 14.314 -15.835 1.00 89.25 335 SER A CA 1
ATOM 2564 C C . SER A 1 335 ? 38.116 13.094 -16.534 1.00 89.25 335 SER A C 1
ATOM 2566 O O . SER A 1 335 ? 38.339 12.082 -15.872 1.00 89.25 335 SER A O 1
ATOM 2568 N N . ALA A 1 336 ? 38.315 13.134 -17.852 1.00 92.25 336 ALA A N 1
ATOM 2569 C CA . ALA A 1 336 ? 38.957 12.056 -18.600 1.00 92.25 336 ALA A CA 1
ATOM 2570 C C . ALA A 1 336 ? 40.443 11.951 -18.222 1.00 92.25 336 ALA A C 1
ATOM 2572 O O . ALA A 1 336 ? 40.876 10.897 -17.765 1.00 92.25 336 ALA A O 1
ATOM 2573 N N . ASN A 1 337 ? 41.179 13.067 -18.281 1.00 95.75 337 ASN A N 1
ATOM 2574 C CA . ASN A 1 337 ? 42.595 13.134 -17.909 1.00 95.75 337 ASN A CA 1
ATOM 2575 C C . ASN A 1 337 ? 42.822 12.769 -16.434 1.00 95.75 337 ASN A C 1
ATOM 2577 O O . ASN A 1 337 ? 43.687 11.957 -16.136 1.00 95.75 337 ASN A O 1
ATOM 2581 N N . HIS A 1 338 ? 41.985 13.259 -15.512 1.00 94.12 338 HIS A N 1
ATOM 2582 C CA . HIS A 1 338 ? 42.107 12.893 -14.097 1.00 94.12 338 HIS A CA 1
ATOM 2583 C C . HIS A 1 338 ? 41.981 11.378 -13.858 1.00 94.12 338 HIS A C 1
ATOM 2585 O O . HIS A 1 338 ? 42.727 10.804 -13.067 1.00 94.12 338 HIS A O 1
ATOM 2591 N N . VAL A 1 339 ? 41.024 10.717 -14.519 1.00 95.25 339 VAL A N 1
ATOM 2592 C CA . VAL A 1 339 ? 40.848 9.261 -14.397 1.00 95.25 339 VAL A CA 1
ATOM 2593 C C . VAL A 1 339 ? 41.993 8.522 -15.088 1.00 95.25 339 VAL A C 1
ATOM 2595 O O . VAL A 1 339 ? 42.477 7.540 -14.526 1.00 95.25 339 VAL A O 1
ATOM 2598 N N . ARG A 1 340 ? 42.460 9.018 -16.242 1.00 97.25 340 ARG A N 1
ATOM 2599 C CA . ARG A 1 340 ? 43.623 8.476 -16.950 1.00 97.25 340 ARG A CA 1
ATOM 2600 C C . ARG A 1 340 ? 44.842 8.434 -16.044 1.00 97.25 340 ARG A C 1
ATOM 2602 O O . ARG A 1 340 ? 45.368 7.353 -15.816 1.00 97.25 340 ARG A O 1
ATOM 2609 N N . ASP A 1 341 ? 45.217 9.569 -15.465 1.00 96.44 341 ASP A N 1
ATOM 2610 C CA . ASP A 1 341 ? 46.424 9.686 -14.642 1.00 96.44 341 ASP A CA 1
ATOM 2611 C C . ASP A 1 341 ? 46.306 8.859 -13.353 1.00 96.44 341 ASP A C 1
ATOM 2613 O O . ASP A 1 341 ? 47.247 8.187 -12.938 1.00 96.44 341 ASP A O 1
ATOM 2617 N N . LYS A 1 342 ? 45.118 8.844 -12.731 1.00 95.38 342 LYS A N 1
ATOM 2618 C CA . LYS A 1 342 ? 44.875 8.103 -11.485 1.00 95.38 342 LYS A CA 1
ATOM 2619 C C . LYS A 1 342 ? 44.965 6.582 -11.659 1.00 95.38 342 LYS A C 1
ATOM 2621 O O . LYS A 1 342 ? 45.471 5.878 -10.778 1.00 95.38 342 LYS A O 1
ATOM 2626 N N . PHE A 1 343 ? 44.411 6.056 -12.748 1.00 95.62 343 PHE A N 1
ATOM 2627 C CA . PHE A 1 343 ? 44.282 4.611 -12.954 1.00 95.62 343 PHE A CA 1
ATOM 2628 C C . PHE A 1 343 ? 45.287 4.036 -13.957 1.00 95.62 343 PHE A C 1
ATOM 2630 O O . PHE A 1 343 ? 45.484 2.826 -13.933 1.00 95.62 343 PHE A O 1
ATOM 2637 N N . GLY A 1 344 ? 45.976 4.880 -14.728 1.00 95.12 344 GLY A N 1
ATOM 2638 C CA . GLY A 1 344 ? 46.999 4.485 -15.697 1.00 95.12 344 GLY A CA 1
ATOM 2639 C C . GLY A 1 344 ? 46.431 4.074 -17.055 1.00 95.12 344 GLY A C 1
ATOM 2640 O O . GLY A 1 344 ? 46.841 3.049 -17.581 1.00 95.12 344 GLY A O 1
ATOM 2641 N N . PHE A 1 345 ? 45.470 4.830 -17.597 1.00 96.00 345 PHE A N 1
ATOM 2642 C CA . PHE A 1 345 ? 45.002 4.622 -18.978 1.00 96.00 345 PHE A CA 1
ATOM 2643 C C . PHE A 1 345 ? 46.026 5.172 -19.982 1.00 96.00 345 PHE A C 1
ATOM 2645 O O . PHE A 1 345 ? 46.643 6.205 -19.718 1.00 96.00 345 PHE A O 1
ATOM 2652 N N . GLU A 1 346 ? 46.166 4.535 -21.143 1.00 94.25 346 GLU A N 1
ATOM 2653 C CA . GLU A 1 346 ? 47.036 5.002 -22.232 1.00 94.25 346 GLU A CA 1
ATOM 2654 C C . GLU A 1 346 ? 46.603 6.374 -22.762 1.00 94.25 346 GLU A C 1
ATOM 2656 O O . GLU A 1 346 ? 47.421 7.280 -22.938 1.00 94.25 346 GLU A O 1
ATOM 2661 N N . THR A 1 347 ? 45.301 6.555 -22.991 1.00 94.62 347 THR A N 1
ATOM 2662 C CA . THR A 1 347 ? 44.754 7.780 -23.586 1.00 94.62 347 THR A CA 1
ATOM 2663 C C . THR A 1 347 ? 43.454 8.213 -22.907 1.00 94.62 347 THR A C 1
ATOM 2665 O O . THR A 1 347 ? 42.784 7.454 -22.203 1.00 94.62 347 THR A O 1
ATOM 2668 N N . ALA A 1 348 ? 43.101 9.487 -23.084 1.00 96.38 348 ALA A N 1
ATOM 2669 C CA . ALA A 1 348 ? 41.874 10.084 -22.571 1.00 96.38 348 ALA A CA 1
ATOM 2670 C C . ALA A 1 348 ? 41.152 10.810 -23.704 1.00 96.38 348 ALA A C 1
ATOM 2672 O O . ALA A 1 348 ? 41.774 11.581 -24.430 1.00 96.38 348 ALA A O 1
ATOM 2673 N N . ALA A 1 349 ? 39.842 10.609 -23.801 1.00 95.06 349 ALA A N 1
ATOM 2674 C CA . ALA A 1 349 ? 39.006 11.175 -24.849 1.00 95.06 349 ALA A CA 1
ATOM 2675 C C . ALA A 1 349 ? 37.689 11.724 -24.282 1.00 95.06 349 ALA A C 1
ATOM 2677 O O . ALA A 1 349 ? 37.288 11.429 -23.147 1.00 95.06 349 ALA A O 1
ATOM 2678 N N . THR A 1 350 ? 37.003 12.540 -25.081 1.00 94.00 350 THR A N 1
ATOM 2679 C CA . THR A 1 350 ? 35.659 13.048 -24.757 1.00 94.00 350 THR A CA 1
ATOM 2680 C C . THR A 1 350 ? 34.566 12.495 -25.658 1.00 94.00 350 THR A C 1
ATOM 2682 O O . THR A 1 350 ? 33.392 12.606 -25.306 1.00 94.00 350 THR A O 1
ATOM 2685 N N . ASP A 1 351 ? 34.931 11.865 -26.776 1.00 91.69 351 ASP A N 1
ATOM 2686 C CA . ASP A 1 351 ? 33.996 11.186 -27.664 1.00 91.69 351 ASP A CA 1
ATOM 2687 C C . ASP A 1 351 ? 34.227 9.668 -27.659 1.00 91.69 351 ASP A C 1
ATOM 2689 O O . ASP A 1 351 ? 35.310 9.163 -27.945 1.00 91.69 351 ASP A O 1
ATOM 2693 N N . SER A 1 352 ? 33.157 8.921 -27.380 1.00 90.12 352 SER A N 1
ATOM 2694 C CA . SER A 1 352 ? 33.131 7.457 -27.491 1.00 90.12 352 SER A CA 1
ATOM 2695 C C . SER A 1 352 ? 33.488 6.940 -28.887 1.00 90.12 352 SER A C 1
ATOM 2697 O O . SER A 1 352 ? 33.938 5.806 -29.012 1.00 90.12 352 SER A O 1
ATOM 2699 N N . ALA A 1 353 ? 33.316 7.755 -29.935 1.00 88.25 353 ALA A N 1
ATOM 2700 C CA . ALA A 1 353 ? 33.692 7.412 -31.302 1.00 88.25 353 ALA A CA 1
ATOM 2701 C C . ALA A 1 353 ? 35.167 7.041 -31.454 1.00 88.25 353 ALA A C 1
ATOM 2703 O O . ALA A 1 353 ? 35.508 6.315 -32.380 1.00 88.25 353 ALA A O 1
ATOM 2704 N N . GLU A 1 354 ? 36.031 7.551 -30.580 1.00 83.62 354 GLU A N 1
ATOM 2705 C CA . GLU A 1 354 ? 37.472 7.313 -30.628 1.00 83.62 354 GLU A CA 1
ATOM 2706 C C . GLU A 1 354 ? 37.836 5.872 -30.246 1.00 83.62 354 GLU A C 1
ATOM 2708 O O . GLU A 1 354 ? 38.775 5.317 -30.808 1.00 83.62 354 GLU A O 1
ATOM 2713 N N . ILE A 1 355 ? 37.036 5.226 -29.388 1.00 86.94 355 ILE A N 1
ATOM 2714 C CA . ILE A 1 355 ? 37.225 3.817 -28.999 1.00 86.94 355 ILE A CA 1
ATOM 2715 C C . ILE A 1 355 ? 36.909 2.871 -30.167 1.00 86.94 355 ILE A C 1
ATOM 2717 O O . ILE A 1 355 ? 37.567 1.851 -30.351 1.00 86.94 355 ILE A O 1
ATOM 2721 N N . PHE A 1 356 ? 35.931 3.223 -31.003 1.00 81.31 356 PHE A N 1
ATOM 2722 C CA . PHE A 1 356 ? 35.424 2.358 -32.076 1.00 81.31 356 PHE A CA 1
ATOM 2723 C C . PHE A 1 356 ? 36.209 2.471 -33.398 1.00 81.31 356 PHE A C 1
ATOM 2725 O O . PHE A 1 356 ? 35.683 2.144 -34.455 1.00 81.31 356 PHE A O 1
ATOM 2732 N N . LYS A 1 357 ? 37.443 2.996 -33.375 1.00 71.25 357 LYS A N 1
ATOM 2733 C CA . LYS A 1 357 ? 38.291 3.193 -34.574 1.00 71.25 357 LYS A CA 1
ATOM 2734 C C . LYS A 1 357 ? 39.476 2.222 -34.674 1.00 71.25 357 LYS A C 1
ATOM 2736 O O . LYS A 1 357 ? 40.185 2.246 -35.675 1.00 71.25 357 LYS A O 1
ATOM 2741 N N . GLY A 1 358 ? 39.732 1.407 -33.647 1.00 59.66 358 GLY A N 1
ATOM 2742 C CA . GLY A 1 358 ? 40.925 0.552 -33.561 1.00 59.66 358 GLY A CA 1
ATOM 2743 C C . GLY A 1 358 ? 40.721 -0.878 -34.076 1.00 59.66 358 GLY A C 1
ATOM 2744 O O . GLY A 1 358 ? 39.643 -1.445 -33.937 1.00 59.66 358 GLY A O 1
ATOM 2745 N N . THR A 1 359 ? 41.774 -1.500 -34.602 1.00 56.50 359 THR A N 1
ATOM 2746 C CA . THR A 1 359 ? 41.757 -2.854 -35.198 1.00 56.50 359 THR A CA 1
ATOM 2747 C C . THR A 1 359 ? 42.123 -3.993 -34.233 1.00 56.50 359 THR A C 1
ATOM 2749 O O . THR A 1 359 ? 42.098 -5.155 -34.629 1.00 56.50 359 THR A O 1
ATOM 2752 N N . GLU A 1 360 ? 42.441 -3.695 -32.971 1.00 62.06 360 GLU A N 1
ATOM 2753 C CA . GLU A 1 360 ? 42.852 -4.696 -31.973 1.00 62.06 360 GLU A CA 1
ATOM 2754 C C . GLU A 1 360 ? 41.690 -5.214 -31.100 1.00 62.06 360 GLU A C 1
ATOM 2756 O O . GLU A 1 360 ? 40.722 -4.476 -30.860 1.00 62.06 360 GLU A O 1
ATOM 2761 N N . PRO A 1 361 ? 41.782 -6.460 -30.582 1.00 63.38 361 PRO A N 1
ATOM 2762 C CA . PRO A 1 361 ? 40.772 -7.066 -29.714 1.00 63.38 361 PRO A CA 1
ATOM 2763 C C . PRO A 1 361 ? 40.742 -6.403 -28.325 1.00 63.38 361 PRO A C 1
ATOM 2765 O O . PRO A 1 361 ? 41.404 -6.832 -27.377 1.00 63.38 361 PRO A O 1
ATOM 2768 N N . ALA A 1 362 ? 39.931 -5.352 -28.212 1.00 74.75 362 ALA A N 1
ATOM 2769 C CA . ALA A 1 362 ? 39.657 -4.621 -26.978 1.00 74.75 362 ALA A CA 1
ATOM 2770 C C . ALA A 1 362 ? 38.237 -4.891 -26.462 1.00 74.75 362 ALA A C 1
ATOM 2772 O O . ALA A 1 362 ? 37.280 -4.933 -27.245 1.00 74.75 362 ALA A O 1
ATOM 2773 N N . ALA A 1 363 ? 38.104 -5.035 -25.143 1.00 90.88 363 ALA A N 1
ATOM 2774 C CA . ALA A 1 363 ? 36.812 -4.994 -24.470 1.00 90.88 363 ALA A CA 1
ATOM 2775 C C . ALA A 1 363 ? 36.431 -3.549 -24.126 1.00 90.88 363 ALA A C 1
ATOM 2777 O O . ALA A 1 363 ? 37.299 -2.706 -23.913 1.00 90.88 363 ALA A O 1
ATOM 2778 N N . VAL A 1 364 ? 35.131 -3.277 -24.016 1.00 94.44 364 VAL A N 1
ATOM 2779 C CA . VAL A 1 364 ? 34.605 -1.968 -23.615 1.00 94.44 364 VAL A CA 1
ATOM 2780 C C . VAL A 1 364 ? 33.779 -2.106 -22.341 1.00 94.44 364 VAL A C 1
ATOM 2782 O O . VAL A 1 364 ? 32.777 -2.821 -22.310 1.00 94.44 364 VAL A O 1
ATOM 2785 N N . LEU A 1 365 ? 34.172 -1.382 -21.295 1.00 96.44 365 LEU A N 1
ATOM 2786 C CA . LEU A 1 365 ? 33.379 -1.184 -20.086 1.00 96.44 365 LEU A CA 1
ATOM 2787 C C . LEU A 1 365 ? 32.516 0.073 -20.235 1.00 96.44 365 LEU A C 1
ATOM 2789 O O . LEU A 1 365 ? 33.035 1.180 -20.346 1.00 96.44 365 LEU A O 1
ATOM 2793 N N . ILE A 1 366 ? 31.196 -0.074 -20.179 1.00 97.56 366 ILE A N 1
ATOM 2794 C CA . ILE A 1 366 ? 30.236 1.032 -20.220 1.00 97.56 366 ILE A CA 1
ATOM 2795 C C . ILE A 1 366 ? 29.676 1.242 -18.810 1.00 97.56 366 ILE A C 1
ATOM 2797 O O . ILE A 1 366 ? 28.853 0.460 -18.342 1.00 97.56 366 ILE A O 1
ATOM 2801 N N . ALA A 1 367 ? 30.098 2.317 -18.143 1.00 96.56 367 ALA A N 1
ATOM 2802 C CA . ALA A 1 367 ? 29.623 2.720 -16.816 1.00 96.56 367 ALA A CA 1
ATOM 2803 C C . ALA A 1 367 ? 29.177 4.196 -16.811 1.00 96.56 367 ALA A C 1
ATOM 2805 O O . ALA A 1 367 ? 29.634 5.037 -16.025 1.00 96.56 367 ALA A O 1
ATOM 2806 N N . THR A 1 368 ? 28.274 4.512 -17.744 1.00 95.19 368 THR A N 1
ATOM 2807 C CA . THR A 1 368 ? 27.705 5.851 -17.950 1.00 95.19 368 THR A CA 1
ATOM 2808 C C . THR A 1 368 ? 26.376 6.028 -17.195 1.00 95.19 368 THR A C 1
ATOM 2810 O O . THR A 1 368 ? 26.045 5.280 -16.279 1.00 95.19 368 THR A O 1
ATOM 2813 N N . ARG A 1 369 ? 25.619 7.087 -17.513 1.00 91.12 369 ARG A N 1
ATOM 2814 C CA . ARG A 1 369 ? 24.228 7.219 -17.057 1.00 91.12 369 ARG A CA 1
ATOM 2815 C C . ARG A 1 369 ? 23.357 6.237 -17.842 1.00 91.12 369 ARG A C 1
ATOM 2817 O O . ARG A 1 369 ? 23.545 6.096 -19.044 1.00 91.12 369 ARG A O 1
ATOM 2824 N N . HIS A 1 370 ? 22.353 5.653 -17.190 1.00 93.62 370 HIS A N 1
ATOM 2825 C CA . HIS A 1 370 ? 21.600 4.509 -17.726 1.00 93.62 370 HIS A CA 1
ATOM 2826 C C . HIS A 1 370 ? 20.990 4.727 -19.127 1.00 93.62 370 HIS A C 1
ATOM 2828 O O . HIS A 1 370 ? 21.015 3.817 -19.945 1.00 93.62 370 HIS A O 1
ATOM 2834 N N . HIS A 1 371 ? 20.502 5.934 -19.444 1.00 91.94 371 HIS A N 1
ATOM 2835 C CA . HIS A 1 371 ? 19.926 6.249 -20.765 1.00 91.94 371 HIS A CA 1
ATOM 2836 C C . HIS A 1 371 ? 20.937 6.176 -21.924 1.00 91.94 371 HIS A C 1
ATOM 2838 O O . HIS A 1 371 ? 20.543 6.122 -23.082 1.00 91.94 371 HIS A O 1
ATOM 2844 N N . LEU A 1 372 ? 22.241 6.179 -21.633 1.00 95.06 372 LEU A N 1
ATOM 2845 C CA . LEU A 1 372 ? 23.293 6.049 -22.641 1.00 95.06 372 LEU A CA 1
ATOM 2846 C C . LEU A 1 372 ? 23.717 4.595 -22.864 1.00 95.06 372 LEU A C 1
ATOM 2848 O O . LEU A 1 372 ? 24.455 4.325 -23.808 1.00 95.06 372 LEU A O 1
ATOM 2852 N N . HIS A 1 373 ? 23.271 3.650 -22.032 1.00 97.44 373 HIS A N 1
ATOM 2853 C CA . HIS A 1 373 ? 23.734 2.266 -22.110 1.00 97.44 373 HIS A CA 1
ATOM 2854 C C . HIS A 1 373 ? 23.313 1.616 -23.428 1.00 97.44 373 HIS A C 1
ATOM 2856 O O . HIS A 1 373 ? 24.174 1.180 -24.185 1.00 97.44 373 HIS A O 1
ATOM 2862 N N . ALA A 1 374 ? 22.021 1.636 -23.762 1.00 97.50 374 ALA A N 1
ATOM 2863 C CA . ALA A 1 374 ? 21.513 1.039 -24.994 1.00 97.50 374 ALA A CA 1
ATOM 2864 C C . ALA A 1 374 ? 22.181 1.576 -26.278 1.00 97.50 374 ALA A C 1
ATOM 2866 O O . ALA A 1 374 ? 22.675 0.763 -27.065 1.00 97.50 374 ALA A O 1
ATOM 2867 N N . PRO A 1 375 ? 22.263 2.901 -26.524 1.00 96.50 375 PRO A N 1
ATOM 2868 C CA . PRO A 1 375 ? 22.924 3.404 -27.728 1.00 96.50 375 PRO A CA 1
ATOM 2869 C C . PRO A 1 375 ? 24.422 3.063 -27.775 1.00 96.50 375 PRO A C 1
ATOM 2871 O O . PRO A 1 375 ? 24.920 2.704 -28.842 1.00 96.50 375 PRO A O 1
ATOM 2874 N N . LEU A 1 376 ? 25.137 3.105 -26.643 1.00 96.31 376 LEU A N 1
ATOM 2875 C CA . LEU A 1 376 ? 26.561 2.753 -26.593 1.00 96.31 376 LEU A CA 1
ATOM 2876 C C . LEU A 1 376 ? 26.800 1.252 -26.799 1.00 96.31 376 LEU A C 1
ATOM 2878 O O . LEU A 1 376 ? 27.712 0.885 -27.534 1.00 96.31 376 LEU A O 1
ATOM 2882 N N . VAL A 1 377 ? 25.967 0.391 -26.210 1.00 96.88 377 VAL A N 1
ATOM 2883 C CA . VAL A 1 377 ? 26.026 -1.067 -26.397 1.00 96.88 377 VAL A CA 1
ATOM 2884 C C . VAL A 1 377 ? 25.779 -1.420 -27.860 1.00 96.88 377 VAL A C 1
ATOM 2886 O O . VAL A 1 377 ? 26.573 -2.147 -28.447 1.00 96.88 377 VAL A O 1
ATOM 2889 N N . LYS A 1 378 ? 24.729 -0.869 -28.485 1.00 95.44 378 LYS A N 1
ATOM 2890 C CA . LYS A 1 378 ? 24.443 -1.109 -29.910 1.00 95.44 378 LYS A CA 1
ATOM 2891 C C . LYS A 1 378 ? 25.600 -0.668 -30.804 1.00 95.44 378 LYS A C 1
ATOM 2893 O O . LYS A 1 378 ? 25.967 -1.390 -31.727 1.00 95.44 378 LYS A O 1
ATOM 2898 N N . ARG A 1 379 ? 26.200 0.490 -30.515 1.00 93.75 379 ARG A N 1
ATOM 2899 C CA . ARG A 1 379 ? 27.357 1.000 -31.261 1.00 93.75 379 ARG A CA 1
ATOM 2900 C C . ARG A 1 379 ? 28.586 0.105 -31.099 1.00 93.75 379 ARG A C 1
ATOM 2902 O O . ARG A 1 379 ? 29.223 -0.228 -32.090 1.00 93.75 379 ARG A O 1
ATOM 2909 N N . ALA A 1 380 ? 28.878 -0.326 -29.877 1.00 92.31 380 ALA A N 1
ATOM 2910 C CA . ALA A 1 380 ? 29.977 -1.241 -29.597 1.00 92.31 380 ALA A CA 1
ATOM 2911 C C . ALA A 1 380 ? 29.767 -2.616 -30.261 1.00 92.31 380 ALA A C 1
ATOM 2913 O O . ALA A 1 380 ? 30.711 -3.197 -30.789 1.00 92.31 380 ALA A O 1
ATOM 2914 N N . LEU A 1 381 ? 28.525 -3.111 -30.308 1.00 92.19 381 LEU A N 1
ATOM 2915 C CA . LEU A 1 381 ? 28.173 -4.338 -31.027 1.00 92.19 381 LEU A CA 1
ATOM 2916 C C . LEU A 1 381 ? 28.337 -4.193 -32.541 1.00 92.19 381 LEU A C 1
ATOM 2918 O O . LEU A 1 381 ? 28.803 -5.136 -33.180 1.00 92.19 381 LEU A O 1
ATOM 2922 N N . ALA A 1 382 ? 27.989 -3.041 -33.114 1.00 90.94 382 ALA A N 1
ATOM 2923 C CA . ALA A 1 382 ? 28.212 -2.768 -34.533 1.00 90.94 382 ALA A CA 1
ATOM 2924 C C . ALA A 1 382 ? 29.709 -2.797 -34.899 1.00 90.94 382 ALA A C 1
ATOM 2926 O O . ALA A 1 382 ? 30.051 -3.232 -35.991 1.00 90.94 382 ALA A O 1
ATOM 2927 N N . ASP A 1 383 ? 30.582 -2.421 -33.960 1.00 88.69 383 ASP A N 1
ATOM 2928 C CA . ASP A 1 383 ? 32.047 -2.514 -34.071 1.00 88.69 383 ASP A CA 1
ATOM 2929 C C . ASP A 1 383 ? 32.616 -3.855 -33.554 1.00 88.69 383 ASP A C 1
ATOM 2931 O O . ASP A 1 383 ? 33.806 -3.996 -33.291 1.00 88.69 383 ASP A O 1
ATOM 2935 N N . HIS A 1 384 ? 31.758 -4.863 -33.360 1.00 87.88 384 HIS A N 1
ATOM 2936 C CA . HIS A 1 384 ? 32.144 -6.215 -32.942 1.00 87.88 384 HIS A CA 1
ATOM 2937 C C . HIS A 1 384 ? 32.912 -6.314 -31.609 1.00 87.88 384 HIS A C 1
ATOM 2939 O O . HIS A 1 384 ? 33.685 -7.250 -31.403 1.00 87.88 384 HIS A O 1
ATOM 2945 N N . ARG A 1 385 ? 32.669 -5.391 -30.670 1.00 87.50 385 ARG A N 1
ATOM 2946 C CA . ARG A 1 385 ? 33.341 -5.351 -29.360 1.00 87.50 385 ARG A CA 1
ATOM 2947 C C . ARG A 1 385 ? 32.736 -6.310 -28.339 1.00 87.50 385 ARG A C 1
ATOM 2949 O O . ARG A 1 385 ? 31.524 -6.520 -28.296 1.00 87.50 385 ARG A O 1
ATOM 2956 N N . HIS A 1 386 ? 33.581 -6.805 -27.436 1.00 91.25 386 HIS A N 1
ATOM 2957 C CA . HIS A 1 386 ? 33.143 -7.456 -26.200 1.00 91.25 386 HIS A CA 1
ATOM 2958 C C . HIS A 1 386 ? 32.839 -6.398 -25.143 1.00 91.25 386 HIS A C 1
ATOM 2960 O O . HIS A 1 386 ? 33.663 -5.529 -24.871 1.00 91.25 386 HIS A O 1
ATOM 2966 N N . ILE A 1 387 ? 31.643 -6.441 -24.570 1.00 93.69 387 ILE A N 1
ATOM 2967 C CA . ILE A 1 387 ? 31.084 -5.346 -23.784 1.00 93.69 387 ILE A CA 1
ATOM 2968 C C . ILE A 1 387 ? 30.779 -5.835 -22.379 1.00 93.69 387 ILE A C 1
ATOM 2970 O O . ILE A 1 387 ? 30.025 -6.791 -22.199 1.00 93.69 387 ILE A O 1
ATOM 2974 N N . PHE A 1 388 ? 31.289 -5.119 -21.385 1.00 94.56 388 PHE A N 1
ATOM 2975 C CA . PHE A 1 388 ? 30.753 -5.147 -20.032 1.00 94.56 388 PHE A CA 1
ATOM 2976 C C . PHE A 1 388 ? 29.970 -3.855 -19.812 1.00 94.56 388 PHE A C 1
ATOM 2978 O O . PHE A 1 388 ? 30.529 -2.768 -19.898 1.00 94.56 388 PHE A O 1
ATOM 2985 N N . VAL A 1 389 ? 28.681 -3.940 -19.513 1.00 96.56 389 VAL A N 1
ATOM 2986 C CA . VAL A 1 389 ? 27.834 -2.769 -19.258 1.00 96.56 389 VAL A CA 1
ATOM 2987 C C . VAL A 1 389 ? 27.301 -2.811 -17.838 1.00 96.56 389 VAL A C 1
ATOM 2989 O O . VAL A 1 389 ? 26.757 -3.823 -17.395 1.00 96.56 389 VAL A O 1
ATOM 2992 N N . GLU A 1 390 ? 27.457 -1.712 -17.106 1.00 95.31 390 GLU A N 1
ATOM 2993 C CA . GLU A 1 390 ? 26.863 -1.571 -15.781 1.00 95.31 390 GLU A CA 1
ATOM 2994 C C . GLU A 1 390 ? 25.337 -1.667 -15.853 1.00 95.31 390 GLU A C 1
ATOM 2996 O O . GLU A 1 390 ? 24.704 -1.274 -16.835 1.00 95.31 390 GLU A O 1
ATOM 3001 N N . LYS A 1 391 ? 24.717 -2.200 -14.802 1.00 93.31 391 LYS A N 1
ATOM 3002 C CA . LYS A 1 391 ? 23.260 -2.357 -14.781 1.00 93.31 391 LYS A CA 1
ATOM 3003 C C . LYS A 1 391 ? 22.568 -0.987 -14.646 1.00 93.31 391 LYS A C 1
ATOM 3005 O O . LYS A 1 391 ? 23.047 -0.140 -13.886 1.00 93.31 391 LYS A O 1
ATOM 3010 N N . PRO A 1 392 ? 21.390 -0.789 -15.268 1.00 94.50 392 PRO A N 1
ATOM 3011 C CA . PRO A 1 392 ? 20.680 -1.708 -16.165 1.00 94.50 392 PRO A CA 1
ATOM 3012 C C . PRO A 1 392 ? 21.242 -1.680 -17.599 1.00 94.50 392 PRO A C 1
ATOM 3014 O O . PRO A 1 392 ? 21.789 -0.670 -18.018 1.00 94.50 392 PRO A O 1
ATOM 3017 N N . LEU A 1 393 ? 21.074 -2.760 -18.372 1.00 96.38 393 LEU A N 1
ATOM 3018 C CA . LEU A 1 393 ? 21.508 -2.834 -19.783 1.00 96.38 393 LEU A CA 1
ATOM 3019 C C . LEU A 1 393 ? 20.852 -1.757 -20.670 1.00 96.38 393 LEU A C 1
ATOM 3021 O O . LEU A 1 393 ? 21.509 -1.158 -21.517 1.00 96.38 393 LEU A O 1
ATOM 3025 N N . CYS A 1 394 ? 19.556 -1.530 -20.478 1.00 96.31 394 CYS A N 1
ATOM 3026 C CA . CYS A 1 394 ? 18.730 -0.572 -21.208 1.00 96.31 394 CYS A CA 1
ATOM 3027 C C . CYS A 1 394 ? 17.533 -0.151 -20.339 1.00 96.31 394 CYS A C 1
ATOM 3029 O O . CYS A 1 394 ? 17.316 -0.725 -19.266 1.00 96.31 394 CYS A O 1
ATOM 3031 N N . LEU A 1 395 ? 16.781 0.862 -20.773 1.00 91.50 395 LEU A N 1
ATOM 3032 C CA . LEU A 1 395 ? 15.633 1.404 -20.038 1.00 91.50 395 LEU A CA 1
ATOM 3033 C C . LEU A 1 395 ? 14.288 0.911 -20.579 1.00 91.50 395 LEU A C 1
ATOM 3035 O O . LEU A 1 395 ? 13.295 0.973 -19.859 1.00 91.50 395 LEU A O 1
ATOM 3039 N N . SER A 1 396 ? 14.243 0.402 -21.813 1.00 91.00 396 SER A N 1
ATOM 3040 C CA . SER A 1 396 ? 13.011 -0.111 -22.418 1.00 91.00 396 SER A CA 1
ATOM 3041 C C . SER A 1 396 ? 13.161 -1.507 -23.033 1.00 91.00 396 SER A C 1
ATOM 3043 O O . SER A 1 396 ? 14.257 -1.963 -23.370 1.00 91.00 396 SER A O 1
ATOM 3045 N N . ARG A 1 397 ? 12.022 -2.194 -23.213 1.00 86.12 397 ARG A N 1
ATOM 3046 C CA . ARG A 1 397 ? 11.953 -3.481 -23.931 1.00 86.12 397 ARG A CA 1
ATOM 3047 C C . ARG A 1 397 ? 12.285 -3.335 -25.414 1.00 86.12 397 ARG A C 1
ATOM 3049 O O . ARG A 1 397 ? 12.867 -4.248 -25.988 1.00 86.12 397 ARG A O 1
ATOM 3056 N N . GLN A 1 398 ? 11.937 -2.199 -26.016 1.00 91.31 398 GLN A N 1
ATOM 3057 C CA . GLN A 1 398 ? 12.300 -1.903 -27.399 1.00 91.31 398 GLN A CA 1
ATOM 3058 C C . GLN A 1 398 ? 13.824 -1.833 -27.545 1.00 91.31 398 GLN A C 1
ATOM 3060 O O . GLN A 1 398 ? 14.388 -2.514 -28.394 1.00 91.31 398 GLN A O 1
ATOM 3065 N N . GLU A 1 399 ? 14.500 -1.088 -26.668 1.00 92.88 399 GLU A N 1
ATOM 3066 C CA . GLU A 1 399 ? 15.963 -1.028 -26.657 1.00 92.88 399 GLU A CA 1
ATOM 3067 C C . GLU A 1 399 ? 16.592 -2.410 -26.438 1.00 92.88 399 GLU A C 1
ATOM 3069 O O . GLU A 1 399 ? 17.604 -2.717 -27.062 1.00 92.88 399 GLU A O 1
ATOM 3074 N N . LEU A 1 400 ? 15.991 -3.256 -25.592 1.00 95.62 400 LEU A N 1
ATOM 3075 C CA . LEU A 1 400 ? 16.452 -4.631 -25.392 1.00 95.62 400 LEU A CA 1
ATOM 3076 C C . LEU A 1 400 ? 16.361 -5.451 -26.686 1.00 95.62 400 LEU A C 1
ATOM 3078 O O . LEU A 1 400 ? 17.346 -6.068 -27.078 1.00 95.62 400 LEU A O 1
ATOM 3082 N N . ALA A 1 401 ? 15.217 -5.405 -27.375 1.00 91.94 401 ALA A N 1
ATOM 3083 C CA . ALA A 1 401 ? 15.021 -6.102 -28.645 1.00 91.94 401 ALA A CA 1
ATOM 3084 C C . ALA A 1 401 ? 16.000 -5.613 -29.728 1.00 91.94 401 ALA A C 1
ATOM 3086 O O . ALA A 1 401 ? 16.543 -6.407 -30.495 1.00 91.94 401 ALA A O 1
ATOM 3087 N N . GLU A 1 402 ? 16.277 -4.308 -29.768 1.00 95.69 402 GLU A N 1
ATOM 3088 C CA . GLU A 1 402 ? 17.276 -3.730 -30.669 1.00 95.69 402 GLU A CA 1
ATOM 3089 C C . GLU A 1 402 ? 18.705 -4.186 -30.327 1.00 95.69 402 GLU A C 1
ATOM 3091 O O . GLU A 1 402 ? 19.502 -4.432 -31.234 1.00 95.69 402 GLU A O 1
ATOM 3096 N N . ILE A 1 403 ? 19.041 -4.324 -29.038 1.00 96.62 403 ILE A N 1
ATOM 3097 C CA . ILE A 1 403 ? 20.332 -4.864 -28.584 1.00 96.62 403 ILE A CA 1
ATOM 3098 C C . ILE A 1 403 ? 20.459 -6.344 -28.948 1.00 96.62 403 ILE A C 1
ATOM 3100 O O . ILE A 1 403 ? 21.511 -6.740 -29.444 1.00 96.62 403 ILE A O 1
ATOM 3104 N N . ASP A 1 404 ? 19.413 -7.151 -28.763 1.00 93.50 404 ASP A N 1
ATOM 3105 C CA . ASP A 1 404 ? 19.415 -8.567 -29.149 1.00 93.50 404 ASP A CA 1
ATOM 3106 C C . ASP A 1 404 ? 19.613 -8.725 -30.663 1.00 93.50 404 ASP A C 1
ATOM 3108 O O . ASP A 1 404 ? 20.468 -9.496 -31.109 1.00 93.50 404 ASP A O 1
ATOM 3112 N N . ALA A 1 405 ? 18.910 -7.918 -31.465 1.00 93.19 405 ALA A N 1
ATOM 3113 C CA . ALA A 1 405 ? 19.081 -7.886 -32.915 1.00 93.19 405 ALA A CA 1
ATOM 3114 C C . ALA A 1 405 ? 20.492 -7.436 -33.337 1.00 93.19 405 ALA A C 1
ATOM 3116 O O . ALA A 1 405 ? 21.047 -7.965 -34.304 1.00 93.19 405 ALA A O 1
ATOM 3117 N N . ALA A 1 406 ? 21.089 -6.470 -32.629 1.00 93.06 406 ALA A N 1
ATOM 3118 C CA . ALA A 1 406 ? 22.465 -6.034 -32.867 1.00 93.06 406 ALA A CA 1
ATOM 3119 C C . ALA A 1 406 ? 23.483 -7.115 -32.470 1.00 93.06 406 ALA A C 1
ATOM 3121 O O . ALA A 1 406 ? 24.442 -7.360 -33.201 1.00 93.06 406 ALA A O 1
ATOM 3122 N N . ARG A 1 407 ? 23.258 -7.801 -31.344 1.00 92.44 407 ARG A N 1
ATOM 3123 C CA . ARG A 1 407 ? 24.123 -8.870 -30.834 1.00 92.44 407 ARG A CA 1
ATOM 3124 C C . ARG A 1 407 ? 24.140 -10.063 -31.780 1.00 92.44 407 ARG A C 1
ATOM 3126 O O . ARG A 1 407 ? 25.216 -10.571 -32.065 1.00 92.44 407 ARG A O 1
ATOM 3133 N N . ALA A 1 408 ? 22.988 -10.456 -32.321 1.00 89.19 408 ALA A N 1
ATOM 3134 C CA . ALA A 1 408 ? 22.884 -11.555 -33.284 1.00 89.19 408 ALA A CA 1
ATOM 3135 C C . ALA A 1 408 ? 23.718 -11.329 -34.562 1.00 89.19 408 ALA A C 1
ATOM 3137 O O . ALA A 1 408 ? 24.150 -12.284 -35.202 1.00 89.19 408 ALA A O 1
ATOM 3138 N N . LYS A 1 409 ? 23.964 -10.065 -34.928 1.00 88.81 409 LYS A N 1
ATOM 3139 C CA . LYS A 1 409 ? 24.770 -9.669 -36.096 1.00 88.81 409 LYS A CA 1
ATOM 3140 C C . LYS A 1 409 ? 26.238 -9.409 -35.752 1.00 88.81 409 LYS A C 1
ATOM 3142 O O . LYS A 1 409 ? 27.032 -9.107 -36.641 1.00 88.81 409 LYS A O 1
ATOM 3147 N N . SER A 1 410 ? 26.599 -9.478 -34.475 1.00 87.62 410 SER A N 1
ATOM 3148 C CA . SER A 1 410 ? 27.918 -9.112 -33.983 1.00 87.62 410 SER A CA 1
ATOM 3149 C C . SER A 1 410 ? 28.757 -10.338 -33.631 1.00 87.62 410 SER A C 1
ATOM 3151 O O . SER A 1 410 ? 28.240 -11.355 -33.181 1.00 87.62 410 SER A O 1
ATOM 3153 N N . ARG A 1 411 ? 30.080 -10.227 -33.792 1.00 84.88 411 ARG A N 1
ATOM 3154 C CA . ARG A 1 411 ? 31.046 -11.158 -33.178 1.00 84.88 411 ARG A CA 1
ATOM 3155 C C . ARG A 1 411 ? 31.348 -10.800 -31.717 1.00 84.88 411 ARG A C 1
ATOM 3157 O O . ARG A 1 411 ? 32.034 -11.548 -31.031 1.00 84.88 411 ARG A O 1
ATOM 3164 N N . GLY A 1 412 ? 30.860 -9.645 -31.270 1.00 86.00 412 GLY A N 1
ATOM 3165 C CA . GLY A 1 412 ? 30.980 -9.165 -29.908 1.00 86.00 412 GLY A CA 1
ATOM 3166 C C . GLY A 1 412 ? 30.041 -9.884 -28.944 1.00 86.00 412 GLY A C 1
ATOM 3167 O O . GLY A 1 412 ? 29.058 -10.516 -29.329 1.00 86.00 412 GLY A O 1
ATOM 3168 N N . SER A 1 413 ? 30.323 -9.738 -27.655 1.00 88.25 413 SER A N 1
ATOM 3169 C CA . SER A 1 413 ? 29.503 -10.280 -26.570 1.00 88.25 413 SER A CA 1
ATOM 3170 C C . SER A 1 413 ? 29.029 -9.156 -25.655 1.00 88.25 413 SER A C 1
ATOM 3172 O O . SER A 1 413 ? 29.673 -8.115 -25.563 1.00 88.25 413 SER A O 1
ATOM 3174 N N . VAL A 1 414 ? 27.896 -9.354 -24.976 1.00 92.62 414 VAL A N 1
ATOM 3175 C CA . VAL A 1 414 ? 27.391 -8.408 -23.972 1.00 92.62 414 VAL A CA 1
ATOM 3176 C C . VAL A 1 414 ? 27.281 -9.110 -22.636 1.00 92.62 414 VAL A C 1
ATOM 3178 O O . VAL A 1 414 ? 26.583 -10.114 -22.498 1.00 92.62 414 VAL A O 1
ATOM 3181 N N . MET A 1 415 ? 27.928 -8.530 -21.639 1.00 92.06 415 MET A N 1
ATOM 3182 C CA . MET A 1 415 ? 27.837 -8.917 -20.250 1.00 92.06 415 MET A CA 1
ATOM 3183 C C . MET A 1 415 ? 27.277 -7.753 -19.442 1.00 92.06 415 MET A C 1
ATOM 3185 O O . MET A 1 415 ? 27.806 -6.647 -19.471 1.00 92.06 415 MET A O 1
ATOM 3189 N N . VAL A 1 416 ? 26.207 -8.010 -18.695 1.00 94.06 416 VAL A N 1
ATOM 3190 C CA . VAL A 1 416 ? 25.617 -7.018 -17.789 1.00 94.06 416 VAL A CA 1
ATOM 3191 C C . VAL A 1 416 ? 26.211 -7.197 -16.396 1.00 94.06 416 VAL A C 1
ATOM 3193 O O . VAL A 1 416 ? 26.260 -8.325 -15.894 1.00 94.06 416 VAL A O 1
ATOM 3196 N N . GLY A 1 417 ? 26.607 -6.090 -15.767 1.00 89.25 417 GLY A N 1
ATOM 3197 C CA . GLY A 1 417 ? 27.200 -5.994 -14.431 1.00 89.25 417 GLY A CA 1
ATOM 3198 C C . GLY A 1 417 ? 26.238 -6.346 -13.295 1.00 89.25 417 GLY A C 1
ATOM 3199 O O . GLY A 1 417 ? 25.955 -5.537 -12.416 1.00 89.25 417 GLY A O 1
ATOM 3200 N N . PHE A 1 418 ? 25.701 -7.565 -13.297 1.00 83.94 418 PHE A N 1
ATOM 3201 C CA . PHE A 1 418 ? 24.973 -8.100 -12.154 1.00 83.94 418 PHE A CA 1
ATOM 3202 C C . PHE A 1 418 ? 25.958 -8.490 -11.054 1.00 83.94 418 PHE A C 1
ATOM 3204 O O . PHE A 1 418 ? 26.772 -9.404 -11.211 1.00 83.94 418 PHE A O 1
ATOM 3211 N N . ASN A 1 419 ? 25.846 -7.814 -9.915 1.00 72.62 419 ASN A N 1
ATOM 3212 C CA . ASN A 1 419 ? 26.676 -8.072 -8.746 1.00 72.62 419 ASN A CA 1
ATOM 3213 C C . ASN A 1 419 ? 26.622 -9.548 -8.320 1.00 72.62 419 ASN A C 1
ATOM 3215 O O . ASN A 1 419 ? 25.553 -10.156 -8.286 1.00 72.62 419 ASN A O 1
ATOM 3219 N N . ARG A 1 420 ? 27.777 -10.093 -7.918 1.00 74.88 420 ARG A N 1
ATOM 3220 C CA . ARG A 1 420 ? 27.946 -11.436 -7.326 1.00 74.88 420 ARG A CA 1
ATOM 3221 C C . ARG A 1 420 ? 27.628 -12.634 -8.230 1.00 74.88 420 ARG A C 1
ATOM 3223 O O . ARG A 1 420 ? 27.709 -13.755 -7.745 1.00 74.88 420 ARG A O 1
ATOM 3230 N N . ARG A 1 421 ? 27.349 -12.449 -9.527 1.00 75.19 421 ARG A N 1
ATOM 3231 C CA . ARG A 1 421 ? 27.073 -13.568 -10.454 1.00 75.19 421 ARG A CA 1
ATOM 3232 C C . ARG A 1 421 ? 28.184 -14.631 -10.491 1.00 75.19 421 ARG A C 1
ATOM 3234 O O . ARG A 1 421 ? 27.876 -15.799 -10.678 1.00 75.19 421 ARG A O 1
ATOM 3241 N N . PHE A 1 422 ? 29.434 -14.217 -10.277 1.00 78.12 422 PHE A N 1
ATOM 3242 C CA . PHE A 1 422 ? 30.622 -15.083 -10.248 1.00 78.12 422 PHE A CA 1
ATOM 3243 C C . PHE A 1 422 ? 31.244 -15.189 -8.852 1.00 78.12 422 PHE A C 1
ATOM 3245 O O . PHE A 1 422 ? 32.395 -15.589 -8.719 1.00 78.12 422 PHE A O 1
ATOM 3252 N N . ALA A 1 423 ? 30.523 -14.789 -7.798 1.00 79.62 423 ALA A N 1
ATOM 3253 C CA . ALA A 1 423 ? 31.000 -15.061 -6.448 1.00 79.62 423 ALA A CA 1
ATOM 3254 C C . ALA A 1 423 ? 31.074 -16.589 -6.263 1.00 79.62 423 ALA A C 1
ATOM 3256 O O . ALA A 1 423 ? 30.098 -17.246 -6.635 1.00 79.62 423 ALA A O 1
ATOM 3257 N N . PRO A 1 424 ? 32.150 -17.150 -5.672 1.00 77.88 424 PRO A N 1
ATOM 3258 C CA . PRO A 1 424 ? 32.299 -18.600 -5.498 1.00 77.88 424 PRO A CA 1
ATOM 3259 C C . PRO A 1 424 ? 31.044 -19.256 -4.910 1.00 77.88 424 PRO A C 1
ATOM 3261 O O . PRO A 1 424 ? 30.492 -20.175 -5.494 1.00 77.88 424 PRO A O 1
ATOM 3264 N N . ALA A 1 425 ? 30.465 -18.633 -3.882 1.00 73.56 425 ALA A N 1
ATOM 3265 C CA . ALA A 1 425 ? 29.214 -19.058 -3.255 1.00 73.56 425 ALA A CA 1
ATOM 3266 C C . ALA A 1 425 ? 28.022 -19.224 -4.218 1.00 73.56 425 ALA A C 1
ATOM 3268 O O . ALA A 1 425 ? 27.171 -20.084 -4.019 1.00 73.56 425 ALA A O 1
ATOM 3269 N N . ILE A 1 426 ? 27.917 -18.363 -5.235 1.00 78.56 426 ILE A N 1
ATOM 3270 C CA . ILE A 1 426 ? 26.843 -18.415 -6.234 1.00 78.56 426 ILE A CA 1
ATOM 3271 C C . ILE A 1 426 ? 27.131 -19.499 -7.279 1.00 78.56 426 ILE A C 1
ATOM 3273 O O . ILE A 1 426 ? 26.186 -20.122 -7.763 1.00 78.56 426 ILE A O 1
ATOM 3277 N N . ALA A 1 427 ? 28.403 -19.749 -7.603 1.00 80.62 427 ALA A N 1
ATOM 3278 C CA . ALA A 1 427 ? 28.804 -20.866 -8.456 1.00 80.62 427 ALA A CA 1
ATOM 3279 C C . ALA A 1 427 ? 28.530 -22.212 -7.762 1.00 80.62 427 ALA A C 1
ATOM 3281 O O . ALA A 1 427 ? 27.813 -23.036 -8.327 1.00 80.62 427 ALA A O 1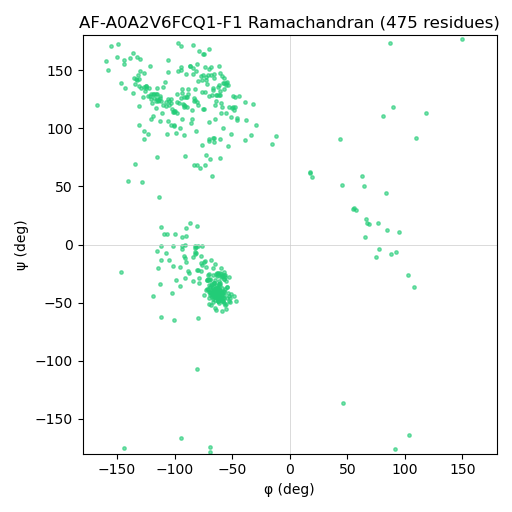
ATOM 3282 N N . ASP A 1 428 ? 28.958 -22.366 -6.506 1.00 79.12 428 ASP A N 1
ATOM 3283 C CA . ASP A 1 428 ? 28.694 -23.553 -5.681 1.00 79.12 428 ASP A CA 1
ATOM 3284 C C . ASP A 1 428 ? 27.184 -23.804 -5.554 1.00 79.12 428 ASP A C 1
ATOM 3286 O O . ASP A 1 428 ? 26.685 -24.910 -5.766 1.00 79.12 428 ASP A O 1
ATOM 3290 N N . LEU A 1 429 ? 26.418 -22.742 -5.278 1.00 78.69 429 LEU A N 1
ATOM 3291 C CA . LEU A 1 429 ? 24.962 -22.810 -5.215 1.00 78.69 429 LEU A CA 1
ATOM 3292 C C . LEU A 1 429 ? 24.353 -23.280 -6.542 1.00 78.69 429 LEU A C 1
ATOM 3294 O O . LEU A 1 429 ? 23.403 -24.063 -6.532 1.00 78.69 429 LEU A O 1
ATOM 3298 N N . LYS A 1 430 ? 24.871 -22.813 -7.684 1.00 81.88 430 LYS A N 1
ATOM 3299 C CA . LYS A 1 430 ? 24.391 -23.227 -9.008 1.00 81.88 430 LYS A CA 1
ATOM 3300 C C . LYS A 1 430 ? 24.610 -24.726 -9.228 1.00 81.88 430 LYS A C 1
ATOM 3302 O O . LYS A 1 430 ? 23.692 -25.379 -9.720 1.00 81.88 430 LYS A O 1
ATOM 3307 N N . GLU A 1 431 ? 25.764 -25.268 -8.844 1.00 83.38 431 GLU A N 1
ATOM 3308 C CA . GLU A 1 431 ? 26.067 -26.704 -8.947 1.00 83.38 431 GLU A CA 1
ATOM 3309 C C . GLU A 1 431 ? 25.163 -27.549 -8.042 1.00 83.38 431 GLU A C 1
ATOM 3311 O O . GLU A 1 431 ? 24.530 -28.503 -8.503 1.00 83.38 431 GLU A O 1
ATOM 3316 N N . ILE A 1 432 ? 25.013 -27.144 -6.776 1.00 81.31 432 ILE A N 1
ATOM 3317 C CA . ILE A 1 432 ? 24.124 -27.810 -5.814 1.00 81.31 432 ILE A CA 1
ATOM 3318 C C . ILE A 1 432 ? 22.695 -27.839 -6.353 1.00 81.31 432 ILE A C 1
ATOM 3320 O O . ILE A 1 432 ? 22.075 -28.899 -6.415 1.00 81.31 432 ILE A O 1
ATOM 3324 N N . LEU A 1 433 ? 22.172 -26.693 -6.794 1.00 81.00 433 LEU A N 1
ATOM 3325 C CA . LEU A 1 433 ? 20.821 -26.615 -7.340 1.00 81.00 433 LEU A CA 1
ATOM 3326 C C . LEU A 1 433 ? 20.677 -27.438 -8.625 1.00 81.00 433 LEU A C 1
ATOM 3328 O O . LEU A 1 433 ? 19.633 -28.059 -8.808 1.00 81.00 433 LEU A O 1
ATOM 3332 N N . ALA A 1 434 ? 21.686 -27.482 -9.499 1.00 82.25 434 ALA A N 1
ATOM 3333 C CA . ALA A 1 434 ? 21.638 -28.289 -10.718 1.00 82.25 434 ALA A CA 1
ATOM 3334 C C . ALA A 1 434 ? 21.467 -29.790 -10.417 1.00 82.25 434 ALA A C 1
ATOM 3336 O O . ALA A 1 434 ? 20.740 -30.472 -11.135 1.00 82.25 434 ALA A O 1
ATOM 3337 N N . SER A 1 435 ? 22.062 -30.282 -9.324 1.00 80.81 435 SER A N 1
ATOM 3338 C CA . SER A 1 435 ? 21.953 -31.687 -8.901 1.00 80.81 435 SER A CA 1
ATOM 3339 C C . SER A 1 435 ? 20.603 -32.081 -8.278 1.00 80.81 435 SER A C 1
ATOM 3341 O O . SER A 1 435 ? 20.306 -33.270 -8.163 1.00 80.81 435 SER A O 1
ATOM 3343 N N . VAL A 1 436 ? 19.759 -31.116 -7.887 1.00 78.44 436 VAL A N 1
ATOM 3344 C CA . VAL A 1 436 ? 18.492 -31.385 -7.186 1.00 78.44 436 VAL A CA 1
ATOM 3345 C C . VAL A 1 436 ? 17.315 -31.321 -8.169 1.00 78.44 436 VAL A C 1
ATOM 3347 O O . VAL A 1 436 ? 17.015 -30.240 -8.683 1.00 78.44 436 VAL A O 1
ATOM 3350 N N . PRO A 1 437 ? 16.587 -32.419 -8.439 1.00 79.56 437 PRO A N 1
ATOM 3351 C CA . PRO A 1 437 ? 15.406 -32.381 -9.299 1.00 79.56 437 PRO A CA 1
ATOM 3352 C C . PRO A 1 437 ? 14.205 -31.710 -8.609 1.00 79.56 437 PRO A C 1
ATOM 3354 O O . PRO A 1 437 ? 14.065 -31.730 -7.388 1.00 79.56 437 PRO A O 1
ATOM 3357 N N . GLY A 1 438 ? 13.304 -31.127 -9.407 1.00 78.38 438 GLY A N 1
ATOM 3358 C CA . GLY A 1 438 ? 12.053 -30.524 -8.931 1.00 78.38 438 GLY A CA 1
ATOM 3359 C C . GLY A 1 438 ? 12.122 -29.023 -8.591 1.00 78.38 438 GLY A C 1
ATOM 3360 O O . GLY A 1 438 ? 13.145 -28.367 -8.839 1.00 78.38 438 GLY A O 1
ATOM 3361 N N . PRO A 1 439 ? 11.007 -28.458 -8.077 1.00 68.00 439 PRO A N 1
ATOM 3362 C CA . PRO A 1 439 ? 10.895 -27.049 -7.705 1.00 68.00 439 PRO A CA 1
ATOM 3363 C C . PRO A 1 439 ? 11.889 -26.679 -6.605 1.00 68.00 439 PRO A C 1
ATOM 3365 O O . PRO A 1 439 ? 12.054 -27.416 -5.635 1.00 68.00 439 PRO A O 1
ATOM 3368 N N . LYS A 1 440 ? 12.531 -25.520 -6.750 1.00 63.97 440 LYS A N 1
ATOM 3369 C CA . LYS A 1 440 ? 13.568 -25.038 -5.833 1.00 63.97 440 LYS A CA 1
ATOM 3370 C C . LYS A 1 440 ? 13.091 -23.767 -5.149 1.00 63.97 440 LYS A C 1
ATOM 3372 O O . LYS A 1 440 ? 12.694 -22.821 -5.824 1.00 63.97 440 LYS A O 1
ATOM 3377 N N . THR A 1 441 ? 13.198 -23.740 -3.828 1.00 59.66 441 THR A N 1
ATOM 3378 C CA . THR A 1 441 ? 12.998 -22.538 -3.015 1.00 59.66 441 THR A CA 1
ATOM 3379 C C . THR A 1 441 ? 14.323 -22.202 -2.352 1.00 59.66 441 THR A C 1
ATOM 3381 O O . THR A 1 441 ? 14.943 -23.072 -1.746 1.00 59.66 441 THR A O 1
ATOM 3384 N N . ALA A 1 442 ? 14.762 -20.951 -2.465 1.00 59.56 442 ALA A N 1
ATOM 3385 C CA . ALA A 1 442 ? 15.975 -20.464 -1.822 1.00 59.56 442 ALA A CA 1
ATOM 3386 C C . ALA A 1 442 ? 15.654 -19.217 -0.992 1.00 59.56 442 ALA A C 1
ATOM 3388 O O . ALA A 1 442 ? 14.948 -18.322 -1.454 1.00 59.56 442 ALA A O 1
ATOM 3389 N N . SER A 1 443 ? 16.193 -19.162 0.223 1.00 55.81 443 SER A N 1
ATOM 3390 C CA . SER A 1 443 ? 16.223 -17.967 1.066 1.00 55.81 443 SER A CA 1
ATOM 3391 C C . SER A 1 443 ? 17.680 -17.563 1.228 1.00 55.81 443 SER A C 1
ATOM 3393 O O . SER A 1 443 ? 18.502 -18.380 1.636 1.00 55.81 443 SER A O 1
ATOM 3395 N N . PHE A 1 444 ? 18.020 -16.326 0.876 1.00 59.38 444 PHE A N 1
ATOM 3396 C CA . PHE A 1 444 ? 19.388 -15.823 0.955 1.00 59.38 444 PHE A CA 1
ATOM 3397 C C . PHE A 1 444 ? 19.441 -14.544 1.784 1.00 59.38 444 PHE A C 1
ATOM 3399 O O . PHE A 1 444 ? 18.622 -13.638 1.630 1.00 59.38 444 PHE A O 1
ATOM 3406 N N . ARG A 1 445 ? 20.449 -14.456 2.656 1.00 57.84 445 ARG A N 1
ATOM 3407 C CA . ARG A 1 445 ? 20.774 -13.249 3.415 1.00 57.84 445 ARG A CA 1
ATOM 3408 C C . ARG A 1 445 ? 22.044 -12.647 2.834 1.00 57.84 445 ARG A C 1
ATOM 3410 O O . ARG A 1 445 ? 23.088 -13.287 2.806 1.00 57.84 445 ARG A O 1
ATOM 3417 N N . VAL A 1 446 ? 21.945 -11.416 2.347 1.00 56.81 446 VAL A N 1
ATOM 3418 C CA . VAL A 1 446 ? 23.049 -10.749 1.656 1.00 56.81 446 VAL A CA 1
ATOM 3419 C C . VAL A 1 446 ? 23.725 -9.765 2.603 1.00 56.81 446 VAL A C 1
ATOM 3421 O O . VAL A 1 446 ? 23.128 -8.759 2.972 1.00 56.81 446 VAL A O 1
ATOM 3424 N N . MET A 1 447 ? 24.985 -10.026 2.954 1.00 55.22 447 MET A N 1
ATOM 3425 C CA . MET A 1 447 ? 25.827 -9.062 3.668 1.00 55.22 447 MET A CA 1
ATOM 3426 C C . MET A 1 447 ? 26.586 -8.177 2.656 1.00 55.22 447 MET A C 1
ATOM 3428 O O . MET A 1 447 ? 27.239 -8.706 1.747 1.00 55.22 447 MET A O 1
ATOM 3432 N N . PRO A 1 448 ? 26.514 -6.839 2.751 1.00 49.06 448 PRO A N 1
ATOM 3433 C CA . PRO A 1 448 ? 27.408 -5.956 2.008 1.00 49.06 448 PRO A CA 1
ATOM 3434 C C . PRO A 1 448 ? 28.805 -5.956 2.659 1.00 49.06 448 PRO A C 1
ATOM 3436 O O . PRO A 1 448 ? 28.943 -5.543 3.803 1.00 49.06 448 PRO A O 1
ATOM 3439 N N . GLY A 1 449 ? 29.837 -6.424 1.948 1.00 59.97 449 GLY A N 1
ATOM 3440 C CA . GLY A 1 449 ? 31.222 -6.450 2.445 1.00 59.97 449 GLY A CA 1
ATOM 3441 C C . GLY A 1 449 ? 32.057 -7.604 1.882 1.00 59.97 449 GLY A C 1
ATOM 3442 O O . GLY A 1 449 ? 31.544 -8.434 1.127 1.00 59.97 449 GLY A O 1
ATOM 3443 N N . LYS A 1 450 ? 33.349 -7.655 2.246 1.00 55.38 450 LYS A N 1
ATOM 3444 C CA . LYS A 1 450 ? 34.183 -8.849 2.031 1.00 55.38 450 LYS A CA 1
ATOM 3445 C C . LYS A 1 450 ? 33.615 -9.977 2.890 1.00 55.38 450 LYS A C 1
ATOM 3447 O O . LYS A 1 450 ? 33.532 -9.841 4.105 1.00 55.38 450 LYS A O 1
ATOM 3452 N N . LEU A 1 451 ? 33.208 -11.063 2.244 1.00 55.91 451 LEU A N 1
ATOM 3453 C CA . LEU A 1 451 ? 32.826 -12.285 2.937 1.00 55.91 451 LEU A CA 1
ATOM 3454 C C . LEU A 1 451 ? 34.101 -12.959 3.447 1.00 55.91 451 LEU A C 1
ATOM 3456 O O . LEU A 1 451 ? 35.056 -13.107 2.683 1.00 55.91 451 LEU A O 1
ATOM 3460 N N . ASP A 1 452 ? 34.114 -13.351 4.719 1.00 56.41 452 ASP A N 1
ATOM 3461 C CA . ASP A 1 452 ? 35.150 -14.239 5.242 1.00 56.41 452 ASP A CA 1
ATOM 3462 C C . ASP A 1 452 ? 35.024 -15.595 4.523 1.00 56.41 452 ASP A C 1
ATOM 3464 O O . ASP A 1 452 ? 33.941 -16.196 4.564 1.00 56.41 452 ASP A O 1
ATOM 3468 N N . PRO A 1 453 ? 36.084 -16.090 3.861 1.00 51.81 453 PRO A N 1
ATOM 3469 C CA . PRO A 1 453 ? 36.081 -17.403 3.221 1.00 51.81 453 PRO A CA 1
ATOM 3470 C C . PRO A 1 453 ? 35.655 -18.538 4.165 1.00 51.81 453 PRO A C 1
ATOM 3472 O O . PRO A 1 453 ? 35.091 -19.529 3.706 1.00 51.81 453 PRO A O 1
ATOM 3475 N N . GLN A 1 454 ? 35.874 -18.394 5.477 1.00 50.91 454 GLN A N 1
ATOM 3476 C CA . GLN A 1 454 ? 35.507 -19.394 6.483 1.00 50.91 454 GLN A CA 1
ATOM 3477 C C . GLN A 1 454 ? 34.022 -19.350 6.884 1.00 50.91 454 GLN A C 1
ATOM 3479 O O . GLN A 1 454 ? 33.487 -20.361 7.334 1.00 50.91 454 GLN A O 1
ATOM 3484 N N . LEU A 1 455 ? 33.322 -18.223 6.689 1.00 46.19 455 LEU A N 1
ATOM 3485 C CA . LEU A 1 455 ? 31.904 -18.066 7.061 1.00 46.19 455 LEU A CA 1
ATOM 3486 C C . LEU A 1 455 ? 30.936 -18.741 6.069 1.00 46.19 455 LEU A C 1
ATOM 3488 O O . LEU A 1 455 ? 29.769 -18.971 6.398 1.00 46.19 455 LEU A O 1
ATOM 3492 N N . LEU A 1 456 ? 31.410 -19.093 4.870 1.00 44.56 456 LEU A N 1
ATOM 3493 C CA . LEU A 1 456 ? 30.597 -19.650 3.782 1.00 44.56 456 LEU A CA 1
ATOM 3494 C C . LEU A 1 456 ? 30.019 -21.043 4.062 1.00 44.56 456 LEU A C 1
ATOM 3496 O O . LEU A 1 456 ? 29.007 -21.414 3.473 1.00 44.56 456 LEU A O 1
ATOM 3500 N N . THR A 1 457 ? 30.587 -21.795 5.000 1.00 40.72 457 THR A N 1
ATOM 3501 C CA . THR A 1 457 ? 30.154 -23.167 5.308 1.00 40.72 457 THR A CA 1
ATOM 3502 C C . THR A 1 457 ? 28.902 -23.256 6.188 1.00 40.72 457 THR A C 1
ATOM 3504 O O . THR A 1 457 ? 28.442 -24.361 6.465 1.00 40.72 457 THR A O 1
ATOM 3507 N N . SER A 1 458 ? 28.319 -22.131 6.627 1.00 38.00 458 SER A N 1
ATOM 3508 C CA . SER A 1 458 ? 27.345 -22.131 7.734 1.00 38.00 458 SER A CA 1
ATOM 3509 C C . SER A 1 458 ? 25.900 -21.715 7.407 1.00 38.00 458 SER A C 1
ATOM 3511 O O . SER A 1 458 ? 25.042 -21.854 8.276 1.00 38.00 458 SER A O 1
ATOM 3513 N N . PHE A 1 459 ? 25.568 -21.268 6.185 1.00 37.81 459 PHE A N 1
ATOM 3514 C CA . PHE A 1 459 ? 24.225 -20.717 5.901 1.00 37.81 459 PHE A CA 1
ATOM 3515 C C . PHE A 1 459 ? 23.619 -21.097 4.541 1.00 37.81 459 PHE A C 1
ATOM 3517 O O . PHE A 1 459 ? 23.157 -20.237 3.792 1.00 37.81 459 PHE A O 1
ATOM 3524 N N . ALA A 1 460 ? 23.530 -22.393 4.250 1.00 36.56 460 ALA A N 1
ATOM 3525 C CA . ALA A 1 460 ? 22.623 -22.893 3.218 1.00 36.56 460 ALA A CA 1
ATOM 3526 C C . ALA A 1 460 ? 21.738 -24.003 3.803 1.00 36.56 460 ALA A C 1
ATOM 3528 O O . ALA A 1 460 ? 22.166 -25.147 3.931 1.00 36.56 460 ALA A O 1
ATOM 3529 N N . SER A 1 461 ? 20.509 -23.663 4.203 1.00 35.16 461 SER A N 1
ATOM 3530 C CA . SER A 1 461 ? 19.489 -24.655 4.551 1.00 35.16 461 SER A CA 1
ATOM 3531 C C . SER A 1 461 ? 18.585 -24.898 3.344 1.00 35.16 461 SER A C 1
ATOM 3533 O O . SER A 1 461 ? 17.958 -23.979 2.817 1.00 35.16 461 SER A O 1
ATOM 3535 N N . PHE A 1 462 ? 18.517 -26.153 2.903 1.00 38.56 462 PHE A N 1
ATOM 3536 C CA . PHE A 1 462 ? 17.577 -26.606 1.882 1.00 38.56 462 PHE A CA 1
ATOM 3537 C C . PHE A 1 462 ? 16.611 -27.610 2.500 1.00 38.56 462 PHE A C 1
ATOM 3539 O O . PHE A 1 462 ? 17.012 -28.501 3.243 1.00 38.56 462 PHE A O 1
ATOM 3546 N N . SER A 1 463 ? 15.325 -27.442 2.201 1.00 31.75 463 SER A N 1
ATOM 3547 C CA . SER A 1 463 ? 14.252 -28.339 2.619 1.00 31.75 463 SER A CA 1
ATOM 3548 C C . SER A 1 463 ? 13.600 -28.919 1.373 1.00 31.75 463 SER A C 1
ATOM 3550 O O . SER A 1 463 ? 12.918 -28.213 0.629 1.00 31.75 463 SER A O 1
ATOM 3552 N N . THR A 1 464 ? 13.799 -30.212 1.146 1.00 32.88 464 THR A N 1
ATOM 3553 C CA . THR A 1 464 ? 12.983 -31.023 0.243 1.00 32.88 464 THR A CA 1
ATOM 3554 C C . THR A 1 464 ? 12.119 -31.925 1.115 1.00 32.88 464 THR A C 1
ATOM 3556 O O . THR A 1 464 ? 12.567 -32.964 1.570 1.00 32.88 464 THR A O 1
ATOM 3559 N N . ARG A 1 465 ? 10.885 -31.479 1.389 1.00 32.69 465 ARG A N 1
ATOM 3560 C CA . ARG A 1 465 ? 9.826 -32.212 2.116 1.00 32.69 465 ARG A CA 1
ATOM 3561 C C . ARG A 1 465 ? 10.300 -32.963 3.376 1.00 32.69 465 ARG A C 1
ATOM 3563 O O . ARG A 1 465 ? 10.580 -34.151 3.334 1.00 32.69 465 ARG A O 1
ATOM 3570 N N . GLY A 1 466 ? 10.243 -32.278 4.519 1.00 36.56 466 GLY A N 1
ATOM 3571 C CA . GLY A 1 466 ? 10.022 -32.922 5.818 1.00 36.56 466 GLY A CA 1
ATOM 3572 C C . GLY A 1 466 ? 11.091 -33.914 6.282 1.00 36.56 466 GLY A C 1
ATOM 3573 O O . GLY A 1 466 ? 10.761 -35.058 6.551 1.00 36.56 466 GLY A O 1
ATOM 3574 N N . LEU A 1 467 ? 12.339 -33.466 6.427 1.00 24.52 467 LEU A N 1
ATOM 3575 C CA . LEU A 1 467 ? 13.315 -33.995 7.391 1.00 24.52 467 LEU A CA 1
ATOM 3576 C C . LEU A 1 467 ? 14.493 -33.016 7.464 1.00 24.52 467 LEU A C 1
ATOM 3578 O O . LEU A 1 467 ? 15.129 -32.706 6.460 1.00 24.52 467 LEU A O 1
ATOM 3582 N N . CYS A 1 468 ? 14.742 -32.479 8.656 1.00 24.03 468 CYS A N 1
ATOM 3583 C CA . CYS A 1 468 ? 15.843 -31.563 8.921 1.00 24.03 468 CYS A CA 1
ATOM 3584 C C . CYS A 1 468 ? 17.085 -32.404 9.242 1.00 24.03 468 CYS A C 1
ATOM 3586 O O . CYS A 1 468 ? 17.170 -32.973 10.327 1.00 24.03 468 CYS A O 1
ATOM 3588 N N . ALA A 1 469 ? 18.028 -32.516 8.307 1.00 24.34 469 ALA A N 1
ATOM 3589 C CA . ALA A 1 469 ? 19.334 -33.114 8.566 1.00 24.34 469 ALA A CA 1
ATOM 3590 C C . ALA A 1 469 ? 20.403 -32.021 8.472 1.00 24.34 469 ALA A C 1
ATOM 3592 O O . ALA A 1 469 ? 20.725 -31.538 7.387 1.00 24.34 469 ALA A O 1
ATOM 3593 N N . SER A 1 470 ? 20.929 -31.604 9.626 1.00 26.67 470 SER A N 1
ATOM 3594 C CA . SER A 1 470 ? 22.123 -30.767 9.699 1.00 26.67 470 SER A CA 1
ATOM 3595 C C . SER A 1 470 ? 23.353 -31.658 9.532 1.00 26.67 470 SER A C 1
ATOM 3597 O O . SER A 1 470 ? 23.554 -32.608 10.283 1.00 26.67 470 SER A O 1
ATOM 3599 N N . TRP A 1 471 ? 24.190 -31.365 8.540 1.00 28.23 471 TRP A N 1
ATOM 3600 C CA . TRP A 1 471 ? 25.476 -32.037 8.382 1.00 28.23 471 TRP A CA 1
ATOM 3601 C C . TRP A 1 471 ? 26.573 -31.126 8.928 1.00 28.23 471 TRP A C 1
ATOM 3603 O O . TRP A 1 471 ? 26.955 -30.142 8.299 1.00 28.23 471 TRP A O 1
ATOM 3613 N N . ARG A 1 472 ? 27.069 -31.439 10.132 1.00 27.48 472 ARG A N 1
ATOM 3614 C CA . ARG A 1 472 ? 28.335 -30.895 10.639 1.00 27.48 472 ARG A CA 1
ATOM 3615 C C . ARG A 1 472 ? 29.472 -31.731 10.061 1.00 27.48 472 ARG A C 1
ATOM 3617 O O . ARG A 1 472 ? 29.513 -32.938 10.281 1.00 27.48 472 ARG A O 1
ATOM 3624 N N . ARG A 1 473 ? 30.425 -31.097 9.377 1.00 28.14 473 ARG A N 1
ATOM 3625 C CA . ARG A 1 473 ? 31.748 -31.701 9.170 1.00 28.14 473 ARG A CA 1
ATOM 3626 C C . ARG A 1 473 ? 32.461 -31.709 10.536 1.00 28.14 473 ARG A C 1
ATOM 3628 O O . ARG A 1 473 ? 32.488 -30.650 11.169 1.00 28.14 473 ARG A O 1
ATOM 3635 N N . PRO A 1 474 ? 32.995 -32.838 11.033 1.00 27.78 474 PRO A N 1
ATOM 3636 C CA . PRO A 1 474 ? 33.815 -32.815 12.238 1.00 27.78 474 PRO A CA 1
ATOM 3637 C C . PRO A 1 474 ? 35.136 -32.087 11.939 1.00 27.78 474 PRO A C 1
ATOM 3639 O O . PRO A 1 474 ? 35.632 -32.181 10.812 1.00 27.78 474 PRO A O 1
ATOM 3642 N N . PRO A 1 475 ? 35.713 -31.357 12.905 1.00 29.41 475 PRO A N 1
ATOM 3643 C CA . PRO A 1 475 ? 37.011 -30.731 12.722 1.00 29.41 475 PRO A CA 1
ATOM 3644 C C . PRO A 1 475 ? 38.127 -31.782 12.836 1.00 29.41 475 PRO A C 1
ATOM 3646 O O . PRO A 1 475 ? 38.172 -32.525 13.813 1.00 29.41 475 PRO A O 1
ATOM 3649 N N . GLY A 1 476 ? 39.044 -31.787 11.864 1.00 37.66 476 GLY A N 1
ATOM 3650 C CA . GLY A 1 476 ? 40.372 -32.399 11.985 1.00 37.66 476 GLY A CA 1
ATOM 3651 C C . GLY A 1 476 ? 40.611 -33.669 11.164 1.00 37.66 476 GLY A C 1
ATOM 3652 O O . GLY A 1 476 ? 40.379 -34.768 11.661 1.00 37.66 476 GLY A O 1
ATOM 3653 N N . LEU A 1 477 ? 41.123 -33.492 9.939 1.00 31.19 477 LEU A N 1
ATOM 3654 C CA . LEU A 1 477 ? 42.364 -34.084 9.402 1.00 31.19 477 LEU A CA 1
ATOM 3655 C C . LEU A 1 477 ? 42.678 -33.474 8.030 1.00 31.19 477 LEU A C 1
ATOM 3657 O O . LEU A 1 477 ? 41.738 -33.375 7.207 1.00 31.19 477 LEU A O 1
#

Solvent-accessible surface area (backbone atoms only — not comparable to full-atom values): 27593 Å² total; per-residue (Å²): 111,29,65,42,52,99,90,49,58,66,96,62,99,72,78,78,71,47,70,51,36,40,28,79,64,50,82,88,49,51,72,75,60,42,69,43,26,49,55,41,10,29,19,49,31,36,48,60,66,62,60,77,46,77,65,38,40,32,37,34,38,24,60,48,64,53,24,36,43,31,37,23,54,35,34,69,55,44,26,43,28,38,36,31,34,67,55,72,79,41,52,63,49,36,46,65,26,50,27,76,39,75,46,37,52,91,83,50,61,65,68,61,54,41,35,68,73,38,77,63,56,36,24,54,27,31,38,38,39,39,72,38,85,58,44,58,68,49,53,53,42,62,70,44,35,22,73,66,16,38,41,28,41,59,34,71,45,39,78,78,78,58,64,67,66,43,57,76,27,55,51,44,80,44,77,36,60,55,38,26,50,50,73,96,35,61,52,25,53,75,56,66,47,78,67,62,58,92,81,44,73,59,30,38,33,52,27,31,41,53,38,42,52,37,47,50,69,63,62,50,62,58,72,70,47,50,68,44,79,43,52,47,91,48,44,68,61,53,53,54,50,66,69,39,89,83,44,88,67,66,28,73,45,74,39,72,81,73,72,76,80,65,82,76,70,87,67,80,78,64,82,71,69,70,72,67,72,69,76,61,74,76,71,68,58,72,75,59,75,73,73,80,69,68,70,92,60,82,68,67,29,38,29,35,40,30,71,41,72,63,37,62,71,68,43,49,68,73,41,54,90,77,50,50,40,37,42,30,22,22,94,39,60,69,62,9,45,53,49,17,70,74,68,58,33,76,38,58,35,59,51,72,69,68,71,74,70,66,95,66,68,43,30,38,39,39,39,61,62,53,88,52,33,37,64,51,51,38,51,39,19,74,66,42,26,36,34,42,30,43,69,52,62,43,90,47,71,68,50,45,53,53,39,52,59,36,42,77,74,25,87,22,47,84,43,66,54,62,82,63,69,82,36,66,71,47,48,54,48,49,53,56,54,71,74,49,84,75,92,82,82,86,84,84,85,85,77,91,70,88,75,58,84,80,63,70,85,75,78,81,88,80,81,79,81,91,72,92,79,85,82,78,81,80,89,88,132

Secondary structure (DSSP, 8-state):
-EE--TTT--SSSS----GGGEEPPPTT--HHHHTTHHHHHHHHHHHHHH---TT-EEEEE--SHHHHHHHHHHHHTT-EEEEEES-TTHHHHHHHTT-SEEEEBTTB-HHHHHHHHTTTS-EEEEEE---BS-SHHHHHHHHHEEEEEEEEE-SSB-----HHHHHHTT-EEEE--TT-TTTT-HHHHTT--PPPTTT-S--HHHHHHHHHHHHHTT-S-GGGGEEEEEEGGGHHHHHHHHHSTT---SEEEEE-------------------------TT----S--------SS---EEEEE---HHIIIIIHHHHTTTS-EEEEE-SSHHHHHHHHHHHT-SEEES-GGGGGG--S-EEEEE-S-GGGHHHHHHHHHHTT-EEEEESPS-SSHHHHHHHHHHHHT-S--EEEE-TTTT-HHHHHHHHHHHHS-S---------SSPPPTTGGGG-----SSS-----PPPS--